Protein AF-A0A1Y1LHV0-F1 (afdb_monomer_lite)

Organism: Photinus pyralis (NCBI:txid7054)

Radius of gyration: 33.37 Å; chains: 1; bounding box: 94×56×87 Å

Structure (mmCIF, N/CA/C/O backbone):
data_AF-A0A1Y1LHV0-F1
#
_entry.id   AF-A0A1Y1LHV0-F1
#
loop_
_atom_site.group_PDB
_atom_site.id
_atom_site.type_symbol
_atom_site.label_atom_id
_atom_site.label_alt_id
_atom_site.label_comp_id
_atom_site.label_asym_id
_atom_site.label_entity_id
_atom_site.label_seq_id
_atom_site.pdbx_PDB_ins_code
_atom_site.Cartn_x
_atom_site.Cartn_y
_atom_site.Cartn_z
_atom_site.occupancy
_atom_site.B_iso_or_equiv
_atom_site.auth_seq_id
_atom_site.auth_comp_id
_atom_site.auth_asym_id
_atom_site.auth_atom_id
_atom_site.pdbx_PDB_model_num
ATOM 1 N N . MET A 1 1 ? 17.673 -13.077 -34.538 1.00 34.03 1 MET A N 1
ATOM 2 C CA . MET A 1 1 ? 16.879 -11.822 -34.494 1.00 34.03 1 MET A CA 1
ATOM 3 C C . MET A 1 1 ? 17.667 -10.657 -33.884 1.00 34.03 1 MET A C 1
ATOM 5 O O . MET A 1 1 ? 17.770 -9.619 -34.527 1.00 34.03 1 MET A O 1
ATOM 9 N N . PHE A 1 2 ? 18.330 -10.862 -32.738 1.00 34.69 2 PHE A N 1
ATOM 10 C CA . PHE A 1 2 ? 19.161 -9.868 -32.029 1.00 34.69 2 PHE A CA 1
ATOM 11 C C . PHE A 1 2 ? 20.230 -9.166 -32.901 1.00 34.69 2 PHE A C 1
ATOM 13 O O . PHE A 1 2 ? 20.321 -7.941 -32.919 1.00 34.69 2 PHE A O 1
ATOM 20 N N . ARG A 1 3 ? 20.969 -9.917 -33.736 1.00 38.44 3 ARG A N 1
ATOM 21 C CA . ARG A 1 3 ? 22.010 -9.366 -34.636 1.00 38.44 3 ARG A CA 1
ATOM 22 C C . ARG A 1 3 ? 21.495 -8.375 -35.690 1.00 38.44 3 ARG A C 1
ATOM 24 O O . ARG A 1 3 ? 22.191 -7.416 -36.005 1.00 38.44 3 ARG A O 1
ATOM 31 N N . LYS A 1 4 ? 20.292 -8.580 -36.246 1.00 37.66 4 LYS A N 1
ATOM 32 C CA . LYS A 1 4 ? 19.708 -7.654 -37.241 1.00 37.66 4 LYS A CA 1
ATOM 33 C C . LYS A 1 4 ? 19.226 -6.356 -36.579 1.00 37.66 4 LYS A C 1
ATOM 35 O O . LYS A 1 4 ? 19.389 -5.294 -37.172 1.00 37.66 4 LYS A O 1
ATOM 40 N N . SER A 1 5 ? 18.726 -6.444 -35.343 1.00 44.50 5 SER A N 1
ATOM 41 C CA . SER A 1 5 ? 18.321 -5.287 -34.530 1.00 44.50 5 SER A CA 1
ATOM 42 C C . SER A 1 5 ? 19.519 -4.391 -34.178 1.00 44.50 5 SER A C 1
ATOM 44 O O . SER A 1 5 ? 19.503 -3.188 -34.434 1.00 44.50 5 SER A O 1
ATOM 46 N N . LEU A 1 6 ? 20.633 -4.998 -33.754 1.00 45.62 6 LEU A N 1
ATOM 47 C CA . LEU A 1 6 ? 21.893 -4.304 -33.452 1.00 45.62 6 LEU A CA 1
ATOM 48 C C . LEU A 1 6 ? 22.488 -3.547 -34.649 1.00 45.62 6 LEU A C 1
ATOM 50 O O . LEU A 1 6 ? 22.965 -2.423 -34.503 1.00 45.62 6 LEU A O 1
ATOM 54 N N . ILE A 1 7 ? 22.422 -4.125 -35.852 1.00 46.03 7 ILE A N 1
ATOM 55 C CA . ILE A 1 7 ? 22.891 -3.471 -37.087 1.00 46.03 7 ILE A CA 1
ATOM 56 C C . ILE A 1 7 ? 21.970 -2.303 -37.481 1.00 46.03 7 ILE A C 1
ATOM 58 O O . ILE A 1 7 ? 22.449 -1.276 -37.971 1.00 46.03 7 ILE A O 1
ATOM 62 N N . GLY A 1 8 ? 20.659 -2.440 -37.251 1.00 48.00 8 GLY A N 1
ATOM 63 C CA . GLY A 1 8 ? 19.684 -1.362 -37.432 1.00 48.00 8 GLY A CA 1
ATOM 64 C C . GLY A 1 8 ? 19.956 -0.186 -36.496 1.00 48.00 8 GLY A C 1
ATOM 65 O O . GLY A 1 8 ? 20.062 0.953 -36.955 1.00 48.00 8 GLY A O 1
ATOM 66 N N . HIS A 1 9 ? 20.187 -0.478 -35.213 1.00 50.56 9 HIS A N 1
ATOM 67 C CA . HIS A 1 9 ? 20.544 0.519 -34.206 1.00 50.56 9 HIS A CA 1
ATOM 68 C C . HIS A 1 9 ? 21.869 1.200 -34.552 1.00 50.56 9 HIS A C 1
ATOM 70 O O . HIS A 1 9 ? 21.941 2.420 -34.517 1.00 50.56 9 HIS A O 1
ATOM 76 N N . TYR A 1 10 ? 22.879 0.454 -35.009 1.00 51.38 10 TYR A N 1
ATOM 77 C CA . TYR A 1 10 ? 24.158 1.021 -35.447 1.00 51.38 10 TYR A CA 1
ATOM 78 C C . TYR A 1 10 ? 24.023 1.992 -36.638 1.00 51.38 10 TYR A C 1
ATOM 80 O O . TYR A 1 10 ? 24.650 3.052 -36.648 1.00 51.38 10 TYR A O 1
ATOM 88 N N . LYS A 1 11 ? 23.191 1.681 -37.643 1.00 50.41 11 LYS A N 1
ATOM 89 C CA . LYS A 1 11 ? 22.954 2.592 -38.783 1.00 50.41 11 LYS A CA 1
ATOM 90 C C . LYS A 1 11 ? 22.214 3.862 -38.366 1.00 50.41 11 LYS A C 1
ATOM 92 O O . LYS A 1 11 ? 22.553 4.945 -38.845 1.00 50.41 11 LYS A O 1
ATOM 97 N N . LEU A 1 12 ? 21.214 3.728 -37.496 1.00 52.28 12 LEU A N 1
ATOM 98 C CA . LEU A 1 12 ? 20.472 4.860 -36.937 1.00 52.28 12 LEU A CA 1
ATOM 99 C C . LEU A 1 12 ? 21.404 5.757 -36.110 1.00 52.28 12 LEU A C 1
ATOM 101 O O . LEU A 1 12 ? 21.408 6.978 -36.245 1.00 52.28 12 LEU A O 1
ATOM 105 N N . TYR A 1 13 ? 22.277 5.109 -35.350 1.00 54.25 13 TYR A N 1
ATOM 106 C CA . TYR A 1 13 ? 23.280 5.713 -34.502 1.00 54.25 13 TYR A CA 1
ATOM 107 C C . TYR A 1 13 ? 24.337 6.508 -35.298 1.00 54.25 13 TYR A C 1
ATOM 109 O O . TYR A 1 13 ? 24.623 7.669 -35.000 1.00 54.25 13 TYR A O 1
ATOM 117 N N . TYR A 1 14 ? 24.842 5.936 -36.396 1.00 51.78 14 TYR A N 1
ATOM 118 C CA . TYR A 1 14 ? 25.762 6.618 -37.312 1.00 51.78 14 TYR A CA 1
ATOM 119 C C . TYR A 1 14 ? 25.117 7.829 -38.009 1.00 51.78 14 TYR A C 1
ATOM 121 O O . TYR A 1 14 ? 25.755 8.870 -38.164 1.00 51.78 14 TYR A O 1
ATOM 129 N N . LYS A 1 15 ? 23.832 7.736 -38.387 1.00 55.09 15 LYS A N 1
ATOM 130 C CA . LYS A 1 15 ? 23.081 8.879 -38.938 1.00 55.09 15 LYS A CA 1
ATOM 131 C C . LYS A 1 15 ? 22.926 10.010 -37.920 1.00 55.09 15 LYS A C 1
ATOM 133 O O . LYS A 1 15 ? 23.080 11.173 -38.289 1.00 55.09 15 LYS A O 1
ATOM 138 N N . HIS A 1 16 ? 22.663 9.676 -36.656 1.00 55.81 16 HIS A N 1
ATOM 139 C CA . HIS A 1 16 ? 22.543 10.662 -35.583 1.00 55.81 16 HIS A CA 1
ATOM 140 C C . HIS A 1 16 ? 23.865 11.410 -35.356 1.00 55.81 16 HIS A C 1
ATOM 142 O O . HIS A 1 16 ? 23.885 12.638 -35.296 1.00 55.81 16 HIS A O 1
ATOM 148 N N . LEU A 1 17 ? 24.986 10.685 -35.361 1.00 53.06 17 LEU A N 1
ATOM 149 C CA . LEU A 1 17 ? 26.325 11.275 -35.303 1.00 53.06 17 LEU A CA 1
ATOM 150 C C . LEU A 1 17 ? 26.631 12.206 -36.475 1.00 53.06 17 LEU A C 1
ATOM 152 O O . LEU A 1 17 ? 27.180 13.287 -36.274 1.00 53.06 17 LEU A O 1
ATOM 156 N N . GLN A 1 18 ? 26.267 11.808 -37.694 1.00 51.78 18 GLN A N 1
ATOM 157 C CA . GLN A 1 18 ? 26.487 12.637 -38.877 1.00 51.78 18 GLN A CA 1
ATOM 158 C C . GLN A 1 18 ? 25.635 13.918 -38.832 1.00 51.78 18 GLN A C 1
ATOM 160 O O . GLN A 1 18 ? 26.109 14.988 -39.206 1.00 51.78 18 GLN A O 1
ATOM 165 N N . SER A 1 19 ? 24.404 13.823 -38.317 1.00 55.12 19 SER A N 1
ATOM 166 C CA . SER A 1 19 ? 23.523 14.973 -38.078 1.00 55.12 19 SER A CA 1
ATOM 167 C C . SER A 1 19 ? 24.101 15.926 -37.028 1.00 55.12 19 SER A C 1
ATOM 169 O O . SER A 1 19 ? 24.138 17.133 -37.256 1.00 55.12 19 SER A O 1
ATOM 171 N N . LEU A 1 20 ? 24.607 15.402 -35.907 1.00 52.66 20 LEU A N 1
ATOM 172 C CA . LEU A 1 20 ? 25.256 16.202 -34.862 1.00 52.66 20 LEU A CA 1
ATOM 173 C C . LEU A 1 20 ? 26.519 16.896 -35.383 1.00 52.66 20 LEU A C 1
ATOM 175 O O . LEU A 1 20 ? 26.682 18.094 -35.175 1.00 52.66 20 LEU A O 1
ATOM 179 N N . LYS A 1 21 ? 27.363 16.183 -36.140 1.00 51.50 21 LYS A N 1
ATOM 180 C CA . LYS A 1 21 ? 28.531 16.770 -36.814 1.00 51.50 21 LYS A CA 1
ATOM 181 C C . LYS A 1 21 ? 28.126 17.948 -37.704 1.00 51.50 21 LYS A C 1
ATOM 183 O O . LYS A 1 21 ? 28.752 18.999 -37.636 1.00 51.50 21 LYS A O 1
ATOM 188 N N . ASN A 1 22 ? 27.086 17.782 -38.520 1.00 52.81 22 ASN A N 1
ATOM 189 C CA . ASN A 1 22 ? 26.629 18.828 -39.434 1.00 52.81 22 ASN A CA 1
ATOM 190 C C . ASN A 1 22 ? 26.052 20.042 -38.689 1.00 52.81 22 ASN A C 1
ATOM 192 O O . ASN A 1 22 ? 26.286 21.168 -39.115 1.00 52.81 22 ASN A O 1
ATOM 196 N N . ARG A 1 23 ? 25.362 19.831 -37.559 1.00 52.03 23 ARG A N 1
ATOM 197 C CA . ARG A 1 23 ? 24.857 20.920 -36.703 1.00 52.03 23 ARG A CA 1
ATOM 198 C C . ARG A 1 23 ? 25.989 21.704 -36.045 1.00 52.03 23 ARG A C 1
ATOM 200 O O . ARG A 1 23 ? 25.991 22.921 -36.124 1.00 52.03 23 ARG A O 1
ATOM 207 N N . VAL A 1 24 ? 26.997 21.023 -35.497 1.00 50.00 24 VAL A N 1
ATOM 208 C CA . VAL A 1 24 ? 28.151 21.694 -34.871 1.00 50.00 24 VAL A CA 1
ATOM 209 C C . VAL A 1 24 ? 29.022 22.428 -35.901 1.00 50.00 24 VAL A C 1
ATOM 211 O O . VAL A 1 24 ? 29.601 23.466 -35.604 1.00 50.00 24 VAL A O 1
ATOM 214 N N . VAL A 1 25 ? 29.108 21.924 -37.137 1.00 49.09 25 VAL A N 1
ATOM 215 C CA . VAL A 1 25 ? 29.789 22.636 -38.234 1.00 49.09 25 VAL A CA 1
ATOM 216 C C . VAL A 1 25 ? 29.009 23.881 -38.673 1.00 49.09 25 VAL A C 1
ATOM 218 O O . VAL A 1 25 ? 29.641 24.871 -39.030 1.00 49.09 25 VAL A O 1
ATOM 221 N N . ALA A 1 26 ? 27.674 23.852 -38.624 1.00 51.22 26 ALA A N 1
ATOM 222 C CA . ALA A 1 26 ? 26.821 24.993 -38.960 1.00 51.22 26 ALA A CA 1
ATOM 223 C C . ALA A 1 26 ? 26.815 26.091 -37.878 1.00 51.22 26 ALA A C 1
ATOM 225 O O . ALA A 1 26 ? 26.666 27.262 -38.210 1.00 51.22 26 ALA A O 1
ATOM 226 N N . ASP A 1 27 ? 27.028 25.729 -36.609 1.00 48.56 27 ASP A N 1
ATOM 227 C CA . ASP A 1 27 ? 26.956 26.642 -35.454 1.00 48.56 27 ASP A CA 1
ATOM 228 C C . ASP A 1 27 ? 28.275 27.383 -35.153 1.00 48.56 27 ASP A C 1
ATOM 230 O O . ASP A 1 27 ? 28.405 28.112 -34.174 1.00 48.56 27 ASP A O 1
ATOM 234 N N . ARG A 1 28 ? 29.282 27.234 -36.024 1.00 47.50 28 ARG A N 1
ATOM 235 C CA . ARG A 1 28 ? 30.632 27.801 -35.854 1.00 47.50 28 ARG A CA 1
ATOM 236 C C . ARG A 1 28 ? 30.686 29.345 -35.910 1.00 47.50 28 ARG A C 1
ATOM 238 O O . ARG A 1 28 ? 31.767 29.906 -35.770 1.00 47.50 28 ARG A O 1
ATOM 245 N N . ASN A 1 29 ? 29.545 30.010 -36.107 1.00 43.75 29 ASN A N 1
ATOM 246 C CA . ASN A 1 29 ? 29.415 31.466 -36.227 1.00 43.75 29 ASN A CA 1
ATOM 247 C C . ASN A 1 29 ? 28.672 32.129 -35.047 1.00 43.75 29 ASN A C 1
ATOM 249 O O . ASN A 1 29 ? 28.486 33.343 -35.071 1.00 43.75 29 ASN A O 1
ATOM 253 N N . ALA A 1 30 ? 28.227 31.375 -34.033 1.00 44.28 30 ALA A N 1
ATOM 254 C CA . ALA A 1 30 ? 27.476 31.923 -32.901 1.00 44.28 30 ALA A CA 1
ATOM 255 C C . ALA A 1 30 ? 28.362 32.055 -31.646 1.00 44.28 30 ALA A C 1
ATOM 257 O O . ALA A 1 30 ? 28.508 31.129 -30.846 1.00 44.28 30 ALA A O 1
ATOM 258 N N . GLU A 1 31 ? 28.951 33.236 -31.451 1.00 44.22 31 GLU A N 1
ATOM 259 C CA . GLU A 1 31 ? 29.642 33.628 -30.215 1.00 44.22 31 GLU A CA 1
ATOM 260 C C . GLU A 1 31 ? 28.648 33.872 -29.061 1.00 44.22 31 GLU A C 1
ATOM 262 O O . GLU A 1 31 ? 28.490 35.001 -28.626 1.00 44.22 31 GLU A O 1
ATOM 267 N N . PHE A 1 32 ? 27.939 32.850 -28.567 1.00 41.22 32 PHE A N 1
ATOM 268 C CA . PHE A 1 32 ? 27.422 32.792 -27.183 1.00 41.22 32 PHE A CA 1
ATOM 269 C C . PHE A 1 32 ? 26.677 31.463 -26.954 1.00 41.22 32 PHE A C 1
ATOM 271 O O . PHE A 1 32 ? 25.607 31.245 -27.513 1.00 41.22 32 PHE A O 1
ATOM 278 N N . GLY A 1 33 ? 27.215 30.567 -26.113 1.00 46.22 33 GLY A N 1
ATOM 279 C CA . GLY A 1 33 ? 26.550 29.298 -25.739 1.00 46.22 33 GLY A CA 1
ATOM 280 C C . GLY A 1 33 ? 27.406 28.025 -25.823 1.00 46.22 33 GLY A C 1
ATOM 281 O O . GLY A 1 33 ? 26.905 26.921 -25.609 1.00 46.22 33 GLY A O 1
ATOM 282 N N . HIS A 1 34 ? 28.702 28.163 -26.103 1.00 47.97 34 HIS A N 1
ATOM 283 C CA . HIS A 1 34 ? 29.580 27.064 -26.511 1.00 47.97 34 HIS A CA 1
ATOM 284 C C . HIS A 1 34 ? 29.787 25.943 -25.464 1.00 47.97 34 HIS A C 1
ATOM 286 O O . HIS A 1 34 ? 30.004 24.796 -25.844 1.00 47.97 34 HIS A O 1
ATOM 292 N N . THR A 1 35 ? 29.715 26.217 -24.157 1.00 46.03 35 THR A N 1
ATOM 293 C CA . THR A 1 35 ? 30.096 25.249 -23.104 1.00 46.03 35 THR A CA 1
ATOM 294 C C . THR A 1 35 ? 29.024 24.199 -22.805 1.00 46.03 35 THR A C 1
ATOM 296 O O . THR A 1 35 ? 29.325 23.008 -22.795 1.00 46.03 35 THR A O 1
ATOM 299 N N . LYS A 1 36 ? 27.755 24.600 -22.652 1.00 46.56 36 LYS A N 1
ATOM 300 C CA . LYS A 1 36 ? 26.662 23.676 -22.292 1.00 46.56 36 LYS A CA 1
ATOM 301 C C . LYS A 1 36 ? 26.362 22.657 -23.400 1.00 46.56 36 LYS A C 1
ATOM 303 O O . LYS A 1 36 ? 26.149 21.481 -23.121 1.00 46.56 36 LYS A O 1
ATOM 308 N N . TYR A 1 37 ? 26.405 23.100 -24.659 1.00 45.22 37 TYR A N 1
ATOM 309 C CA . TYR A 1 37 ? 26.148 22.240 -25.818 1.00 45.22 37 TYR A CA 1
ATOM 310 C C . TYR A 1 37 ? 27.302 21.262 -26.073 1.00 45.22 37 TYR A C 1
ATOM 312 O O . TYR A 1 37 ? 27.070 20.106 -26.422 1.00 45.22 37 TYR A O 1
ATOM 320 N N . LEU A 1 38 ? 28.549 21.698 -25.850 1.00 48.78 38 LEU A N 1
ATOM 321 C CA . LEU A 1 38 ? 29.724 20.827 -25.914 1.00 48.78 38 LEU A CA 1
ATOM 322 C C . LEU A 1 38 ? 29.687 19.746 -24.832 1.00 48.78 38 LEU A C 1
ATOM 324 O O . LEU A 1 38 ? 30.047 18.609 -25.124 1.00 48.78 38 LEU A O 1
ATOM 328 N N . ASP A 1 39 ? 29.242 20.063 -23.617 1.00 50.53 39 ASP A N 1
ATOM 329 C CA . ASP A 1 39 ? 29.184 19.084 -22.528 1.00 50.53 39 ASP A CA 1
ATOM 330 C C . ASP A 1 39 ? 28.061 18.054 -22.721 1.00 50.53 39 ASP A C 1
ATOM 332 O O . ASP A 1 39 ? 28.296 16.862 -22.518 1.00 50.53 39 ASP A O 1
ATOM 336 N N . GLU A 1 40 ? 26.897 18.453 -23.247 1.00 52.44 40 GLU A N 1
ATOM 337 C CA . GLU A 1 40 ? 25.872 17.498 -23.700 1.00 52.44 40 GLU A CA 1
ATOM 338 C C . GLU A 1 40 ? 26.389 16.601 -24.836 1.00 52.44 40 GLU A C 1
ATOM 340 O O . GLU A 1 40 ? 26.181 15.383 -24.816 1.00 52.44 40 GLU A O 1
ATOM 345 N N . LEU A 1 41 ? 27.129 17.166 -25.799 1.00 52.59 41 LEU A N 1
ATOM 346 C CA . LEU A 1 41 ? 27.726 16.397 -26.895 1.00 52.59 41 LEU A CA 1
ATOM 347 C C . LEU A 1 41 ? 28.775 15.397 -26.395 1.00 52.59 41 LEU A C 1
ATOM 349 O O . LEU A 1 41 ? 28.838 14.273 -26.895 1.00 52.59 41 LEU A O 1
ATOM 353 N N . LYS A 1 42 ? 29.587 15.786 -25.404 1.00 52.88 42 LYS A N 1
ATOM 354 C CA . LYS A 1 42 ? 30.565 14.907 -24.745 1.00 52.88 42 LYS A CA 1
ATOM 355 C C . LYS A 1 42 ? 29.876 13.772 -24.000 1.00 52.88 42 LYS A C 1
ATOM 357 O O . LYS A 1 42 ? 30.322 12.628 -24.104 1.00 52.88 42 LYS A O 1
ATOM 362 N N . LEU A 1 43 ? 28.787 14.065 -23.289 1.00 56.56 43 LEU A N 1
ATOM 363 C CA . LEU A 1 43 ? 28.026 13.071 -22.534 1.00 56.56 43 LEU A CA 1
ATOM 364 C C . LEU A 1 43 ? 27.396 12.038 -23.476 1.00 56.56 43 LEU A C 1
ATOM 366 O O . LEU A 1 43 ? 27.509 10.828 -23.260 1.00 56.56 43 LEU A O 1
ATOM 370 N N . GLN A 1 44 ? 26.827 12.516 -24.588 1.00 56.50 44 GLN A N 1
ATOM 371 C CA . GLN A 1 44 ? 26.314 11.660 -25.650 1.00 56.50 44 GLN A CA 1
ATOM 372 C C . GLN A 1 44 ? 27.447 10.825 -26.263 1.00 56.50 44 GLN A C 1
ATOM 374 O O . GLN A 1 44 ? 27.374 9.598 -26.234 1.00 56.50 44 GLN A O 1
ATOM 379 N N . ALA A 1 45 ? 28.535 11.443 -26.735 1.00 53.94 45 ALA A N 1
ATOM 380 C CA . ALA A 1 45 ? 29.674 10.738 -27.334 1.00 53.94 45 ALA A CA 1
ATOM 381 C C . ALA A 1 45 ? 30.287 9.671 -26.402 1.00 53.94 45 ALA A C 1
ATOM 383 O O . ALA A 1 45 ? 30.679 8.599 -26.866 1.00 53.94 45 ALA A O 1
ATOM 384 N N . THR A 1 46 ? 30.307 9.920 -25.092 1.00 54.94 46 THR A N 1
ATOM 385 C CA . THR A 1 46 ? 30.792 8.968 -24.080 1.00 54.94 46 THR A CA 1
ATOM 386 C C . THR A 1 46 ? 29.831 7.790 -23.903 1.00 54.94 46 THR A C 1
ATOM 388 O O . THR A 1 46 ? 30.250 6.635 -24.006 1.00 54.94 46 THR A O 1
ATOM 391 N N . SER A 1 47 ? 28.528 8.059 -23.745 1.00 58.56 47 SER A N 1
ATOM 392 C CA . SER A 1 47 ? 27.475 7.025 -23.683 1.00 58.56 47 SER A CA 1
ATOM 393 C C . SER A 1 47 ? 27.539 6.074 -24.884 1.00 58.56 47 SER A C 1
ATOM 395 O O . SER A 1 47 ? 27.389 4.855 -24.789 1.00 58.56 47 SER A O 1
ATOM 397 N N . ILE A 1 48 ? 27.849 6.645 -26.035 1.00 58.38 48 ILE A N 1
ATOM 398 C CA . ILE A 1 48 ? 27.944 5.978 -27.323 1.00 58.38 48 ILE A CA 1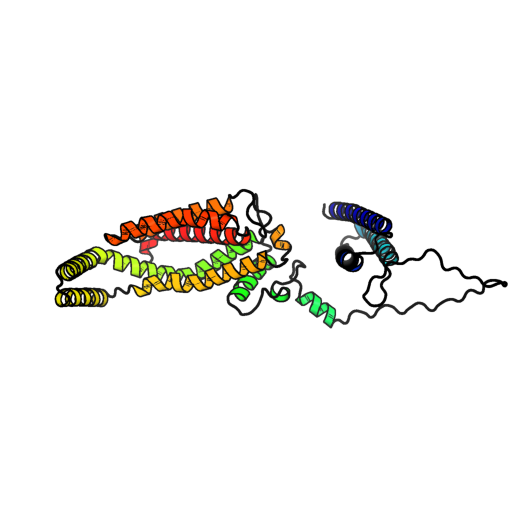
ATOM 399 C C . ILE A 1 48 ? 29.131 5.021 -27.380 1.00 58.38 48 ILE A C 1
ATOM 401 O O . ILE A 1 48 ? 28.994 3.879 -27.830 1.00 58.38 48 ILE A O 1
ATOM 405 N N . VAL A 1 49 ? 30.305 5.491 -26.954 1.00 57.09 49 VAL A N 1
ATOM 406 C CA . VAL A 1 49 ? 31.528 4.684 -26.941 1.00 57.09 49 VAL A CA 1
ATOM 407 C C . VAL A 1 49 ? 31.357 3.525 -25.965 1.00 57.09 49 VAL A C 1
ATOM 409 O O . VAL A 1 49 ? 31.740 2.400 -26.291 1.00 57.09 49 VAL A O 1
ATOM 412 N N . ASN A 1 50 ? 30.690 3.767 -24.835 1.00 57.38 50 ASN A N 1
ATOM 413 C CA . ASN A 1 50 ? 30.358 2.736 -23.858 1.00 57.38 50 ASN A CA 1
ATOM 414 C C . ASN A 1 50 ? 29.415 1.679 -24.448 1.00 57.38 50 ASN A C 1
ATOM 416 O O . ASN A 1 50 ? 29.711 0.487 -24.373 1.00 57.38 50 ASN A O 1
ATOM 420 N N . ARG A 1 51 ? 28.355 2.084 -25.159 1.00 57.38 51 ARG A N 1
ATOM 421 C CA . ARG A 1 51 ? 27.461 1.145 -25.866 1.00 57.38 51 ARG A CA 1
ATOM 422 C C . ARG A 1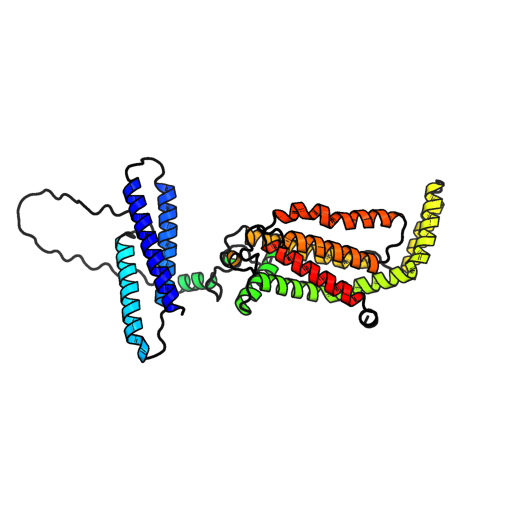 51 ? 28.199 0.335 -26.937 1.00 57.38 51 ARG A C 1
ATOM 424 O O . ARG A 1 51 ? 27.988 -0.869 -27.050 1.00 57.38 51 ARG A O 1
ATOM 431 N N . LEU A 1 52 ? 29.106 0.955 -27.693 1.00 57.75 52 LEU A N 1
ATOM 432 C CA . LEU A 1 52 ? 29.960 0.256 -28.663 1.00 57.75 52 LEU A CA 1
ATOM 433 C C . LEU A 1 52 ? 30.886 -0.770 -27.994 1.00 57.75 52 LEU A C 1
ATOM 435 O O . LEU A 1 52 ? 31.081 -1.851 -28.548 1.00 57.75 52 LEU A O 1
ATOM 439 N N . ASN A 1 53 ? 31.426 -0.466 -26.811 1.00 60.22 53 ASN A N 1
ATOM 440 C CA . ASN A 1 53 ? 32.246 -1.405 -26.042 1.00 60.22 53 ASN A CA 1
ATOM 441 C C . ASN A 1 53 ? 31.436 -2.623 -25.596 1.00 60.22 53 ASN A C 1
ATOM 443 O O . ASN A 1 53 ? 31.892 -3.746 -25.797 1.00 60.22 53 ASN A O 1
ATOM 447 N N . VAL A 1 54 ? 30.218 -2.409 -25.093 1.00 58.78 54 VAL A N 1
ATOM 448 C CA . VAL A 1 54 ? 29.300 -3.490 -24.700 1.00 58.78 54 VAL A CA 1
ATOM 449 C C . VAL A 1 54 ? 28.940 -4.371 -25.899 1.00 58.78 54 VAL A C 1
ATOM 451 O O . VAL A 1 54 ? 28.955 -5.595 -25.797 1.00 58.78 54 VAL A O 1
ATOM 454 N N . VAL A 1 55 ? 28.690 -3.784 -27.074 1.00 57.16 55 VAL A N 1
ATOM 455 C CA . VAL A 1 55 ? 28.389 -4.547 -28.302 1.00 57.16 55 VAL A CA 1
ATOM 456 C C . VAL A 1 55 ? 29.591 -5.360 -28.792 1.00 57.16 55 VAL A C 1
ATOM 458 O O . VAL A 1 55 ? 29.430 -6.496 -29.230 1.00 57.16 55 VAL A O 1
ATOM 461 N N . ILE A 1 56 ? 30.803 -4.804 -28.715 1.00 59.22 56 ILE A N 1
ATOM 462 C CA . ILE A 1 56 ? 32.028 -5.528 -29.089 1.00 59.22 56 ILE A CA 1
ATOM 463 C C . ILE A 1 56 ? 32.313 -6.661 -28.091 1.00 59.22 56 ILE A C 1
ATOM 465 O O . ILE A 1 56 ? 32.741 -7.733 -28.514 1.00 59.22 56 ILE A O 1
ATOM 469 N N . ALA A 1 57 ? 32.057 -6.443 -26.797 1.00 58.94 57 ALA A N 1
ATOM 470 C CA . ALA A 1 57 ? 32.262 -7.431 -25.738 1.00 58.94 57 ALA A CA 1
ATOM 471 C C . ALA A 1 57 ? 31.219 -8.564 -25.760 1.00 58.94 57 ALA A C 1
ATOM 473 O O . ALA A 1 57 ? 31.563 -9.713 -25.514 1.00 58.94 57 ALA A O 1
ATOM 474 N N . SER A 1 58 ? 29.964 -8.259 -26.104 1.00 55.06 58 SER A N 1
ATOM 475 C CA . SER A 1 58 ? 28.861 -9.234 -26.165 1.00 55.06 58 SER A CA 1
ATOM 476 C C . SER A 1 58 ? 28.824 -10.067 -27.450 1.00 55.06 58 SER A C 1
ATOM 478 O O . SER A 1 58 ? 28.113 -11.066 -27.515 1.00 55.06 58 SER A O 1
ATOM 480 N N . ASN A 1 59 ? 29.594 -9.706 -28.482 1.00 58.75 59 ASN A N 1
ATOM 481 C CA . ASN A 1 59 ? 29.688 -10.485 -29.719 1.00 58.75 59 ASN A CA 1
ATOM 482 C C . ASN A 1 59 ? 30.731 -11.615 -29.592 1.00 58.75 59 ASN A C 1
ATOM 484 O O . ASN A 1 59 ? 31.699 -11.672 -30.361 1.00 58.75 59 ASN A O 1
ATOM 488 N N . THR A 1 60 ? 30.535 -12.493 -28.602 1.00 57.34 60 THR A N 1
ATOM 489 C CA . THR A 1 60 ? 31.282 -13.745 -28.422 1.00 57.34 60 THR A CA 1
ATOM 490 C C . THR A 1 60 ? 30.627 -14.856 -29.242 1.00 57.34 60 THR A C 1
ATOM 492 O O . THR A 1 60 ? 29.406 -14.981 -29.314 1.00 57.34 60 THR A O 1
ATOM 495 N N . CYS A 1 61 ? 31.446 -15.633 -29.948 1.00 55.41 61 CYS A N 1
ATOM 496 C CA . CYS A 1 61 ? 30.981 -16.599 -30.938 1.00 55.41 61 CYS A CA 1
ATOM 497 C C . CYS A 1 61 ? 31.318 -18.015 -30.477 1.00 55.41 61 CYS A C 1
ATOM 499 O O . CYS A 1 61 ? 32.486 -18.351 -30.324 1.00 55.41 61 CYS A O 1
ATOM 501 N N . THR A 1 62 ? 30.279 -18.812 -30.223 1.00 52.69 62 THR A N 1
ATOM 502 C CA . THR A 1 62 ? 30.357 -20.143 -29.601 1.00 52.69 62 THR A CA 1
ATOM 503 C C . THR A 1 62 ? 30.366 -21.299 -30.608 1.00 52.69 62 THR A C 1
ATOM 505 O O . THR A 1 62 ? 30.631 -22.428 -30.209 1.00 52.69 62 THR A O 1
ATOM 508 N N . SER A 1 63 ? 30.125 -21.047 -31.905 1.00 47.84 63 SER A N 1
ATOM 509 C CA . SER A 1 63 ? 30.116 -22.080 -32.956 1.00 47.84 63 SER A CA 1
ATOM 510 C C . SER A 1 63 ? 31.229 -21.878 -34.014 1.00 47.84 63 SER A C 1
ATOM 512 O O . SER A 1 63 ? 31.440 -20.747 -34.472 1.00 47.84 63 SER A O 1
ATOM 514 N N . PRO A 1 64 ? 31.928 -22.948 -34.462 1.00 52.56 64 PRO A N 1
ATOM 515 C CA . PRO A 1 64 ? 33.013 -22.852 -35.453 1.00 52.56 64 PRO A CA 1
ATOM 516 C C . PRO A 1 64 ? 32.563 -22.335 -36.830 1.00 52.56 64 PRO A C 1
ATOM 518 O O . PRO A 1 64 ? 33.317 -21.650 -37.520 1.00 52.56 64 PRO A O 1
ATOM 521 N N . SER A 1 65 ? 31.315 -22.606 -37.227 1.00 48.50 65 SER A N 1
ATOM 522 C CA . SER A 1 65 ? 30.745 -22.195 -38.520 1.00 48.50 65 SER A CA 1
ATOM 523 C C . SER A 1 65 ? 30.419 -20.698 -38.615 1.00 48.50 65 SER A C 1
ATOM 525 O O . SER A 1 65 ? 30.258 -20.172 -39.715 1.00 48.50 65 SER A O 1
ATOM 527 N N . GLU A 1 66 ? 30.330 -19.980 -37.489 1.00 52.78 66 GLU A N 1
ATOM 528 C CA . GLU A 1 66 ? 29.977 -18.549 -37.451 1.00 52.78 66 GLU A CA 1
ATOM 529 C C . GLU A 1 66 ? 31.168 -17.623 -37.151 1.00 52.78 66 GLU A C 1
ATOM 531 O O . GLU A 1 66 ? 31.064 -16.393 -37.255 1.00 52.78 66 GLU A O 1
ATOM 536 N N . GLN A 1 67 ? 32.320 -18.202 -36.813 1.00 54.81 67 GLN A N 1
ATOM 537 C CA . GLN A 1 67 ? 33.483 -17.488 -36.293 1.00 54.81 67 GLN A CA 1
ATOM 538 C C . GLN A 1 67 ? 34.090 -16.522 -37.326 1.00 54.81 67 GLN A C 1
ATOM 540 O O . GLN A 1 67 ? 34.471 -15.399 -36.992 1.00 54.81 67 GLN A O 1
ATOM 545 N N . GLN A 1 68 ? 34.085 -16.892 -38.610 1.00 50.72 68 GLN A N 1
ATOM 546 C CA . GLN A 1 68 ? 34.634 -16.062 -39.689 1.00 50.72 68 GLN A CA 1
ATOM 547 C C . GLN A 1 68 ? 33.781 -14.807 -39.974 1.00 50.72 68 GLN A C 1
ATOM 549 O O . GLN A 1 68 ? 34.321 -13.716 -40.179 1.00 50.72 68 GLN A O 1
ATOM 554 N N . SER A 1 69 ? 32.449 -14.928 -39.923 1.00 53.03 69 SER A N 1
ATOM 555 C CA . SER A 1 69 ? 31.511 -13.802 -40.099 1.00 53.03 69 SER A CA 1
ATOM 556 C C . SER A 1 69 ? 31.547 -12.846 -38.898 1.00 53.03 69 SER A C 1
ATOM 558 O O . SER A 1 69 ? 31.627 -11.623 -39.052 1.00 53.03 69 SER A O 1
ATOM 560 N N . CYS A 1 70 ? 31.604 -13.419 -37.696 1.00 54.91 70 CYS A N 1
ATOM 561 C CA . CYS A 1 70 ? 31.729 -12.715 -36.425 1.00 54.91 70 CYS A CA 1
ATOM 562 C C . CYS A 1 70 ? 33.035 -11.910 -36.314 1.00 54.91 70 CYS A C 1
ATOM 564 O O . CYS A 1 70 ? 33.014 -10.722 -35.985 1.00 54.91 70 CYS A O 1
ATOM 566 N N . ASN A 1 71 ? 34.168 -12.507 -36.700 1.00 57.19 71 ASN A N 1
ATOM 567 C CA . ASN A 1 71 ? 35.467 -11.832 -36.725 1.00 57.19 71 ASN A CA 1
ATOM 568 C C . ASN A 1 71 ? 35.493 -10.665 -37.719 1.00 57.19 71 ASN A C 1
ATOM 570 O O . ASN A 1 71 ? 36.024 -9.593 -37.412 1.00 57.19 71 ASN A O 1
ATOM 574 N N . LYS A 1 72 ? 34.864 -10.830 -38.891 1.00 56.44 72 LYS A N 1
ATOM 575 C CA . LYS A 1 72 ? 34.719 -9.749 -39.873 1.00 56.44 72 LYS A CA 1
ATOM 576 C C . LYS A 1 72 ? 33.887 -8.594 -39.299 1.00 56.44 72 LYS A C 1
ATOM 578 O O . LYS A 1 72 ? 34.299 -7.442 -39.416 1.00 56.44 72 LYS A O 1
ATOM 583 N N . GLN A 1 73 ? 32.779 -8.879 -38.614 1.00 56.34 73 GLN A N 1
ATOM 584 C CA . GLN A 1 73 ? 31.934 -7.864 -37.966 1.00 56.34 73 GLN A CA 1
ATOM 585 C C . GLN A 1 73 ? 32.635 -7.138 -36.809 1.00 56.34 73 GLN A C 1
ATOM 587 O O . GLN A 1 73 ? 32.616 -5.907 -36.765 1.00 56.34 73 GLN A O 1
ATOM 592 N N . ASN A 1 74 ? 33.327 -7.866 -35.929 1.00 58.34 74 ASN A N 1
ATOM 593 C CA . ASN A 1 74 ? 34.113 -7.271 -34.845 1.00 58.34 74 ASN A CA 1
ATOM 594 C C . ASN A 1 74 ? 35.237 -6.374 -35.386 1.00 58.34 74 ASN A C 1
ATOM 596 O O . ASN A 1 74 ? 35.498 -5.308 -34.827 1.00 58.34 74 ASN A O 1
ATOM 600 N N . LYS A 1 75 ? 35.844 -6.733 -36.526 1.00 61.31 75 LYS A N 1
ATOM 601 C CA . LYS A 1 75 ? 36.814 -5.880 -37.228 1.00 61.31 75 LYS A CA 1
ATOM 602 C C . LYS A 1 75 ? 36.184 -4.572 -37.728 1.00 61.31 75 LYS A C 1
ATOM 604 O O . LYS A 1 75 ? 36.773 -3.512 -37.524 1.00 61.31 75 LYS A O 1
ATOM 609 N N . TYR A 1 76 ? 34.984 -4.609 -38.318 1.00 54.78 76 TYR A N 1
ATOM 610 C CA . TYR A 1 76 ? 34.266 -3.397 -38.752 1.00 54.78 76 TYR A CA 1
ATOM 611 C C . TYR A 1 76 ? 33.856 -2.489 -37.582 1.00 54.78 76 TYR A C 1
ATOM 613 O O . TYR A 1 76 ? 33.995 -1.266 -37.682 1.00 54.78 76 TYR A O 1
ATOM 621 N N . LEU A 1 77 ? 33.391 -3.064 -36.469 1.00 57.06 77 LEU A N 1
ATOM 622 C CA . LEU A 1 77 ? 33.012 -2.314 -35.266 1.00 57.06 77 LEU A CA 1
ATOM 623 C C . LEU A 1 77 ? 34.227 -1.636 -34.621 1.00 57.06 77 LEU A C 1
ATOM 625 O O . LEU A 1 77 ? 34.180 -0.438 -34.334 1.00 57.06 77 LEU A O 1
ATOM 629 N N . LYS A 1 78 ? 35.351 -2.356 -34.494 1.00 61.88 78 LYS A N 1
ATOM 630 C CA . LYS A 1 78 ? 36.625 -1.798 -34.006 1.00 61.88 78 LYS A CA 1
ATOM 631 C C . LYS A 1 78 ? 37.151 -0.678 -34.915 1.00 61.88 78 LYS A C 1
ATOM 633 O O . LYS A 1 78 ? 37.564 0.368 -34.416 1.00 61.88 78 LYS A O 1
ATOM 638 N N . LEU A 1 79 ? 37.072 -0.843 -36.240 1.00 57.16 79 LEU A N 1
ATOM 639 C CA . LEU A 1 79 ? 37.487 0.186 -37.203 1.00 57.16 79 LEU A CA 1
ATOM 640 C C . LEU A 1 79 ? 36.593 1.436 -37.137 1.00 57.16 79 LEU A C 1
ATOM 642 O O . LEU A 1 79 ? 37.083 2.560 -37.226 1.00 57.16 79 LEU A O 1
ATOM 646 N N . SER A 1 80 ? 35.287 1.248 -36.947 1.00 57.31 80 SER A N 1
ATOM 647 C CA . SER A 1 80 ? 34.324 2.347 -36.813 1.00 57.31 80 SER A CA 1
ATOM 648 C C . SER A 1 80 ? 34.520 3.123 -35.515 1.00 57.31 80 SER A C 1
ATOM 650 O O . SER A 1 80 ? 34.527 4.351 -35.546 1.00 57.31 80 SER A O 1
ATOM 652 N N . LYS A 1 81 ? 34.766 2.420 -34.400 1.00 58.09 81 LYS A N 1
ATOM 653 C CA . LYS A 1 81 ? 35.155 3.025 -33.118 1.00 58.09 81 LYS A CA 1
ATOM 654 C C . LYS A 1 81 ? 36.444 3.841 -33.266 1.00 58.09 81 LYS A C 1
ATOM 656 O O . LYS A 1 81 ? 36.490 4.981 -32.825 1.00 58.09 81 LYS A O 1
ATOM 661 N N . SER A 1 82 ? 37.458 3.298 -33.945 1.00 57.38 82 SER A N 1
ATOM 662 C CA . SER A 1 82 ? 38.718 4.010 -34.206 1.00 57.38 82 SER A CA 1
ATOM 663 C C . SER A 1 82 ? 38.515 5.272 -35.053 1.00 57.38 82 SER A C 1
ATOM 665 O O . SER A 1 82 ? 39.038 6.326 -34.706 1.00 57.38 82 SER A O 1
ATOM 667 N N . LYS A 1 83 ? 37.715 5.212 -36.128 1.00 55.44 83 LYS A N 1
ATOM 668 C CA . LYS A 1 83 ? 37.383 6.400 -36.936 1.00 55.44 83 LYS A CA 1
ATOM 669 C C . LYS A 1 83 ? 36.598 7.446 -36.140 1.00 55.44 83 LYS A C 1
ATOM 671 O O . LYS A 1 83 ? 36.862 8.631 -36.298 1.00 55.44 83 LYS A O 1
ATOM 676 N N . PHE A 1 84 ? 35.674 7.014 -35.282 1.00 56.31 84 PHE A N 1
ATOM 677 C CA . PHE A 1 84 ? 34.903 7.903 -34.415 1.00 56.31 84 PHE A CA 1
ATOM 678 C C . PHE A 1 84 ? 35.796 8.628 -33.399 1.00 56.31 84 PHE A C 1
ATOM 680 O O . PHE A 1 84 ? 35.755 9.851 -33.320 1.00 56.31 84 PHE A O 1
ATOM 687 N N . LEU A 1 85 ? 36.672 7.892 -32.709 1.00 53.66 85 LEU A N 1
ATOM 688 C CA . LEU A 1 85 ? 37.655 8.460 -31.780 1.00 53.66 85 LEU A CA 1
ATOM 689 C C . LEU A 1 85 ? 38.681 9.358 -32.492 1.00 53.66 85 LEU A C 1
ATOM 691 O O . LEU A 1 85 ? 39.145 10.329 -31.918 1.00 53.66 85 LEU A O 1
ATOM 695 N N . LYS A 1 86 ? 38.998 9.115 -33.770 1.00 52.56 86 LYS A N 1
ATOM 696 C CA . LYS A 1 86 ? 39.829 10.043 -34.562 1.00 52.56 86 LYS A CA 1
ATOM 697 C C . LYS A 1 86 ? 39.129 11.369 -34.877 1.00 52.56 86 LYS A C 1
ATOM 699 O O . LYS A 1 86 ? 39.804 12.382 -35.007 1.00 52.56 86 LYS A O 1
ATOM 704 N N . CYS A 1 87 ? 37.800 11.386 -35.000 1.00 45.62 87 CYS A N 1
ATOM 705 C CA . CYS A 1 87 ? 37.033 12.631 -35.136 1.00 45.62 87 CYS A CA 1
ATOM 706 C C . CYS A 1 87 ? 36.908 13.404 -33.813 1.00 45.62 87 CYS A C 1
ATOM 708 O O . CYS A 1 87 ? 36.542 14.575 -33.830 1.00 45.62 87 CYS A O 1
ATOM 710 N N . PHE A 1 88 ? 37.215 12.757 -32.691 1.00 48.44 88 PHE A N 1
ATOM 711 C CA . PHE A 1 88 ? 37.059 13.276 -31.345 1.00 48.44 88 PHE A CA 1
ATOM 712 C C . PHE A 1 88 ? 38.353 13.009 -30.556 1.00 48.44 88 PHE A C 1
ATOM 714 O O . PHE A 1 88 ? 38.461 12.020 -29.838 1.00 48.44 88 PHE A O 1
ATOM 721 N N . SER A 1 89 ? 39.364 13.865 -30.737 1.00 42.69 89 SER A N 1
ATOM 722 C CA . SER A 1 89 ? 40.685 13.679 -30.122 1.00 42.69 89 SER A CA 1
ATOM 723 C C . SER A 1 89 ? 40.580 13.678 -28.592 1.00 42.69 89 SER A C 1
ATOM 725 O O . SER A 1 89 ? 40.179 14.676 -27.992 1.00 42.69 89 SER A O 1
ATOM 727 N N . GLN A 1 90 ? 40.925 12.551 -27.964 1.00 38.03 90 GLN A N 1
ATOM 728 C CA . GLN A 1 90 ? 41.005 12.408 -26.513 1.00 38.03 90 GLN A CA 1
ATOM 729 C C . GLN A 1 90 ? 42.449 12.685 -26.077 1.00 38.03 90 GLN A C 1
ATOM 731 O O . GLN A 1 90 ? 43.330 11.847 -26.261 1.00 38.03 90 GLN A O 1
ATOM 736 N N . LYS A 1 91 ? 42.691 13.856 -25.482 1.00 36.31 91 LYS A N 1
ATOM 737 C CA . LYS A 1 91 ? 43.884 14.123 -24.664 1.00 36.31 91 LYS A CA 1
ATOM 738 C C . LYS A 1 91 ? 43.407 14.552 -23.275 1.00 36.31 91 LYS A C 1
ATOM 740 O O . LYS A 1 91 ? 42.567 15.436 -23.171 1.00 36.31 91 LYS A O 1
ATOM 745 N N . ASN A 1 92 ? 43.922 13.900 -22.231 1.00 31.89 92 ASN A N 1
ATOM 746 C CA . ASN A 1 92 ? 43.669 14.203 -20.813 1.00 31.89 92 ASN A CA 1
ATOM 747 C C . ASN A 1 92 ? 42.184 14.376 -20.439 1.00 31.89 92 ASN A C 1
ATOM 749 O O . ASN A 1 92 ? 41.780 15.438 -19.980 1.00 31.89 92 ASN A O 1
ATOM 753 N N . ASN A 1 93 ? 41.367 13.333 -20.643 1.00 38.09 93 ASN A N 1
ATOM 754 C CA . ASN A 1 93 ? 39.962 13.257 -20.198 1.00 38.09 93 ASN A CA 1
ATOM 755 C C . ASN A 1 93 ? 39.048 14.446 -20.575 1.00 38.09 93 ASN A C 1
ATOM 757 O O . ASN A 1 93 ? 37.966 14.599 -20.013 1.00 38.09 93 ASN A O 1
ATOM 761 N N . ALA A 1 94 ? 39.415 15.223 -21.598 1.00 32.84 94 ALA A N 1
ATOM 762 C CA . ALA A 1 94 ? 38.575 16.241 -22.213 1.00 32.84 94 ALA A CA 1
ATOM 763 C C . ALA A 1 94 ? 38.557 16.061 -23.740 1.00 32.84 94 ALA A C 1
ATOM 765 O O . ALA A 1 94 ? 39.594 15.885 -24.378 1.00 32.84 94 ALA A O 1
ATOM 766 N N . PHE A 1 95 ? 37.366 16.111 -24.344 1.00 37.84 95 PHE A N 1
ATOM 767 C CA . PHE A 1 95 ? 37.219 16.174 -25.799 1.00 37.84 95 PHE A CA 1
ATOM 768 C C . PHE A 1 95 ? 37.448 17.609 -26.275 1.00 37.84 95 PHE A C 1
ATOM 770 O O . PHE A 1 95 ? 36.682 18.504 -25.908 1.00 37.84 95 PHE A O 1
ATOM 777 N N . ILE A 1 96 ? 38.453 17.814 -27.128 1.00 37.25 96 ILE A N 1
ATOM 778 C CA . ILE A 1 96 ? 38.625 19.062 -27.881 1.00 37.25 96 ILE A CA 1
ATOM 779 C C . ILE A 1 96 ? 38.247 18.815 -29.342 1.00 37.25 96 ILE A C 1
ATOM 781 O O . ILE A 1 96 ? 38.665 17.835 -29.962 1.00 37.25 96 ILE A O 1
ATOM 785 N N . PHE A 1 97 ? 37.423 19.714 -29.883 1.00 34.00 97 PHE A N 1
ATOM 786 C CA . PHE A 1 97 ? 37.030 19.728 -31.287 1.00 34.00 97 PHE A CA 1
ATOM 787 C C . PHE A 1 97 ? 38.282 19.956 -32.145 1.00 34.00 97 PHE A C 1
ATOM 789 O O . PHE A 1 97 ? 38.893 21.019 -32.094 1.00 34.00 97 PHE A O 1
ATOM 796 N N . GLY A 1 98 ? 38.700 18.947 -32.907 1.00 32.88 98 GLY A N 1
ATOM 797 C CA . GLY A 1 98 ? 39.871 19.059 -33.768 1.00 32.88 98 GLY A CA 1
ATOM 798 C C . GLY A 1 98 ? 39.586 19.951 -34.973 1.00 32.88 98 GLY A C 1
ATOM 799 O O . GLY A 1 98 ? 39.044 19.491 -35.977 1.00 32.88 98 GLY A O 1
ATOM 800 N N . THR A 1 99 ? 40.000 21.214 -34.910 1.00 35.06 99 THR A N 1
ATOM 801 C CA . THR A 1 99 ? 40.379 21.971 -36.105 1.00 35.06 99 THR A CA 1
ATOM 802 C C . THR A 1 99 ? 41.704 21.407 -36.611 1.00 35.06 99 THR A C 1
ATOM 804 O O . THR A 1 99 ? 42.774 21.831 -36.192 1.00 35.06 99 THR A O 1
ATOM 807 N N . ALA A 1 100 ? 41.637 20.412 -37.490 1.00 34.28 100 ALA A N 1
ATOM 808 C CA . ALA A 1 100 ? 42.789 19.957 -38.261 1.00 34.28 100 ALA A CA 1
ATOM 809 C C . ALA A 1 100 ? 42.413 19.896 -39.744 1.00 34.28 100 ALA A C 1
ATOM 811 O O . ALA A 1 100 ? 42.212 18.839 -40.337 1.00 34.28 100 ALA A O 1
ATOM 812 N N . GLY A 1 101 ? 42.287 21.091 -40.311 1.00 30.64 101 GLY A N 1
ATOM 813 C CA . GLY A 1 101 ? 42.720 21.414 -41.660 1.00 30.64 101 GLY A CA 1
ATOM 814 C C . GLY A 1 101 ? 43.398 22.779 -41.556 1.00 30.64 101 GLY A C 1
ATOM 815 O O . GLY A 1 101 ? 42.743 23.705 -41.090 1.00 30.64 101 GLY A O 1
ATOM 816 N N . LEU A 1 102 ? 44.671 22.860 -41.966 1.00 24.02 102 LEU A N 1
ATOM 817 C CA . LEU A 1 102 ? 45.599 24.009 -41.943 1.00 24.02 102 LEU A CA 1
ATOM 818 C C . LEU A 1 102 ? 46.484 24.143 -40.690 1.00 24.02 102 LEU A C 1
ATOM 820 O O . LEU A 1 102 ? 46.131 24.798 -39.716 1.00 24.02 102 LEU A O 1
ATOM 824 N N . THR A 1 103 ? 47.708 23.626 -40.791 1.00 24.67 103 THR A N 1
ATOM 825 C CA . THR A 1 103 ? 48.892 24.340 -40.298 1.00 24.67 103 THR A CA 1
ATOM 826 C C . THR A 1 103 ? 49.643 24.864 -41.518 1.00 24.67 103 THR A C 1
ATOM 828 O O . THR A 1 103 ? 50.072 24.089 -42.372 1.00 24.67 103 THR A O 1
ATOM 831 N N . LEU A 1 104 ? 49.745 26.190 -41.625 1.00 25.00 104 LEU A N 1
ATOM 832 C CA . LEU A 1 104 ? 50.711 26.839 -42.502 1.00 25.00 104 LEU A CA 1
ATOM 833 C C . LEU A 1 104 ? 52.090 26.632 -41.877 1.00 25.00 104 LEU A C 1
ATOM 835 O O . LEU A 1 104 ? 52.326 27.061 -40.750 1.00 25.00 104 LEU A O 1
ATOM 839 N N . VAL A 1 105 ? 52.977 25.966 -42.608 1.00 24.67 105 VAL A N 1
ATOM 840 C CA . VAL A 1 105 ? 54.418 26.075 -42.395 1.00 24.67 105 VAL A CA 1
ATOM 841 C C . VAL A 1 105 ? 54.930 26.863 -43.588 1.00 24.67 105 VAL A C 1
ATOM 843 O O . VAL A 1 105 ? 54.998 26.335 -44.696 1.00 24.67 105 VAL A O 1
ATOM 846 N N . SER A 1 106 ? 55.213 28.141 -43.366 1.00 35.00 106 SER A N 1
ATOM 847 C CA . SER A 1 106 ? 56.179 28.854 -44.190 1.00 35.00 106 SER A CA 1
ATOM 848 C C . SER A 1 106 ? 57.522 28.672 -43.501 1.00 35.00 106 SER A C 1
ATOM 850 O O . SER A 1 106 ? 57.666 29.109 -42.366 1.00 35.00 106 SER A O 1
ATOM 852 N N . ASP A 1 107 ? 58.444 27.968 -44.148 1.00 28.72 107 ASP A N 1
ATOM 853 C CA . ASP A 1 107 ? 59.820 28.441 -44.277 1.00 28.72 107 ASP A CA 1
ATOM 854 C C . ASP A 1 107 ? 60.563 27.635 -45.348 1.00 28.72 107 ASP A C 1
ATOM 856 O O . ASP A 1 107 ? 60.315 26.449 -45.585 1.00 28.72 107 ASP A O 1
ATOM 860 N N . ASP A 1 108 ? 61.415 28.364 -46.054 1.00 36.47 108 ASP A N 1
ATOM 861 C CA . ASP A 1 108 ? 62.009 28.036 -47.336 1.00 36.47 108 ASP A CA 1
ATOM 862 C C . ASP A 1 108 ? 62.996 26.846 -47.324 1.00 36.47 108 ASP A C 1
ATOM 864 O O . ASP A 1 108 ? 63.830 26.680 -46.439 1.00 36.47 108 ASP A O 1
ATOM 868 N N . ALA A 1 109 ? 62.946 26.079 -48.421 1.00 42.25 109 ALA A N 1
ATOM 869 C CA . ALA A 1 109 ? 64.049 25.342 -49.056 1.00 42.25 109 ALA A CA 1
ATOM 870 C C . ALA A 1 109 ? 64.847 24.261 -48.267 1.00 42.25 109 ALA A C 1
ATOM 872 O O . ALA A 1 109 ? 65.914 24.556 -47.734 1.00 42.25 109 ALA A O 1
ATOM 873 N N . LYS A 1 110 ? 64.453 22.968 -48.386 1.00 28.95 110 LYS A N 1
ATOM 874 C CA . LYS A 1 110 ? 65.282 21.753 -48.717 1.00 28.95 110 LYS A CA 1
ATOM 875 C C . LYS A 1 110 ? 64.542 20.420 -48.419 1.00 28.95 110 LYS A C 1
ATOM 877 O O . LYS A 1 110 ? 63.539 20.447 -47.715 1.00 28.95 110 LYS A O 1
ATOM 882 N N . PRO A 1 111 ? 64.948 19.262 -49.003 1.00 28.91 111 PRO A N 1
ATOM 883 C CA . PRO A 1 111 ? 64.063 18.104 -49.163 1.00 28.91 111 PRO A CA 1
ATOM 884 C C . PRO A 1 111 ? 63.877 17.284 -47.879 1.00 28.91 111 PRO A C 1
ATOM 886 O O . PRO A 1 111 ? 64.771 17.177 -47.044 1.00 28.91 111 PRO A O 1
ATOM 889 N N . ALA A 1 112 ? 62.690 16.686 -47.771 1.00 27.77 112 ALA A N 1
ATOM 890 C CA . ALA A 1 112 ? 62.157 15.997 -46.602 1.00 27.77 112 ALA A CA 1
ATOM 891 C C . ALA A 1 112 ? 63.042 14.850 -46.070 1.00 27.77 112 ALA A C 1
ATOM 893 O O . ALA A 1 112 ? 63.300 13.869 -46.770 1.00 27.77 112 ALA A O 1
ATOM 894 N N . GLN A 1 113 ? 63.414 14.934 -44.789 1.00 28.33 113 GLN A N 1
ATOM 895 C CA . GLN A 1 113 ? 63.835 13.795 -43.970 1.00 28.33 113 GLN A CA 1
ATOM 896 C C . GLN A 1 113 ? 62.635 13.274 -43.170 1.00 28.33 113 GLN A C 1
ATOM 898 O O . GLN A 1 113 ? 61.952 14.033 -42.485 1.00 28.33 113 GLN A O 1
ATOM 903 N N . TYR A 1 114 ? 62.387 11.967 -43.246 1.00 28.45 114 TYR A N 1
ATOM 904 C CA . TYR A 1 114 ? 61.367 11.292 -42.447 1.00 28.45 114 TYR A CA 1
ATOM 905 C C . TYR A 1 114 ? 61.899 11.045 -41.031 1.00 28.45 114 TYR A C 1
ATOM 907 O O . TYR A 1 114 ? 62.778 10.207 -40.838 1.00 28.45 114 TYR A O 1
ATOM 915 N N . VAL A 1 115 ? 61.348 11.749 -40.041 1.00 32.34 115 VAL A N 1
ATOM 916 C CA . VAL A 1 115 ? 61.523 11.422 -38.619 1.00 32.34 115 VAL A CA 1
ATOM 917 C C . VAL A 1 115 ? 60.387 10.482 -38.219 1.00 32.34 115 VAL A C 1
ATOM 919 O O . VAL A 1 115 ? 59.216 10.844 -38.304 1.00 32.34 115 VAL A O 1
ATOM 922 N N . ILE A 1 116 ? 60.722 9.253 -37.826 1.00 33.91 116 ILE A N 1
ATOM 923 C CA . ILE A 1 116 ? 59.759 8.312 -37.243 1.00 33.91 116 ILE A CA 1
ATOM 924 C C . ILE A 1 116 ? 59.575 8.719 -35.778 1.00 33.91 116 ILE A C 1
ATOM 926 O O . ILE A 1 116 ? 60.479 8.518 -34.969 1.00 33.91 116 ILE A O 1
ATOM 930 N N . GLU A 1 117 ? 58.429 9.309 -35.436 1.00 34.19 117 GLU A N 1
ATOM 931 C CA . GLU A 1 117 ? 58.066 9.544 -34.034 1.00 34.19 117 GLU A CA 1
ATOM 932 C C . GLU A 1 117 ? 57.870 8.198 -33.304 1.00 34.19 117 GLU A C 1
ATOM 934 O O . GLU A 1 117 ? 57.221 7.296 -33.852 1.00 34.19 117 GLU A O 1
ATOM 939 N N . PRO A 1 118 ? 58.406 8.031 -32.079 1.00 42.88 118 PRO A N 1
ATOM 940 C CA . PRO A 1 118 ? 58.196 6.829 -31.281 1.00 42.88 118 PRO A CA 1
ATOM 941 C C . PRO A 1 118 ? 56.706 6.598 -31.013 1.00 42.88 118 PRO A C 1
ATOM 943 O O . PRO A 1 118 ? 55.974 7.514 -30.639 1.00 42.88 118 PRO A O 1
ATOM 946 N N . ILE A 1 119 ? 56.262 5.354 -31.198 1.00 35.06 119 ILE A N 1
ATOM 947 C CA . ILE A 1 119 ? 54.883 4.930 -30.940 1.00 35.06 119 ILE A CA 1
ATOM 948 C C . ILE A 1 119 ? 54.563 5.212 -29.460 1.00 35.06 119 ILE A C 1
ATOM 950 O O . ILE A 1 119 ? 55.294 4.716 -28.601 1.00 35.06 119 ILE A O 1
ATOM 954 N N . PRO A 1 120 ? 53.499 5.973 -29.136 1.00 45.41 120 PRO A N 1
ATOM 955 C CA . PRO A 1 120 ? 53.116 6.206 -27.749 1.00 45.41 120 PRO A CA 1
ATOM 956 C C . PRO A 1 120 ? 52.741 4.882 -27.079 1.00 45.41 120 PRO A C 1
ATOM 958 O O . PRO A 1 120 ? 52.027 4.061 -27.664 1.00 45.41 120 PRO A O 1
ATOM 961 N N . GLU A 1 121 ? 53.244 4.683 -25.862 1.00 41.44 121 GLU A N 1
ATOM 962 C CA . GLU A 1 121 ? 53.010 3.474 -25.075 1.00 41.44 121 GLU A CA 1
ATOM 963 C C . GLU A 1 121 ? 51.505 3.214 -24.881 1.00 41.44 121 GLU A C 1
ATOM 965 O O . GLU A 1 121 ? 50.709 4.159 -24.790 1.00 41.44 121 GLU A O 1
ATOM 970 N N . PRO A 1 122 ? 51.083 1.933 -24.867 1.00 39.38 122 PRO A N 1
ATOM 971 C CA . PRO A 1 122 ? 49.683 1.579 -24.699 1.00 39.38 122 PRO A CA 1
ATOM 972 C C . PRO A 1 122 ? 49.135 2.169 -23.390 1.00 39.38 122 PRO A C 1
ATOM 974 O O . PRO A 1 122 ? 49.851 2.190 -22.388 1.00 39.38 122 PRO A O 1
ATOM 977 N N . PRO A 1 123 ? 47.873 2.644 -23.379 1.00 47.09 123 PRO A N 1
ATOM 978 C CA . PRO A 1 123 ? 47.272 3.194 -22.174 1.00 47.09 123 PRO A CA 1
ATOM 979 C C . PRO A 1 123 ? 47.346 2.164 -21.036 1.00 47.09 123 PRO A C 1
ATOM 981 O O . PRO A 1 123 ? 47.188 0.967 -21.313 1.00 47.09 123 PRO A O 1
ATOM 984 N N . PRO A 1 124 ? 47.563 2.610 -19.784 1.00 45.91 124 PRO A N 1
ATOM 985 C CA . PRO A 1 124 ? 47.658 1.717 -18.640 1.00 45.91 124 PRO A CA 1
ATOM 986 C C . PRO A 1 124 ? 46.440 0.799 -18.604 1.00 45.91 124 PRO A C 1
ATOM 988 O O . PRO A 1 124 ? 45.304 1.243 -18.800 1.00 45.91 124 PRO A O 1
ATOM 991 N N . VAL A 1 125 ? 46.680 -0.492 -18.391 1.00 45.97 125 VAL A N 1
ATOM 992 C CA . VAL A 1 125 ? 45.611 -1.445 -18.101 1.00 45.97 125 VAL A CA 1
ATOM 993 C C . VAL A 1 125 ? 44.882 -0.902 -16.873 1.00 45.97 125 VAL A C 1
ATOM 995 O O . VAL A 1 125 ? 45.528 -0.658 -15.859 1.00 45.97 125 VAL A O 1
ATOM 998 N N . LEU A 1 126 ? 43.573 -0.648 -16.987 1.00 46.75 126 LEU A N 1
ATOM 999 C CA . LEU A 1 126 ? 42.727 -0.298 -15.843 1.00 46.75 126 LEU A CA 1
ATOM 1000 C C . LEU A 1 126 ? 43.010 -1.317 -14.738 1.00 46.75 126 LEU A C 1
ATOM 1002 O O . LEU A 1 126 ? 42.801 -2.513 -14.948 1.00 46.75 126 LEU A O 1
ATOM 1006 N N . GLU A 1 127 ? 43.551 -0.843 -13.618 1.00 49.47 127 GLU A N 1
ATOM 1007 C CA . GLU A 1 127 ? 43.863 -1.669 -12.457 1.00 49.47 127 GLU A CA 1
ATOM 1008 C C . GLU A 1 127 ? 42.611 -2.468 -12.065 1.00 49.47 127 GLU A C 1
ATOM 1010 O O . GLU A 1 127 ? 41.485 -1.966 -12.160 1.00 49.47 127 GLU A O 1
ATOM 1015 N N . SER A 1 128 ? 42.799 -3.735 -11.678 1.00 55.19 128 SER A N 1
ATOM 1016 C CA . SER A 1 128 ? 41.728 -4.693 -11.351 1.00 55.19 128 SER A CA 1
ATOM 1017 C C . SER A 1 128 ? 40.669 -4.121 -10.414 1.00 55.19 128 SER A C 1
ATOM 1019 O O . SER A 1 128 ? 39.500 -4.498 -10.493 1.00 55.19 128 SER A O 1
ATOM 1021 N N . ASP A 1 129 ? 41.082 -3.187 -9.569 1.00 52.84 129 ASP A N 1
ATOM 1022 C CA . ASP A 1 129 ? 40.290 -2.626 -8.489 1.00 52.84 129 ASP A CA 1
ATOM 1023 C C . ASP A 1 129 ? 39.263 -1.617 -9.019 1.00 52.84 129 ASP A C 1
ATOM 1025 O O . ASP A 1 129 ? 38.105 -1.655 -8.611 1.00 52.84 129 ASP A O 1
ATOM 1029 N N . ALA A 1 130 ? 39.616 -0.815 -10.032 1.00 50.72 130 ALA A N 1
AT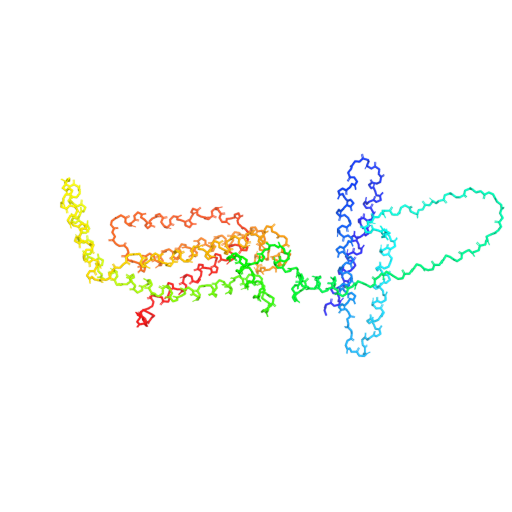OM 1030 C CA . ALA A 1 130 ? 38.681 0.106 -10.685 1.00 50.72 130 ALA A CA 1
ATOM 1031 C C . ALA A 1 130 ? 37.617 -0.638 -11.514 1.00 50.72 130 ALA A C 1
ATOM 1033 O O . ALA A 1 130 ? 36.473 -0.194 -11.629 1.00 50.72 130 ALA A O 1
ATOM 1034 N N . LEU A 1 131 ? 37.974 -1.793 -12.089 1.00 52.41 131 LEU A N 1
ATOM 1035 C CA . LEU A 1 131 ? 37.014 -2.661 -12.776 1.00 52.41 131 LEU A CA 1
ATOM 1036 C C . LEU A 1 131 ? 36.096 -3.382 -11.779 1.00 52.41 131 LEU A C 1
ATOM 1038 O O . LEU A 1 131 ? 34.906 -3.524 -12.054 1.00 52.41 131 LEU A O 1
ATOM 1042 N N . ALA A 1 132 ? 36.630 -3.814 -10.634 1.00 57.53 132 ALA A N 1
ATOM 1043 C CA . ALA A 1 132 ? 35.847 -4.419 -9.560 1.00 57.53 132 ALA A CA 1
ATOM 1044 C C . ALA A 1 132 ? 34.859 -3.417 -8.939 1.00 57.53 132 ALA A C 1
ATOM 1046 O O . ALA A 1 132 ? 33.707 -3.770 -8.691 1.00 57.53 132 ALA A O 1
ATOM 1047 N N . GLU A 1 133 ? 35.273 -2.161 -8.761 1.00 58.19 133 GLU A N 1
ATOM 1048 C CA . GLU A 1 133 ? 34.416 -1.076 -8.274 1.00 58.19 133 GLU A CA 1
ATOM 1049 C C . GLU A 1 133 ? 33.330 -0.695 -9.292 1.00 58.19 133 GLU A C 1
ATOM 1051 O O . GLU A 1 133 ? 32.167 -0.522 -8.937 1.00 58.19 133 GLU A O 1
ATOM 1056 N N . ALA A 1 134 ? 33.661 -0.650 -10.585 1.00 58.50 134 ALA A N 1
ATOM 1057 C CA . ALA A 1 134 ? 32.653 -0.452 -11.626 1.00 58.50 134 ALA A CA 1
ATOM 1058 C C . ALA A 1 134 ? 31.672 -1.639 -11.725 1.00 58.50 134 ALA A C 1
ATOM 1060 O O . ALA A 1 134 ? 30.496 -1.445 -12.033 1.00 58.50 134 ALA A O 1
ATOM 1061 N N . ALA A 1 135 ? 32.134 -2.867 -11.463 1.00 59.62 135 ALA A N 1
ATOM 1062 C CA . ALA A 1 135 ? 31.294 -4.063 -11.471 1.00 59.62 135 ALA A CA 1
ATOM 1063 C C . ALA A 1 135 ? 30.356 -4.140 -10.255 1.00 59.62 135 ALA A C 1
ATOM 1065 O O . ALA A 1 135 ? 29.234 -4.614 -10.403 1.00 59.62 135 ALA A O 1
ATOM 1066 N N . SER A 1 136 ? 30.769 -3.655 -9.078 1.00 62.06 136 SER A N 1
ATOM 1067 C CA . SER A 1 136 ? 29.915 -3.633 -7.879 1.00 62.06 136 SER A CA 1
ATOM 1068 C C . SER A 1 136 ? 28.794 -2.589 -7.955 1.00 62.06 136 SER A C 1
ATOM 1070 O O . SER A 1 136 ? 27.770 -2.728 -7.288 1.00 62.06 136 SER A O 1
ATOM 1072 N N . GLN A 1 137 ? 28.952 -1.571 -8.805 1.00 69.25 137 GLN A N 1
ATOM 1073 C CA . GLN A 1 137 ? 27.932 -0.554 -9.076 1.00 69.25 137 GLN A CA 1
ATOM 1074 C C . GLN A 1 137 ? 26.877 -1.004 -10.093 1.00 69.25 137 GLN A C 1
ATOM 1076 O O . GLN A 1 137 ? 25.908 -0.281 -10.312 1.00 69.25 137 GLN A O 1
ATOM 1081 N N . LEU A 1 138 ? 27.035 -2.176 -10.713 1.00 74.69 138 LEU A N 1
ATOM 1082 C CA . LEU A 1 138 ? 26.118 -2.702 -11.720 1.00 74.69 138 LEU A CA 1
ATOM 1083 C C . LEU A 1 138 ? 25.398 -3.953 -11.207 1.00 74.69 138 LEU A C 1
ATOM 1085 O O . LEU A 1 138 ? 25.987 -4.859 -10.625 1.00 74.69 138 LEU A O 1
ATOM 1089 N N . THR A 1 139 ? 24.100 -4.026 -11.472 1.00 78.06 139 THR A N 1
ATOM 1090 C CA . THR A 1 139 ? 23.289 -5.229 -11.284 1.00 78.06 139 THR A CA 1
ATOM 1091 C C . THR A 1 139 ? 23.661 -6.302 -12.310 1.00 78.06 139 THR A C 1
ATOM 1093 O O . THR A 1 139 ? 24.282 -6.027 -13.340 1.00 78.06 139 THR A O 1
ATOM 1096 N N . ALA A 1 140 ? 23.199 -7.539 -12.094 1.00 72.56 140 ALA A N 1
ATOM 1097 C CA . ALA A 1 140 ? 23.374 -8.630 -13.059 1.00 72.56 140 ALA A CA 1
ATOM 1098 C C . ALA A 1 140 ? 22.731 -8.347 -14.436 1.00 72.56 140 ALA A C 1
ATOM 1100 O O . ALA A 1 140 ? 23.088 -8.988 -15.424 1.00 72.56 140 ALA A O 1
ATOM 1101 N N . LEU A 1 141 ? 21.812 -7.376 -14.512 1.00 73.00 141 LEU A N 1
ATOM 1102 C CA . LEU A 1 141 ? 21.185 -6.909 -15.752 1.00 73.00 141 LEU A CA 1
ATOM 1103 C C . LEU A 1 141 ? 22.008 -5.819 -16.470 1.00 73.00 141 LEU A C 1
ATOM 1105 O O . LEU A 1 141 ? 21.652 -5.408 -17.573 1.00 73.00 141 LEU A O 1
ATOM 1109 N N . GLY A 1 142 ? 23.132 -5.382 -15.891 1.00 67.75 142 GLY A N 1
ATOM 1110 C CA . GLY A 1 142 ? 23.999 -4.340 -16.447 1.00 67.75 142 GLY A CA 1
ATOM 1111 C C . GLY A 1 142 ? 23.492 -2.915 -16.208 1.00 67.75 142 GLY A C 1
ATOM 1112 O O . GLY A 1 142 ? 23.944 -1.988 -16.878 1.00 67.75 142 GLY A O 1
ATOM 1113 N N . GLU A 1 143 ? 22.559 -2.743 -15.272 1.00 76.44 143 GLU A N 1
ATOM 1114 C CA . GLU A 1 143 ? 22.000 -1.452 -14.858 1.00 76.44 143 GLU A CA 1
ATOM 1115 C C . GLU A 1 143 ? 22.635 -0.984 -13.547 1.00 76.44 143 GLU A C 1
ATOM 1117 O O . GLU A 1 143 ? 22.999 -1.842 -12.741 1.00 76.44 143 GLU A O 1
ATOM 1122 N N . PRO A 1 144 ? 22.767 0.332 -13.298 1.00 79.94 144 PRO A N 1
ATOM 1123 C CA . PRO A 1 144 ? 23.296 0.825 -12.031 1.00 79.94 144 PRO A CA 1
ATOM 1124 C C . PRO A 1 144 ? 22.452 0.316 -10.861 1.00 79.94 144 PRO A C 1
ATOM 1126 O O . PRO A 1 144 ? 21.221 0.346 -10.925 1.00 79.94 144 PRO A O 1
ATOM 1129 N N . THR A 1 145 ? 23.106 -0.141 -9.794 1.00 83.25 145 THR A N 1
ATOM 1130 C CA . THR A 1 145 ? 22.400 -0.601 -8.596 1.00 83.25 145 THR A CA 1
ATOM 1131 C C . THR A 1 145 ? 21.657 0.558 -7.943 1.00 83.25 145 THR A C 1
ATOM 1133 O O . THR A 1 145 ? 22.124 1.704 -7.976 1.00 83.25 145 THR A O 1
ATOM 1136 N N . LEU A 1 146 ? 20.523 0.292 -7.292 1.00 85.19 146 LEU A N 1
ATOM 1137 C CA . LEU A 1 146 ? 19.802 1.337 -6.558 1.00 85.19 146 LEU A CA 1
ATOM 1138 C C . LEU A 1 146 ? 20.677 1.942 -5.451 1.00 85.19 146 LEU A C 1
ATOM 1140 O O . LEU A 1 146 ? 20.578 3.133 -5.154 1.00 85.19 146 LEU A O 1
ATOM 1144 N N . GLU A 1 147 ? 21.582 1.159 -4.870 1.00 82.88 147 GLU A N 1
ATOM 1145 C CA . GLU A 1 147 ? 22.576 1.659 -3.922 1.00 82.88 147 GLU A CA 1
ATOM 1146 C C . GLU A 1 147 ? 23.535 2.678 -4.557 1.00 82.88 147 GLU A C 1
ATOM 1148 O O . GLU A 1 147 ? 23.728 3.753 -3.987 1.00 82.88 147 GLU A O 1
ATOM 1153 N N . SER A 1 148 ? 24.044 2.417 -5.769 1.00 80.69 148 SER A N 1
ATOM 1154 C CA . SER A 1 148 ? 24.906 3.367 -6.494 1.00 80.69 148 SER A CA 1
ATOM 1155 C C . SER A 1 148 ? 24.199 4.691 -6.825 1.00 80.69 148 SER A C 1
ATOM 1157 O O . SER A 1 148 ? 24.832 5.743 -6.889 1.00 80.69 148 SER A O 1
ATOM 1159 N N . LEU A 1 149 ? 22.869 4.660 -6.968 1.00 81.88 149 LEU A N 1
ATOM 1160 C CA . LEU A 1 149 ? 22.023 5.837 -7.190 1.00 81.88 149 LEU A CA 1
ATOM 1161 C C . LEU A 1 149 ? 21.632 6.562 -5.887 1.00 81.88 149 LEU A C 1
ATOM 1163 O O . LEU A 1 149 ? 20.856 7.519 -5.925 1.00 81.88 149 LEU A O 1
ATOM 1167 N N . GLY A 1 150 ? 22.123 6.109 -4.728 1.00 83.19 150 GLY A N 1
ATOM 1168 C CA . GLY A 1 150 ? 21.761 6.659 -3.417 1.00 83.19 150 GLY A CA 1
ATOM 1169 C C . GLY A 1 150 ? 20.321 6.348 -2.987 1.00 83.19 150 GLY A C 1
ATOM 1170 O O . GLY A 1 150 ? 19.777 7.004 -2.096 1.00 83.19 150 GLY A O 1
ATOM 1171 N N . LEU A 1 151 ? 19.682 5.372 -3.638 1.00 83.62 151 LEU A N 1
ATOM 1172 C CA . LEU A 1 151 ? 18.329 4.900 -3.339 1.00 83.62 151 LEU A CA 1
ATOM 1173 C C . LEU A 1 151 ? 18.331 3.732 -2.339 1.00 83.62 151 LEU A C 1
ATOM 1175 O O . LEU A 1 151 ? 17.364 3.573 -1.594 1.00 83.62 151 LEU A O 1
ATOM 1179 N N . GLY A 1 152 ? 19.407 2.945 -2.302 1.00 79.50 152 GLY A N 1
ATOM 1180 C CA . GLY A 1 152 ? 19.570 1.816 -1.384 1.00 79.50 152 GLY A CA 1
ATOM 1181 C C . GLY A 1 152 ? 19.963 2.201 0.050 1.00 79.50 152 GLY A C 1
ATOM 1182 O O . GLY A 1 152 ? 20.131 3.372 0.398 1.00 79.50 152 GLY A O 1
ATOM 1183 N N . GLY A 1 153 ? 20.095 1.188 0.912 1.00 85.06 153 GLY A N 1
ATOM 1184 C CA . GLY A 1 153 ? 20.683 1.310 2.253 1.00 85.06 153 GLY A CA 1
ATOM 1185 C C . GLY A 1 153 ? 19.829 0.723 3.382 1.00 85.06 153 GLY A C 1
ATOM 1186 O O . GLY A 1 153 ? 18.7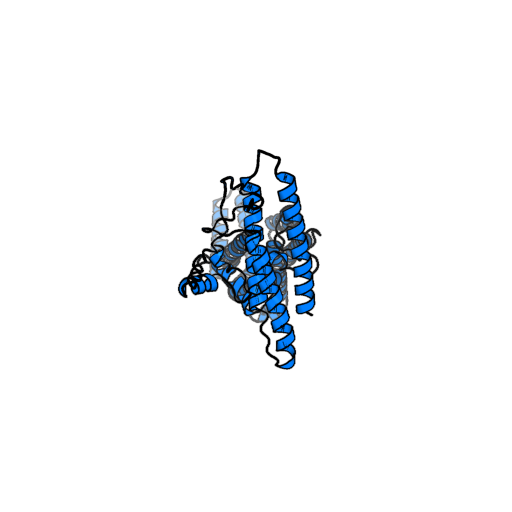66 0.154 3.160 1.00 85.06 153 GLY A O 1
ATOM 1187 N N . TRP A 1 154 ? 20.278 0.902 4.627 1.00 88.44 154 TRP A N 1
ATOM 1188 C CA . TRP A 1 154 ? 19.673 0.300 5.832 1.00 88.44 154 TRP A CA 1
ATOM 1189 C C . TRP A 1 154 ? 18.446 1.041 6.384 1.00 88.44 154 TRP A C 1
ATOM 1191 O O . TRP A 1 154 ? 17.875 0.646 7.400 1.00 88.44 154 TRP A O 1
ATOM 1201 N N . SER A 1 155 ? 18.031 2.133 5.739 1.00 92.69 155 SER A N 1
ATOM 1202 C CA . SER A 1 155 ? 16.785 2.815 6.103 1.00 92.69 155 SER A CA 1
ATOM 1203 C C . SER A 1 155 ? 15.568 1.961 5.715 1.00 92.69 155 SER A C 1
ATOM 1205 O O . SER A 1 155 ? 15.663 1.192 4.761 1.00 92.69 155 SER A O 1
ATOM 1207 N N . PRO A 1 156 ? 14.395 2.118 6.357 1.00 90.56 156 PRO A N 1
ATOM 1208 C CA . PRO A 1 156 ? 13.184 1.391 5.958 1.00 90.56 156 PRO A CA 1
ATOM 1209 C C . PRO A 1 156 ? 12.836 1.547 4.469 1.00 90.56 156 PRO A C 1
ATOM 1211 O O . PRO A 1 156 ? 12.393 0.599 3.828 1.00 90.56 156 PRO A O 1
ATOM 1214 N N . VAL A 1 157 ? 13.097 2.731 3.904 1.00 93.50 157 VAL A N 1
ATOM 1215 C CA . VAL A 1 157 ? 12.955 3.006 2.467 1.00 93.50 157 VAL A CA 1
ATOM 1216 C C . VAL A 1 157 ? 13.967 2.193 1.658 1.00 93.50 157 VAL A C 1
ATOM 1218 O O . VAL A 1 157 ? 13.577 1.494 0.728 1.00 93.50 157 VAL A O 1
ATOM 1221 N N . GLY A 1 158 ? 15.249 2.263 2.028 1.00 92.06 158 GLY A N 1
ATOM 1222 C CA . GLY A 1 158 ? 16.334 1.568 1.333 1.00 92.06 158 GLY A CA 1
ATOM 1223 C C . GLY A 1 158 ? 16.179 0.049 1.365 1.00 92.06 158 GLY A C 1
ATOM 1224 O O . GLY A 1 158 ? 16.352 -0.594 0.339 1.00 92.06 158 GLY A O 1
ATOM 1225 N N . ILE A 1 159 ? 15.739 -0.520 2.492 1.00 92.94 159 ILE A N 1
ATOM 1226 C CA . ILE A 1 159 ? 15.473 -1.959 2.624 1.00 92.94 159 ILE A CA 1
ATOM 1227 C C . ILE A 1 159 ? 14.398 -2.395 1.625 1.00 92.94 159 ILE A C 1
ATOM 1229 O O . ILE A 1 159 ? 14.585 -3.383 0.920 1.00 92.94 159 ILE A O 1
ATOM 1233 N N . ILE A 1 160 ? 13.290 -1.652 1.522 1.00 93.88 160 ILE A N 1
ATOM 1234 C CA . ILE A 1 160 ? 12.227 -1.974 0.561 1.00 93.88 160 ILE A CA 1
ATOM 1235 C C . ILE A 1 160 ? 12.741 -1.872 -0.873 1.00 93.88 160 ILE A C 1
ATOM 1237 O O . ILE A 1 160 ? 12.462 -2.761 -1.673 1.00 93.88 160 ILE A O 1
ATOM 1241 N N . LEU A 1 161 ? 13.503 -0.826 -1.201 1.00 94.06 161 LEU A N 1
ATOM 1242 C CA . LEU A 1 161 ? 14.055 -0.654 -2.543 1.00 94.06 161 LEU A CA 1
ATOM 1243 C C . LEU A 1 161 ? 15.051 -1.761 -2.905 1.00 94.06 161 LEU A C 1
ATOM 1245 O O . LEU A 1 161 ? 14.931 -2.336 -3.982 1.00 94.06 161 LEU A O 1
ATOM 1249 N N . ASN A 1 162 ? 15.931 -2.144 -1.982 1.00 92.94 162 ASN A N 1
ATOM 1250 C CA . ASN A 1 162 ? 16.846 -3.271 -2.152 1.00 92.94 162 ASN A CA 1
ATOM 1251 C C . ASN A 1 162 ? 16.080 -4.592 -2.341 1.00 92.94 162 ASN A C 1
ATOM 1253 O O . ASN A 1 162 ? 16.449 -5.409 -3.179 1.00 92.94 162 ASN A O 1
ATOM 1257 N N . CYS A 1 163 ? 14.979 -4.807 -1.609 1.00 93.25 163 CYS A N 1
ATOM 1258 C CA . CYS A 1 163 ? 14.113 -5.967 -1.830 1.00 93.25 163 CYS A CA 1
ATOM 1259 C C . CYS A 1 163 ? 13.449 -5.941 -3.216 1.00 93.25 163 CYS A C 1
ATOM 1261 O O . CYS A 1 163 ? 13.364 -6.981 -3.864 1.00 93.25 163 CYS A O 1
ATOM 1263 N N . LEU A 1 164 ? 12.978 -4.781 -3.684 1.00 95.12 164 LEU A N 1
ATOM 1264 C CA . LEU A 1 164 ? 12.378 -4.646 -5.016 1.00 95.12 164 LEU A CA 1
ATOM 1265 C C . LEU A 1 164 ? 13.403 -4.864 -6.132 1.00 95.12 164 LEU A C 1
ATOM 1267 O O . LEU A 1 164 ? 13.101 -5.564 -7.094 1.00 95.12 164 LEU A O 1
ATOM 1271 N N . GLU A 1 165 ? 14.612 -4.326 -5.985 1.00 92.69 165 GLU A N 1
ATOM 1272 C CA . GLU A 1 165 ? 15.734 -4.579 -6.892 1.00 92.69 165 GLU A CA 1
ATOM 1273 C C . GLU A 1 165 ? 16.115 -6.061 -6.899 1.00 92.69 165 GLU A C 1
ATOM 1275 O O . GLU A 1 165 ? 16.260 -6.654 -7.965 1.00 92.69 165 GLU A O 1
ATOM 1280 N N . PHE A 1 166 ? 16.182 -6.700 -5.728 1.00 92.06 166 PHE A N 1
ATOM 1281 C CA . PHE A 1 166 ? 16.430 -8.135 -5.630 1.00 92.06 166 PHE A CA 1
ATOM 1282 C C . PHE A 1 166 ? 15.370 -8.952 -6.383 1.00 92.06 166 PHE A C 1
ATOM 1284 O O . PHE A 1 166 ? 15.725 -9.888 -7.100 1.00 92.06 166 PHE A O 1
ATOM 1291 N N . LEU A 1 167 ? 14.085 -8.593 -6.263 1.00 93.38 167 LEU A N 1
ATOM 1292 C CA . LEU A 1 167 ? 12.997 -9.229 -7.015 1.00 93.38 167 LEU A CA 1
ATOM 1293 C C . LEU A 1 167 ? 13.122 -8.970 -8.524 1.00 93.38 167 LEU A C 1
ATOM 1295 O O . LEU A 1 167 ? 12.960 -9.899 -9.313 1.00 93.38 167 LEU A O 1
ATOM 1299 N N . HIS A 1 168 ? 13.434 -7.737 -8.927 1.00 92.81 168 HIS A N 1
ATOM 1300 C CA . HIS A 1 168 ? 13.615 -7.347 -10.326 1.00 92.81 168 HIS A CA 1
ATOM 1301 C C . HIS A 1 168 ? 14.764 -8.128 -10.984 1.00 92.81 168 HIS A C 1
ATOM 1303 O O . HIS A 1 168 ? 14.567 -8.770 -12.014 1.00 92.81 168 HIS A O 1
ATOM 1309 N N . VAL A 1 169 ? 15.934 -8.149 -10.342 1.00 90.25 169 VAL A N 1
ATOM 1310 C CA . VAL A 1 169 ? 17.166 -8.747 -10.872 1.00 90.25 169 VAL A CA 1
ATOM 1311 C C . VAL A 1 169 ? 17.151 -10.273 -10.770 1.00 90.25 169 VAL A C 1
ATOM 1313 O O . VAL A 1 169 ? 17.427 -10.954 -11.755 1.00 90.25 169 VAL A O 1
ATOM 1316 N N . SER A 1 170 ? 16.810 -10.835 -9.605 1.00 88.38 170 SER A N 1
ATOM 1317 C CA . SER A 1 170 ? 16.927 -12.286 -9.371 1.00 88.38 170 SER A CA 1
ATOM 1318 C C . SER A 1 170 ? 15.821 -13.081 -10.057 1.00 88.38 170 SER A C 1
ATOM 1320 O O . SER A 1 170 ? 16.062 -14.187 -10.534 1.00 88.38 170 SER A O 1
ATOM 1322 N N . MET A 1 171 ? 14.602 -12.532 -10.103 1.00 87.19 171 MET A N 1
ATOM 1323 C CA . MET A 1 171 ? 13.456 -13.192 -10.739 1.00 87.19 171 MET A CA 1
ATOM 1324 C C . MET A 1 171 ? 13.228 -12.722 -12.180 1.00 87.19 171 MET A C 1
ATOM 1326 O O . MET A 1 171 ? 12.306 -13.214 -12.828 1.00 87.19 171 MET A O 1
ATOM 1330 N N . ASN A 1 172 ? 14.051 -11.789 -12.681 1.00 88.69 172 ASN A N 1
ATOM 1331 C CA . ASN A 1 172 ? 13.914 -11.171 -14.003 1.00 88.69 172 ASN A CA 1
ATOM 1332 C C . ASN A 1 172 ? 12.488 -10.637 -14.252 1.00 88.69 172 ASN A C 1
ATOM 1334 O O . ASN A 1 172 ? 11.895 -10.828 -15.317 1.00 88.69 172 ASN A O 1
ATOM 1338 N N . LEU A 1 173 ? 11.897 -10.038 -13.213 1.00 90.56 173 LEU A N 1
ATOM 1339 C CA . LEU A 1 173 ? 10.544 -9.491 -13.259 1.00 90.56 173 LEU A CA 1
ATOM 1340 C C . LEU A 1 173 ? 10.587 -8.060 -13.783 1.00 90.56 173 LEU A C 1
ATOM 1342 O O . LEU A 1 173 ? 11.418 -7.296 -13.312 1.00 90.56 173 LEU A O 1
ATOM 1346 N N . PRO A 1 174 ? 9.659 -7.620 -14.644 1.00 94.19 174 PRO A N 1
ATOM 1347 C CA . PRO A 1 174 ? 9.500 -6.193 -14.922 1.00 94.19 174 PRO A CA 1
ATOM 1348 C C . PRO A 1 174 ? 9.147 -5.425 -13.636 1.00 94.19 174 PRO A C 1
ATOM 1350 O O . PRO A 1 174 ? 8.579 -5.998 -12.701 1.00 94.19 174 PRO A O 1
ATOM 1353 N N . TRP A 1 175 ? 9.447 -4.125 -13.581 1.00 94.94 175 TRP A N 1
ATOM 1354 C CA . TRP A 1 175 ? 9.264 -3.315 -12.368 1.00 94.94 175 TRP A CA 1
ATOM 1355 C C . TRP A 1 175 ? 7.838 -3.342 -11.814 1.00 94.94 175 TRP A C 1
ATOM 1357 O O . TRP A 1 175 ? 7.670 -3.471 -10.601 1.00 94.94 175 TRP A O 1
ATOM 1367 N N . TRP A 1 176 ? 6.806 -3.311 -12.666 1.00 95.81 176 TRP A N 1
ATOM 1368 C CA . TRP A 1 176 ? 5.417 -3.461 -12.209 1.00 95.81 176 TRP A CA 1
ATOM 1369 C C . TRP A 1 176 ? 5.207 -4.781 -11.444 1.00 95.81 176 TRP A C 1
ATOM 1371 O O . TRP A 1 176 ? 4.547 -4.807 -10.405 1.00 95.81 176 TRP A O 1
ATOM 1381 N N . GLY A 1 177 ? 5.819 -5.870 -11.919 1.00 96.06 177 GLY A N 1
ATOM 1382 C CA . GLY A 1 177 ? 5.744 -7.194 -11.309 1.00 96.06 177 GLY A CA 1
ATOM 1383 C C . GLY A 1 177 ? 6.522 -7.262 -9.999 1.00 96.06 177 GLY A C 1
ATOM 1384 O O . GLY A 1 177 ? 5.996 -7.760 -9.004 1.00 96.06 177 GLY A O 1
ATOM 1385 N N . ALA A 1 178 ? 7.733 -6.697 -9.962 1.00 96.50 178 ALA A N 1
ATOM 1386 C CA . ALA A 1 178 ? 8.530 -6.600 -8.740 1.00 96.50 178 ALA A CA 1
ATOM 1387 C C . ALA A 1 178 ? 7.783 -5.824 -7.639 1.00 96.50 178 ALA A C 1
ATOM 1389 O O . ALA A 1 178 ? 7.743 -6.269 -6.492 1.00 96.50 178 ALA A O 1
ATOM 1390 N N . ILE A 1 179 ? 7.110 -4.721 -7.992 1.00 96.75 179 ILE A N 1
ATOM 1391 C CA . ILE A 1 179 ? 6.287 -3.927 -7.066 1.00 96.75 179 ILE A CA 1
ATOM 1392 C C . ILE A 1 179 ? 5.101 -4.740 -6.543 1.00 96.75 179 ILE A C 1
ATOM 1394 O O . ILE A 1 179 ? 4.862 -4.759 -5.333 1.00 96.75 179 ILE A O 1
ATOM 1398 N N . VAL A 1 180 ? 4.368 -5.435 -7.422 1.00 96.75 180 VAL A N 1
ATOM 1399 C CA . VAL A 1 180 ? 3.234 -6.285 -7.019 1.00 96.75 180 VAL A CA 1
ATOM 1400 C C . VAL A 1 180 ? 3.701 -7.381 -6.060 1.00 96.75 180 VAL A C 1
ATOM 1402 O O . VAL A 1 180 ? 3.148 -7.510 -4.967 1.00 96.75 180 VAL A O 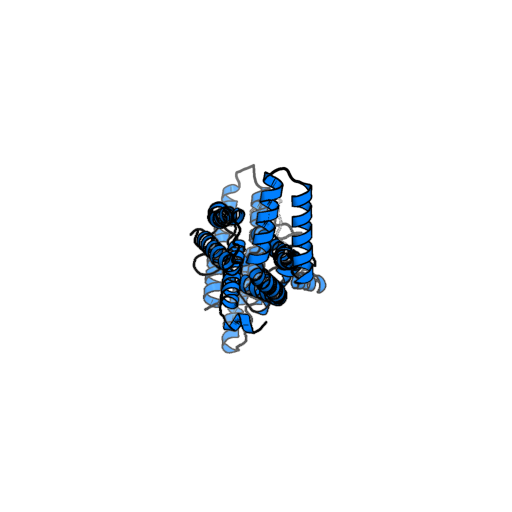1
ATOM 1405 N N . VAL A 1 181 ? 4.747 -8.127 -6.421 1.00 96.75 181 VAL A N 1
ATOM 1406 C CA . VAL A 1 181 ? 5.284 -9.224 -5.599 1.00 96.75 181 VAL A CA 1
ATOM 1407 C C . VAL A 1 181 ? 5.824 -8.702 -4.268 1.00 96.75 181 VAL A C 1
ATOM 1409 O O . VAL A 1 181 ? 5.488 -9.249 -3.218 1.00 96.75 181 VAL A O 1
ATOM 1412 N N . GLY A 1 182 ? 6.584 -7.605 -4.279 1.00 96.38 182 GLY A N 1
ATOM 1413 C CA . GLY A 1 182 ? 7.082 -6.969 -3.059 1.00 96.38 182 GLY A CA 1
ATOM 1414 C C . GLY A 1 182 ? 5.950 -6.520 -2.132 1.00 96.38 182 GLY A C 1
ATOM 1415 O O . GLY A 1 182 ? 6.017 -6.722 -0.919 1.00 96.38 182 GLY A O 1
ATOM 1416 N N . THR A 1 183 ? 4.860 -5.995 -2.700 1.00 96.19 183 THR A N 1
ATOM 1417 C CA . THR A 1 183 ? 3.660 -5.623 -1.936 1.00 96.19 183 THR A CA 1
ATOM 1418 C C . THR A 1 183 ? 2.983 -6.851 -1.327 1.00 96.19 183 THR A C 1
ATOM 1420 O O . THR A 1 183 ? 2.608 -6.818 -0.154 1.00 96.19 183 THR A O 1
ATOM 1423 N N . VAL A 1 184 ? 2.853 -7.948 -2.082 1.00 95.75 184 VAL A N 1
ATOM 1424 C CA . VAL A 1 184 ? 2.304 -9.217 -1.575 1.00 95.75 184 VAL A CA 1
ATOM 1425 C C . VAL A 1 184 ? 3.138 -9.732 -0.405 1.00 95.75 184 VAL A C 1
ATOM 1427 O O . VAL A 1 184 ? 2.574 -10.026 0.645 1.00 95.75 184 VAL A O 1
ATOM 1430 N N . ILE A 1 185 ? 4.466 -9.770 -0.535 1.00 95.50 185 ILE A N 1
ATOM 1431 C CA . ILE A 1 185 ? 5.368 -10.215 0.538 1.00 95.50 185 ILE A CA 1
ATOM 1432 C C . ILE A 1 185 ? 5.177 -9.353 1.791 1.00 95.50 185 ILE A C 1
ATOM 1434 O O . ILE A 1 185 ? 4.940 -9.889 2.874 1.00 95.50 185 ILE A O 1
ATOM 1438 N N . ALA A 1 186 ? 5.188 -8.024 1.651 1.00 93.94 186 ALA A N 1
ATOM 1439 C CA . ALA A 1 186 ? 4.968 -7.117 2.776 1.00 93.94 186 ALA A CA 1
ATOM 1440 C C . ALA A 1 186 ? 3.605 -7.351 3.456 1.00 93.94 186 ALA A C 1
ATOM 1442 O O . ALA A 1 186 ? 3.500 -7.342 4.684 1.00 93.94 186 ALA A O 1
ATOM 1443 N N . ARG A 1 187 ? 2.551 -7.613 2.674 1.00 92.38 187 ARG A N 1
ATOM 1444 C CA . ARG A 1 187 ? 1.210 -7.909 3.198 1.00 92.38 187 ARG A CA 1
ATOM 1445 C C . ARG A 1 187 ? 1.122 -9.274 3.877 1.00 92.38 187 ARG A C 1
ATOM 1447 O O . ARG A 1 187 ? 0.409 -9.381 4.873 1.00 92.38 187 ARG A O 1
ATOM 1454 N N . LEU A 1 188 ? 1.845 -10.280 3.389 1.00 92.62 188 LEU A N 1
ATOM 1455 C CA . LEU A 1 188 ? 1.923 -11.604 4.010 1.00 92.62 188 LEU A CA 1
ATOM 1456 C C . LEU A 1 188 ? 2.667 -11.559 5.348 1.00 92.62 188 LEU A C 1
ATOM 1458 O O . LEU A 1 188 ? 2.198 -12.148 6.317 1.00 92.62 188 LEU A O 1
ATOM 1462 N N . LEU A 1 189 ? 3.756 -10.789 5.443 1.00 93.06 189 LEU A N 1
ATOM 1463 C CA . LEU A 1 189 ? 4.463 -10.566 6.712 1.00 93.06 189 LEU A CA 1
ATOM 1464 C C . LEU A 1 189 ? 3.563 -9.904 7.767 1.00 93.06 189 LEU A C 1
ATOM 1466 O O . LEU A 1 189 ? 3.632 -10.227 8.950 1.00 93.06 189 LEU A O 1
ATOM 1470 N N . MET A 1 190 ? 2.673 -9.012 7.329 1.00 91.44 190 MET A N 1
ATOM 1471 C CA . MET A 1 190 ? 1.701 -8.331 8.188 1.00 91.44 190 MET A CA 1
ATOM 1472 C C . MET A 1 190 ? 0.447 -9.162 8.489 1.00 91.44 190 MET A C 1
ATOM 1474 O O . MET A 1 190 ? -0.308 -8.830 9.404 1.00 91.44 190 MET A O 1
ATOM 1478 N N . PHE A 1 191 ? 0.200 -10.238 7.743 1.00 90.75 191 PHE A N 1
ATOM 1479 C CA . PHE A 1 191 ? -1.007 -11.052 7.856 1.00 90.75 191 PHE A CA 1
ATOM 1480 C C . PHE A 1 191 ? -1.288 -11.612 9.265 1.00 90.75 191 PHE A C 1
ATOM 1482 O O . PHE A 1 191 ? -2.424 -11.454 9.720 1.00 90.75 191 PHE A O 1
ATOM 1489 N N . PRO A 1 192 ? -0.323 -12.185 10.019 1.00 90.62 192 PRO A N 1
ATOM 1490 C CA . PRO A 1 192 ? -0.598 -12.671 11.376 1.00 90.62 192 PRO A CA 1
ATOM 1491 C C . PRO A 1 192 ? -1.081 -11.560 12.316 1.00 90.62 192 PRO A C 1
ATOM 1493 O O . PRO A 1 192 ? -1.969 -11.783 13.142 1.00 90.62 192 PRO A O 1
ATOM 1496 N N . LEU A 1 193 ? -0.557 -10.342 12.155 1.00 91.44 193 LEU A N 1
ATOM 1497 C CA . LEU A 1 193 ? -1.015 -9.190 12.923 1.00 91.44 193 LEU A CA 1
ATOM 1498 C C . LEU A 1 193 ? -2.471 -8.844 12.584 1.00 91.44 193 LEU A C 1
ATOM 1500 O O . LEU A 1 193 ? -3.272 -8.604 13.489 1.00 91.44 193 LEU A O 1
ATOM 1504 N N . VAL A 1 194 ? -2.831 -8.876 11.295 1.00 89.19 194 VAL A N 1
ATOM 1505 C CA . VAL A 1 194 ? -4.212 -8.653 10.843 1.00 89.19 194 VAL A CA 1
ATOM 1506 C C . VAL A 1 194 ? -5.166 -9.649 11.503 1.00 89.19 194 VAL A C 1
ATOM 1508 O O . VAL A 1 194 ? -6.173 -9.220 12.063 1.00 89.19 194 VAL A O 1
ATOM 1511 N N . ILE A 1 195 ? -4.823 -10.941 11.551 1.00 87.81 195 ILE A N 1
ATOM 1512 C CA . ILE A 1 195 ? -5.658 -11.975 12.191 1.00 87.81 195 ILE A CA 1
ATOM 1513 C C . ILE A 1 195 ? -5.936 -11.642 13.665 1.00 87.81 195 ILE A C 1
ATOM 1515 O O . ILE A 1 195 ? -7.086 -11.686 14.106 1.00 87.81 195 ILE A O 1
ATOM 1519 N N . ILE A 1 196 ? -4.907 -11.258 14.431 1.00 87.56 196 ILE A N 1
ATOM 1520 C CA . ILE A 1 196 ? -5.055 -10.918 15.858 1.00 87.56 196 ILE A CA 1
ATOM 1521 C C . ILE A 1 196 ? -6.043 -9.760 16.043 1.00 87.56 196 ILE A C 1
ATOM 1523 O O . ILE A 1 196 ? -6.892 -9.797 16.940 1.00 87.56 196 ILE A O 1
ATOM 1527 N N . THR A 1 197 ? -5.953 -8.737 15.191 1.00 86.38 197 THR A N 1
ATOM 1528 C CA . THR A 1 197 ? -6.855 -7.579 15.265 1.00 86.38 197 THR A CA 1
ATOM 1529 C C . THR A 1 197 ? -8.276 -7.911 14.835 1.00 86.38 197 THR A C 1
ATOM 1531 O O . THR A 1 197 ? -9.212 -7.502 15.517 1.00 86.38 197 THR A O 1
ATOM 1534 N N . GLN A 1 198 ? -8.452 -8.728 13.794 1.00 84.75 198 GLN A N 1
ATOM 1535 C CA . GLN A 1 198 ? -9.774 -9.166 13.350 1.00 84.75 198 GLN A CA 1
ATOM 1536 C C . GLN A 1 198 ? -10.476 -10.005 14.420 1.00 84.75 198 GLN A C 1
ATOM 1538 O O . GLN A 1 198 ? -11.656 -9.798 14.698 1.00 84.75 198 GLN A O 1
ATOM 1543 N N . ARG A 1 199 ? -9.741 -10.874 15.123 1.00 84.94 199 ARG A N 1
ATOM 1544 C CA . ARG A 1 199 ? -10.281 -11.646 16.251 1.00 84.94 199 ARG A CA 1
ATOM 1545 C C . ARG A 1 199 ? -10.758 -10.748 17.395 1.00 84.94 199 ARG A C 1
ATOM 1547 O O . ARG A 1 199 ? -11.807 -10.997 17.988 1.00 84.94 199 ARG A O 1
ATOM 1554 N N . ASN A 1 200 ? -10.000 -9.698 17.716 1.00 85.69 200 ASN A N 1
ATOM 1555 C CA . ASN A 1 200 ? -10.397 -8.720 18.730 1.00 85.69 200 ASN A CA 1
ATOM 1556 C C . ASN A 1 200 ? -11.612 -7.890 18.278 1.00 85.69 200 ASN A C 1
ATOM 1558 O O . ASN A 1 200 ? -12.523 -7.667 19.074 1.00 85.69 200 ASN A O 1
ATOM 1562 N N . ALA A 1 201 ? -11.661 -7.492 17.005 1.00 84.12 201 ALA A N 1
ATOM 1563 C CA . ALA A 1 201 ? -12.801 -6.796 16.417 1.00 84.12 201 ALA A CA 1
ATOM 156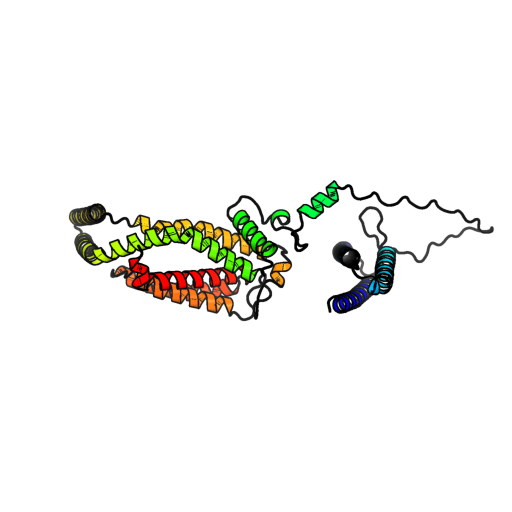4 C C . ALA A 1 201 ? -14.076 -7.657 16.438 1.00 84.12 201 ALA A C 1
ATOM 1566 O O . ALA A 1 201 ? -15.123 -7.173 16.859 1.00 84.12 201 ALA A O 1
ATOM 1567 N N . ALA A 1 202 ? -13.985 -8.946 16.100 1.00 84.38 202 ALA A N 1
ATOM 1568 C CA . ALA A 1 202 ? -15.111 -9.877 16.171 1.00 84.38 202 ALA A CA 1
ATOM 1569 C C . ALA A 1 202 ? -15.660 -10.020 17.603 1.00 84.38 202 ALA A C 1
ATOM 1571 O O . ALA A 1 202 ? -16.870 -9.940 17.817 1.00 84.38 202 ALA A O 1
ATOM 1572 N N . ARG A 1 203 ? -14.780 -10.150 18.610 1.00 85.06 203 ARG A N 1
ATOM 1573 C CA . ARG A 1 203 ? -15.192 -10.170 20.028 1.00 85.06 203 ARG A CA 1
ATOM 1574 C C . ARG A 1 203 ? -15.882 -8.872 20.442 1.00 85.06 203 ARG A C 1
ATOM 1576 O O . ARG A 1 203 ? -16.912 -8.924 21.105 1.00 85.06 203 ARG A O 1
ATOM 1583 N N . MET A 1 204 ? -15.347 -7.725 20.029 1.00 85.31 204 MET A N 1
ATOM 1584 C CA . MET A 1 204 ? -15.957 -6.420 20.294 1.00 85.31 204 MET A CA 1
ATOM 1585 C C . MET A 1 204 ? -17.352 -6.318 19.666 1.00 85.31 204 MET A C 1
ATOM 1587 O O . MET A 1 204 ? -18.291 -5.891 20.331 1.00 85.31 204 MET A O 1
ATOM 1591 N N . ASN A 1 205 ? -17.505 -6.773 18.420 1.00 83.75 205 ASN A N 1
ATOM 1592 C CA . ASN A 1 205 ? -18.777 -6.750 17.699 1.00 83.75 205 ASN A CA 1
ATOM 1593 C C . ASN A 1 205 ? -19.865 -7.575 18.400 1.00 83.75 205 ASN A C 1
ATOM 1595 O O . ASN A 1 205 ? -21.014 -7.141 18.450 1.00 83.75 205 ASN A O 1
ATOM 1599 N N . ASN A 1 206 ? -19.509 -8.705 19.019 1.00 86.88 206 ASN A N 1
ATOM 1600 C CA . ASN A 1 206 ? -20.456 -9.514 19.797 1.00 86.88 206 ASN A CA 1
ATOM 1601 C C . ASN A 1 206 ? -20.984 -8.790 21.051 1.00 86.88 206 ASN A C 1
ATOM 1603 O O . ASN A 1 206 ? -22.110 -9.038 21.476 1.00 86.88 206 ASN A O 1
ATOM 1607 N N . HIS A 1 207 ? -20.194 -7.882 21.632 1.00 89.12 207 HIS A N 1
ATOM 1608 C CA . HIS A 1 207 ? -20.567 -7.093 22.815 1.00 89.12 207 HIS A CA 1
ATOM 1609 C C . HIS A 1 207 ? -21.045 -5.674 22.485 1.00 89.12 207 HIS A C 1
ATOM 1611 O O . HIS A 1 207 ? -21.451 -4.928 23.380 1.00 89.12 207 HIS A O 1
ATOM 1617 N N . LEU A 1 208 ? -21.043 -5.305 21.204 1.00 87.25 208 LEU A N 1
ATOM 1618 C CA . LEU A 1 208 ? -21.388 -3.970 20.736 1.00 87.25 208 LEU A CA 1
ATOM 1619 C C . LEU A 1 208 ? -22.771 -3.486 21.223 1.00 87.25 208 LEU A C 1
ATOM 1621 O O . LEU A 1 208 ? -22.841 -2.344 21.676 1.00 87.25 208 LEU A O 1
ATOM 1625 N N . PRO A 1 209 ? -23.845 -4.308 21.242 1.00 88.56 209 PRO A N 1
ATOM 1626 C CA . PRO A 1 209 ? -25.154 -3.857 21.729 1.00 88.56 209 PRO A CA 1
ATOM 1627 C C . PRO A 1 209 ? -25.143 -3.458 23.213 1.00 88.56 209 PRO A C 1
ATOM 1629 O O . PRO A 1 209 ? -25.769 -2.476 23.608 1.00 88.56 209 PRO A O 1
ATOM 1632 N N . GLN A 1 210 ? -24.392 -4.193 24.039 1.00 91.31 210 GLN A N 1
ATOM 1633 C CA . GLN A 1 210 ? -24.267 -3.939 25.480 1.00 91.31 210 GLN A CA 1
ATOM 1634 C C . GLN A 1 210 ? -23.465 -2.656 25.729 1.00 91.31 210 GLN A C 1
ATOM 1636 O O . GLN A 1 210 ? -23.870 -1.810 26.526 1.00 91.31 210 GLN A O 1
ATOM 1641 N N . MET A 1 211 ? -22.373 -2.467 24.981 1.00 89.38 211 MET A N 1
ATOM 1642 C CA . MET A 1 211 ? -21.584 -1.235 25.026 1.00 89.38 211 MET A CA 1
ATOM 1643 C C . MET A 1 211 ? -22.399 -0.015 24.587 1.00 89.38 211 MET A C 1
ATOM 1645 O O . MET A 1 211 ? -22.311 1.038 25.215 1.00 89.38 211 MET A O 1
ATOM 1649 N N . GLN A 1 212 ? -23.223 -0.158 23.545 1.00 89.50 212 GLN A N 1
ATOM 1650 C CA . GLN A 1 212 ? -24.092 0.913 23.056 1.00 89.50 212 GLN A CA 1
ATOM 1651 C C . GLN A 1 212 ? -25.146 1.313 24.084 1.00 89.50 212 GLN A C 1
ATOM 1653 O O . GLN A 1 212 ? -25.367 2.505 24.276 1.00 89.50 212 GLN A O 1
ATOM 1658 N N . ALA A 1 213 ? -25.739 0.353 24.797 1.00 91.81 213 ALA A N 1
ATOM 1659 C CA . ALA A 1 213 ? -26.696 0.653 25.858 1.00 91.81 213 ALA A CA 1
ATOM 1660 C C . ALA A 1 213 ? -26.073 1.507 26.981 1.00 91.81 213 ALA A C 1
ATOM 1662 O O . ALA A 1 213 ? -26.684 2.479 27.426 1.00 91.81 213 ALA A O 1
ATOM 1663 N N . ILE A 1 214 ? -24.842 1.195 27.409 1.00 92.06 214 ILE A N 1
ATOM 1664 C CA . ILE A 1 214 ? -24.113 2.002 28.405 1.00 92.06 214 ILE A CA 1
ATOM 1665 C C . ILE A 1 214 ? -23.760 3.381 27.823 1.00 92.06 214 ILE A C 1
ATOM 1667 O O . ILE A 1 214 ? -23.891 4.401 28.500 1.00 92.06 214 ILE A O 1
ATOM 1671 N N . GLN A 1 215 ? -23.357 3.432 26.551 1.00 90.25 215 GLN A N 1
ATOM 1672 C CA . GLN A 1 215 ? -22.982 4.675 25.880 1.00 90.25 215 GLN A CA 1
ATOM 1673 C C . GLN A 1 215 ? -24.167 5.640 25.715 1.00 90.25 215 GLN A C 1
ATOM 1675 O O . GLN A 1 215 ? -23.984 6.841 25.897 1.00 90.25 215 GLN A O 1
ATOM 1680 N N . VAL A 1 216 ? -25.375 5.132 25.443 1.00 91.94 216 VAL A N 1
ATOM 1681 C CA . VAL A 1 216 ? -26.607 5.940 25.398 1.00 91.94 216 VAL A CA 1
ATOM 1682 C C . VAL A 1 216 ? -26.894 6.559 26.768 1.00 91.94 216 VAL A C 1
ATOM 1684 O O . VAL A 1 216 ? -27.024 7.779 26.853 1.00 91.94 216 VAL A O 1
ATOM 1687 N N . LYS A 1 217 ? -26.863 5.766 27.850 1.00 92.88 217 LYS A N 1
ATOM 1688 C CA . LYS A 1 217 ? -27.047 6.274 29.226 1.00 92.88 217 LYS A CA 1
ATOM 1689 C C . LYS A 1 217 ? -26.011 7.339 29.601 1.00 92.88 217 LYS A C 1
ATOM 1691 O O . LYS A 1 217 ? -26.345 8.357 30.204 1.00 92.88 217 LYS A O 1
ATOM 1696 N N . MET A 1 218 ? -24.752 7.133 29.206 1.00 91.50 218 MET A N 1
ATOM 1697 C CA . MET A 1 218 ? -23.678 8.113 29.392 1.00 91.50 218 MET A CA 1
ATOM 1698 C C . MET A 1 218 ? -23.980 9.428 28.657 1.00 91.50 218 MET A C 1
ATOM 1700 O O . MET A 1 218 ? -23.786 10.509 29.215 1.00 91.50 218 MET A O 1
ATOM 1704 N N . THR A 1 219 ? -24.451 9.355 27.409 1.00 90.38 219 THR A N 1
ATOM 1705 C CA . THR A 1 219 ? -24.809 10.537 26.616 1.00 90.38 219 THR A CA 1
ATOM 1706 C C . THR A 1 219 ? -26.017 11.274 27.197 1.00 90.38 219 THR A C 1
ATOM 1708 O O . THR A 1 219 ? -25.963 12.497 27.300 1.00 90.38 219 THR A O 1
ATOM 1711 N N . GLU A 1 220 ? -27.055 10.565 27.640 1.00 93.12 220 GLU A N 1
ATOM 1712 C CA . GLU A 1 220 ? -28.229 11.154 28.303 1.00 93.12 220 GLU A CA 1
ATOM 1713 C C . GLU A 1 220 ? -27.853 11.870 29.612 1.00 93.12 220 GLU A C 1
ATOM 1715 O O . GLU A 1 220 ? -28.271 13.006 29.848 1.00 93.12 220 GLU A O 1
ATOM 1720 N N . ALA A 1 221 ? -26.994 11.261 30.438 1.00 92.69 221 ALA A N 1
ATOM 1721 C CA . ALA A 1 221 ? -26.478 11.888 31.658 1.00 92.69 221 ALA A CA 1
ATOM 1722 C C . ALA A 1 221 ? -25.661 13.159 31.363 1.00 92.69 221 ALA A C 1
ATOM 1724 O O . ALA A 1 221 ? -25.755 14.157 32.078 1.00 92.69 221 ALA A O 1
ATOM 1725 N N . ARG A 1 222 ? -24.887 13.156 30.271 1.00 91.25 222 ARG A N 1
ATOM 1726 C CA . ARG A 1 222 ? -24.123 14.331 29.835 1.00 91.25 222 ARG A CA 1
ATOM 1727 C C . ARG A 1 222 ? -25.030 15.452 29.323 1.00 91.25 222 ARG A C 1
ATOM 1729 O O . ARG A 1 222 ? -24.761 16.615 29.607 1.00 91.25 222 ARG A O 1
ATOM 1736 N N . GLN A 1 223 ? -26.089 15.112 28.588 1.00 93.00 223 GLN A N 1
ATOM 1737 C CA . GLN A 1 223 ? -27.067 16.079 28.075 1.00 93.00 223 GLN A CA 1
ATOM 1738 C C . GLN A 1 223 ? -27.921 16.693 29.189 1.00 93.00 223 GLN A C 1
ATOM 1740 O O . GLN A 1 223 ? -28.250 17.872 29.116 1.00 93.00 223 GLN A O 1
ATOM 1745 N N . SER A 1 224 ? -28.219 15.935 30.247 1.00 93.25 224 SER A N 1
ATOM 1746 C CA . SER A 1 224 ? -28.929 16.441 31.430 1.00 93.25 224 SER A CA 1
ATOM 1747 C C . SER A 1 224 ? -28.051 17.268 32.383 1.00 93.25 224 SER A C 1
ATOM 1749 O O . SER A 1 224 ? -28.525 17.718 33.422 1.00 93.25 224 SER A O 1
ATOM 1751 N N . GLY A 1 225 ? -26.772 17.485 32.051 1.00 93.19 225 GLY A N 1
ATOM 1752 C CA . GLY A 1 225 ? -25.826 18.244 32.877 1.00 93.19 225 GLY A CA 1
ATOM 1753 C C . GLY A 1 225 ? -25.278 17.472 34.082 1.00 93.19 225 GLY A C 1
ATOM 1754 O O . GLY A 1 225 ? -24.477 18.014 34.846 1.00 93.19 225 GLY A O 1
ATOM 1755 N N . ASN A 1 226 ? -25.645 16.199 34.248 1.00 93.06 226 ASN A N 1
ATOM 1756 C CA . ASN A 1 226 ? -25.189 15.369 35.355 1.00 93.06 226 ASN A CA 1
ATOM 1757 C C . ASN A 1 226 ? -23.827 14.727 35.043 1.00 93.06 226 ASN A C 1
ATOM 1759 O O . ASN A 1 226 ? -23.714 13.574 34.618 1.00 93.06 226 ASN A O 1
ATOM 1763 N N . GLN A 1 227 ? -22.761 15.499 35.266 1.00 92.56 227 GLN A N 1
ATOM 1764 C CA . GLN A 1 227 ? -21.391 15.050 35.003 1.00 92.56 227 GLN A CA 1
ATOM 1765 C C . GLN A 1 227 ? -20.970 13.856 35.872 1.00 92.56 227 GLN A C 1
ATOM 1767 O O . GLN A 1 227 ? -20.194 13.021 35.410 1.00 92.56 227 GLN A O 1
ATOM 1772 N N . ILE A 1 228 ? -21.498 13.744 37.097 1.00 94.88 228 ILE A N 1
ATOM 1773 C CA . ILE A 1 228 ? -21.178 12.643 38.018 1.00 94.88 228 ILE A CA 1
ATOM 1774 C C . ILE A 1 228 ? -21.727 11.324 37.470 1.00 94.88 228 ILE A C 1
ATOM 1776 O O . ILE A 1 228 ? -20.986 10.349 37.351 1.00 94.88 228 ILE A O 1
ATOM 1780 N N . GLU A 1 229 ? -22.995 11.303 37.053 1.00 94.56 229 GLU A N 1
ATOM 1781 C CA . GLU A 1 229 ? -23.595 10.115 36.434 1.00 94.56 229 GLU A CA 1
ATOM 1782 C C . GLU A 1 229 ? -22.924 9.780 35.097 1.00 94.56 229 GLU A C 1
ATOM 1784 O O . GLU A 1 229 ? -22.641 8.613 34.823 1.00 94.56 229 GLU A O 1
ATOM 1789 N N . SER A 1 230 ? -22.580 10.788 34.286 1.00 94.12 230 SER A N 1
ATOM 1790 C CA . SER A 1 230 ? -21.817 10.563 33.052 1.00 94.12 230 SER A CA 1
ATOM 1791 C C . SER A 1 230 ? -20.453 9.920 33.330 1.00 94.12 230 SER A C 1
ATOM 1793 O O . SER A 1 230 ? -20.042 9.035 32.578 1.00 94.12 230 SER A O 1
ATOM 1795 N N . ALA A 1 231 ? -19.747 10.341 34.382 1.00 94.94 231 ALA A N 1
ATOM 1796 C CA . ALA A 1 231 ? -18.475 9.743 34.779 1.00 94.94 231 ALA A CA 1
ATOM 1797 C C . ALA A 1 231 ? -18.662 8.306 35.293 1.00 94.94 231 ALA A C 1
ATOM 1799 O O . ALA A 1 231 ? -17.874 7.424 34.944 1.00 94.94 231 ALA A O 1
ATOM 1800 N N . ARG A 1 232 ? -19.744 8.042 36.041 1.00 96.56 232 ARG A N 1
ATOM 1801 C CA . ARG A 1 232 ? -20.101 6.693 36.504 1.00 96.56 232 ARG A CA 1
ATOM 1802 C C . ARG A 1 232 ? -20.332 5.740 35.332 1.00 96.56 232 ARG A C 1
ATOM 1804 O O . ARG A 1 232 ? -19.743 4.662 35.310 1.00 96.56 232 ARG A O 1
ATOM 1811 N N . TYR A 1 233 ? -21.116 6.145 34.331 1.00 96.25 233 TYR A N 1
ATOM 1812 C CA . TYR A 1 233 ? -21.345 5.328 33.133 1.00 96.25 233 TYR A CA 1
ATOM 1813 C C . TYR A 1 233 ? -20.073 5.135 32.294 1.00 96.25 233 TYR A C 1
ATOM 1815 O O . TYR A 1 233 ? -19.871 4.063 31.724 1.00 96.25 233 TYR A O 1
ATOM 1823 N N . ALA A 1 234 ? -19.174 6.125 32.243 1.00 93.75 234 ALA A N 1
ATOM 1824 C CA . ALA A 1 234 ? -17.875 5.963 31.588 1.00 93.75 234 ALA A CA 1
ATOM 1825 C C . ALA A 1 234 ? -16.994 4.917 32.302 1.00 93.75 234 ALA A C 1
ATOM 1827 O O . ALA A 1 234 ? -16.355 4.088 31.647 1.00 93.75 234 ALA A O 1
ATOM 1828 N N . GLN A 1 235 ? -16.992 4.915 33.639 1.00 96.00 235 GLN A N 1
ATOM 1829 C CA . GLN A 1 235 ? -16.297 3.903 34.436 1.00 96.00 235 GLN A CA 1
ATOM 1830 C C . GLN A 1 235 ? -16.932 2.516 34.269 1.00 96.00 235 GLN A C 1
ATOM 1832 O O . GLN A 1 235 ? -16.204 1.536 34.110 1.00 96.00 235 GLN A O 1
ATOM 1837 N N . GLU A 1 236 ? -18.264 2.428 34.253 1.00 95.81 236 GLU A N 1
ATOM 1838 C CA . GLU A 1 236 ? -19.005 1.187 33.991 1.00 95.81 236 GLU A CA 1
ATOM 1839 C C . GLU A 1 236 ? -18.638 0.603 32.621 1.00 95.81 236 GLU A C 1
ATOM 1841 O O . GLU A 1 236 ? -18.305 -0.577 32.526 1.00 95.81 236 GLU A O 1
ATOM 1846 N N . LEU A 1 237 ? -18.582 1.437 31.574 1.00 94.00 237 LEU A N 1
ATOM 1847 C CA . LEU A 1 237 ? -18.153 1.018 30.239 1.00 94.00 237 LEU A CA 1
ATOM 1848 C C . LEU A 1 237 ? -16.710 0.488 30.241 1.00 94.00 237 LEU A C 1
ATOM 1850 O O . LEU A 1 237 ? -16.422 -0.535 29.617 1.00 94.00 237 LEU A O 1
ATOM 1854 N N . MET A 1 238 ? -15.794 1.157 30.948 1.00 93.62 238 MET A N 1
ATOM 1855 C CA . MET A 1 238 ? -14.403 0.712 31.067 1.00 93.62 238 MET A CA 1
ATOM 1856 C C . MET A 1 238 ? -14.287 -0.626 31.811 1.00 93.62 238 MET A C 1
ATOM 1858 O O . MET A 1 238 ? -13.546 -1.509 31.372 1.00 93.62 238 MET A O 1
ATOM 1862 N N . LEU A 1 239 ? -15.015 -0.788 32.918 1.00 95.12 239 LEU A N 1
ATOM 1863 C CA . LEU A 1 239 ? -15.051 -2.033 33.688 1.00 95.12 239 LEU A CA 1
ATOM 1864 C C . LEU A 1 239 ? -15.645 -3.172 32.863 1.00 95.12 239 LEU A C 1
ATOM 1866 O O . LEU A 1 239 ? -15.054 -4.248 32.821 1.00 95.12 239 LEU A O 1
ATOM 1870 N N . PHE A 1 240 ? -16.731 -2.910 32.137 1.00 94.69 240 PHE A N 1
ATOM 1871 C CA . PHE A 1 240 ? -17.343 -3.861 31.216 1.00 94.69 240 PHE A CA 1
ATOM 1872 C C . PHE A 1 240 ? -16.349 -4.324 30.139 1.00 94.69 240 PHE A C 1
ATOM 1874 O O . PHE A 1 240 ? -16.163 -5.526 29.936 1.00 94.69 240 PHE A O 1
ATOM 1881 N N . MET A 1 241 ? -15.642 -3.388 29.488 1.00 91.56 241 MET A N 1
ATOM 1882 C CA . MET A 1 241 ? -14.605 -3.730 28.506 1.00 91.56 241 MET A CA 1
ATOM 1883 C C . MET A 1 241 ? -13.475 -4.556 29.135 1.00 91.56 241 MET A C 1
ATOM 1885 O O . MET A 1 241 ? -13.025 -5.531 28.534 1.00 91.56 241 MET A O 1
ATOM 1889 N N . LYS A 1 242 ? -13.039 -4.214 30.354 1.00 92.50 242 LYS A N 1
ATOM 1890 C CA . LYS A 1 242 ? -11.991 -4.950 31.076 1.00 92.50 242 LYS A CA 1
ATOM 1891 C C . LYS A 1 242 ? -12.436 -6.369 31.442 1.00 92.50 242 LYS A C 1
ATOM 1893 O O . LYS A 1 242 ? -11.682 -7.309 31.210 1.00 92.50 242 LYS A O 1
ATOM 1898 N N . GLU A 1 243 ? -13.652 -6.533 31.957 1.00 93.75 243 GLU A N 1
ATOM 1899 C CA . GLU A 1 243 ? -14.227 -7.832 32.329 1.00 93.75 243 GLU A CA 1
ATOM 1900 C C . GLU A 1 243 ? -14.362 -8.751 31.108 1.00 93.75 243 GLU A C 1
ATOM 1902 O O . GLU A 1 243 ? -13.977 -9.921 31.147 1.00 93.75 243 GLU A O 1
ATOM 1907 N N . LYS A 1 244 ? -14.832 -8.206 29.979 1.00 91.00 244 LYS A N 1
ATOM 1908 C CA . LYS A 1 244 ? -14.952 -8.944 28.712 1.00 91.00 244 LYS A CA 1
ATOM 1909 C C . LYS A 1 244 ? -13.641 -9.020 27.917 1.00 91.00 244 LYS A C 1
ATOM 1911 O O . LYS A 1 244 ? -13.632 -9.548 26.807 1.00 91.00 244 LYS A O 1
ATOM 1916 N N . ASN A 1 245 ? -12.521 -8.555 28.483 1.00 88.88 245 ASN A N 1
ATOM 1917 C CA . ASN A 1 245 ? -11.190 -8.556 27.860 1.00 88.88 245 ASN A CA 1
ATOM 1918 C C . ASN A 1 245 ? -11.154 -7.886 26.468 1.00 88.88 245 ASN A C 1
ATOM 1920 O O . ASN A 1 245 ? -10.418 -8.302 25.567 1.00 88.88 245 ASN A O 1
ATOM 1924 N N . LEU A 1 246 ? -11.951 -6.834 26.299 1.00 88.12 246 LEU A N 1
ATOM 1925 C CA . LEU A 1 246 ? -12.077 -6.047 25.080 1.00 88.12 246 LEU A CA 1
ATOM 1926 C C . LEU A 1 246 ? -11.071 -4.896 25.114 1.00 88.12 246 LEU A C 1
ATOM 1928 O O . LEU A 1 246 ? -11.136 -4.030 25.984 1.00 88.12 246 LEU A O 1
ATOM 1932 N N . ASN A 1 247 ? -10.134 -4.868 24.163 1.00 85.94 247 ASN A N 1
ATOM 1933 C CA . ASN A 1 247 ? -9.141 -3.798 24.082 1.00 85.94 247 ASN A CA 1
ATOM 1934 C C . ASN A 1 247 ? -9.267 -3.044 22.745 1.00 85.94 247 ASN A C 1
ATOM 1936 O O . ASN A 1 247 ? -8.907 -3.607 21.708 1.00 85.94 247 ASN A O 1
ATOM 1940 N N . PRO A 1 248 ? -9.725 -1.778 22.735 1.00 81.25 248 PRO A N 1
ATOM 1941 C CA . PRO A 1 248 ? -9.840 -0.997 21.504 1.00 81.25 248 PRO A CA 1
ATOM 1942 C C . PRO A 1 248 ? -8.477 -0.694 20.861 1.00 81.25 248 PRO A C 1
ATOM 1944 O O . PRO A 1 248 ? -8.382 -0.640 19.636 1.00 81.25 248 PRO A O 1
ATOM 1947 N N . LEU A 1 249 ? -7.401 -0.582 21.652 1.00 86.62 249 LEU A N 1
ATOM 1948 C CA . LEU A 1 249 ? -6.053 -0.306 21.141 1.00 86.62 249 LEU A CA 1
ATOM 1949 C C . LEU A 1 249 ? -5.502 -1.457 20.302 1.00 86.62 249 LEU A C 1
ATOM 1951 O O . LEU A 1 249 ? -4.750 -1.212 19.364 1.00 86.62 249 LEU A O 1
ATOM 1955 N N . LYS A 1 250 ? -5.916 -2.704 20.576 1.00 84.12 250 LYS A N 1
ATOM 1956 C CA . LYS A 1 250 ? -5.507 -3.853 19.755 1.00 84.12 250 LYS A CA 1
ATOM 1957 C C . LYS A 1 250 ? -5.919 -3.678 18.294 1.00 84.12 250 LYS A C 1
ATOM 1959 O O . LYS A 1 250 ? -5.158 -4.059 17.416 1.00 84.12 250 LYS A O 1
ATOM 1964 N N . ASN A 1 251 ? -7.056 -3.036 18.026 1.00 82.62 251 ASN A N 1
ATOM 1965 C CA . ASN A 1 251 ? -7.516 -2.787 16.658 1.00 82.62 251 ASN A CA 1
ATOM 1966 C C . ASN A 1 251 ? -6.681 -1.717 15.934 1.00 82.62 251 ASN A C 1
ATOM 1968 O O . ASN A 1 251 ? -6.669 -1.686 14.708 1.00 82.62 251 ASN A O 1
ATOM 1972 N N . MET A 1 252 ? -5.960 -0.863 16.668 1.00 86.00 252 MET A N 1
ATOM 1973 C CA . MET A 1 252 ? -5.111 0.186 16.091 1.00 86.00 252 MET A CA 1
ATOM 1974 C C . MET A 1 252 ? -3.700 -0.304 15.738 1.00 86.00 252 MET A C 1
ATOM 1976 O O . MET A 1 252 ? -2.965 0.402 15.055 1.00 86.00 252 MET A O 1
ATOM 1980 N N . ILE A 1 253 ? -3.313 -1.521 16.140 1.00 89.56 253 ILE A N 1
ATOM 1981 C CA . ILE A 1 253 ? -1.945 -2.016 15.921 1.00 89.56 253 ILE A CA 1
ATOM 1982 C C . ILE A 1 253 ? -1.654 -2.217 14.425 1.00 89.56 253 ILE A C 1
ATOM 1984 O O . ILE A 1 253 ? -0.570 -1.872 13.962 1.00 89.56 253 ILE A O 1
ATOM 1988 N N . VAL A 1 254 ? -2.621 -2.718 13.646 1.00 89.19 254 VAL A N 1
ATOM 1989 C CA . VAL A 1 254 ? -2.452 -2.903 12.192 1.00 89.19 254 VAL A CA 1
ATOM 1990 C C . VAL A 1 254 ? -2.199 -1.587 11.461 1.00 89.19 254 VAL A C 1
ATOM 1992 O O . VAL A 1 254 ? -1.161 -1.504 10.807 1.00 89.19 254 VAL A O 1
ATOM 1995 N N . PRO A 1 255 ? -3.061 -0.553 11.552 1.00 87.81 255 PRO A N 1
ATOM 1996 C CA . PRO A 1 255 ? -2.806 0.700 10.845 1.00 87.81 255 PRO A CA 1
ATOM 1997 C C . PRO A 1 255 ? -1.505 1.371 11.308 1.00 87.81 255 PRO A C 1
ATOM 1999 O O . PRO A 1 255 ? -0.772 1.907 10.477 1.00 87.81 255 PRO A O 1
ATOM 2002 N N . MET A 1 256 ? -1.156 1.271 12.597 1.00 90.19 256 MET A N 1
ATOM 2003 C CA . MET A 1 256 ? 0.115 1.791 13.115 1.00 90.19 256 MET A CA 1
ATOM 2004 C C . MET A 1 256 ? 1.334 1.092 12.510 1.00 90.19 256 MET A C 1
ATOM 2006 O O . MET A 1 256 ? 2.309 1.756 12.179 1.00 90.19 256 MET A O 1
ATOM 2010 N N . ALA A 1 257 ? 1.289 -0.228 12.340 1.00 91.25 257 ALA A N 1
ATOM 2011 C CA . ALA A 1 257 ? 2.386 -0.980 11.740 1.00 91.25 257 ALA A CA 1
ATOM 2012 C C . ALA A 1 257 ? 2.399 -0.889 10.199 1.00 91.25 257 ALA A C 1
ATOM 2014 O O . ALA A 1 257 ? 3.459 -0.959 9.580 1.00 91.25 257 ALA A O 1
ATOM 2015 N N . GLN A 1 258 ? 1.243 -0.673 9.564 1.00 91.00 258 GLN A N 1
ATOM 2016 C CA . GLN A 1 258 ? 1.143 -0.441 8.121 1.00 91.00 258 GLN A CA 1
ATOM 2017 C C . GLN A 1 258 ? 1.671 0.935 7.706 1.00 91.00 258 GLN A C 1
ATOM 2019 O O . GLN A 1 258 ? 2.248 1.047 6.625 1.00 91.00 258 GLN A O 1
ATOM 2024 N N . MET A 1 259 ? 1.499 1.973 8.533 1.00 92.50 259 MET A N 1
ATOM 2025 C CA . MET A 1 259 ? 1.891 3.342 8.182 1.00 92.50 259 MET A CA 1
ATOM 2026 C C . MET A 1 259 ? 3.390 3.465 7.825 1.00 92.50 259 MET A C 1
ATOM 2028 O O . MET A 1 259 ? 3.676 3.988 6.747 1.00 92.50 259 MET A O 1
ATOM 2032 N N . PRO A 1 260 ? 4.358 2.946 8.611 1.00 92.56 260 PRO A N 1
ATOM 2033 C CA . PRO A 1 260 ? 5.775 2.973 8.243 1.00 92.56 260 PRO A CA 1
ATOM 2034 C C . PRO A 1 260 ? 6.086 2.235 6.940 1.00 92.56 260 PRO A C 1
ATOM 2036 O O . PRO A 1 260 ? 6.874 2.726 6.132 1.00 92.56 260 PRO A O 1
ATOM 2039 N N . ILE A 1 261 ? 5.450 1.082 6.708 1.00 93.62 261 ILE A N 1
ATOM 2040 C CA . ILE A 1 261 ? 5.631 0.294 5.480 1.00 93.62 261 ILE A CA 1
ATOM 2041 C C . ILE A 1 261 ? 5.114 1.092 4.281 1.00 93.62 261 ILE A C 1
ATOM 2043 O O . ILE A 1 261 ? 5.823 1.260 3.292 1.00 93.62 261 ILE A O 1
ATOM 2047 N N . PHE A 1 262 ? 3.908 1.651 4.396 1.00 94.00 262 PHE A N 1
ATOM 2048 C CA . PHE A 1 262 ? 3.305 2.482 3.361 1.00 94.00 262 PHE A CA 1
ATOM 2049 C C . PHE A 1 262 ? 4.163 3.704 3.031 1.00 94.00 262 PHE A C 1
ATOM 2051 O O . PHE A 1 262 ? 4.419 3.964 1.857 1.00 94.00 262 PHE A O 1
ATOM 2058 N N . VAL A 1 263 ? 4.628 4.434 4.050 1.00 94.88 263 VAL A N 1
ATOM 2059 C CA . VAL A 1 263 ? 5.504 5.600 3.870 1.00 94.88 263 VAL A CA 1
ATOM 2060 C C . VAL A 1 263 ? 6.804 5.186 3.188 1.00 94.88 263 VAL A C 1
ATOM 2062 O O . VAL A 1 263 ? 7.276 5.894 2.303 1.00 94.88 263 VAL A O 1
ATOM 2065 N N . SER A 1 264 ? 7.352 4.025 3.545 1.00 95.38 264 SER A N 1
ATOM 2066 C CA . SER A 1 264 ? 8.600 3.525 2.971 1.00 95.38 264 SER A CA 1
ATOM 2067 C C . SER A 1 264 ? 8.455 3.179 1.485 1.00 95.38 264 SER A C 1
ATOM 2069 O O . SER A 1 264 ? 9.259 3.649 0.680 1.00 95.38 264 SER A O 1
ATOM 2071 N N . PHE A 1 265 ? 7.387 2.468 1.099 1.00 95.75 265 PHE A N 1
ATOM 2072 C CA . PHE A 1 265 ? 7.042 2.245 -0.312 1.00 95.75 265 PHE A CA 1
ATOM 2073 C C . PHE A 1 265 ? 6.799 3.567 -1.046 1.00 95.75 265 PHE A C 1
ATOM 2075 O O . PHE A 1 265 ? 7.368 3.797 -2.108 1.00 95.75 265 PHE A O 1
ATOM 2082 N N . PHE A 1 266 ? 5.988 4.462 -0.480 1.00 95.06 266 PHE A N 1
ATOM 2083 C CA . PHE A 1 266 ? 5.635 5.725 -1.124 1.00 95.06 266 PHE A CA 1
ATOM 2084 C C . PHE A 1 266 ? 6.865 6.602 -1.387 1.00 95.06 266 PHE A C 1
ATOM 2086 O O . PHE A 1 266 ? 7.072 7.060 -2.509 1.00 95.06 266 PHE A O 1
ATOM 2093 N N . VAL A 1 267 ? 7.698 6.824 -0.365 1.00 94.94 267 VAL A N 1
ATOM 2094 C CA . VAL A 1 267 ? 8.918 7.632 -0.488 1.00 94.94 267 VAL A CA 1
ATOM 2095 C C . VAL A 1 267 ? 9.918 6.952 -1.416 1.00 94.94 267 VAL A C 1
ATOM 2097 O O . VAL A 1 267 ? 10.499 7.632 -2.258 1.00 94.94 267 VAL A O 1
ATOM 2100 N N . GLY A 1 268 ? 10.095 5.634 -1.306 1.00 94.81 268 GLY A N 1
ATOM 2101 C CA . GLY A 1 268 ? 11.018 4.879 -2.151 1.00 94.81 268 GLY A CA 1
ATOM 2102 C C . GLY A 1 268 ? 10.650 4.958 -3.628 1.00 94.81 268 GLY A C 1
ATOM 2103 O O . GLY A 1 268 ? 11.443 5.436 -4.435 1.00 94.81 268 GLY A O 1
ATOM 2104 N N . LEU A 1 269 ? 9.418 4.583 -3.976 1.00 95.50 269 LEU A N 1
ATOM 2105 C CA . LEU A 1 269 ? 8.940 4.593 -5.361 1.00 95.50 269 LEU A CA 1
ATOM 2106 C C . LEU A 1 269 ? 8.898 6.013 -5.938 1.00 95.50 269 LEU A C 1
ATOM 2108 O O . LEU A 1 269 ? 9.234 6.222 -7.101 1.00 95.50 269 LEU A O 1
ATOM 2112 N N . ARG A 1 270 ? 8.563 7.020 -5.121 1.00 94.25 270 ARG A N 1
ATOM 2113 C CA . ARG A 1 270 ? 8.627 8.422 -5.552 1.00 94.25 270 ARG A CA 1
ATOM 2114 C C . ARG A 1 270 ? 10.058 8.875 -5.837 1.00 94.25 270 ARG A C 1
ATOM 2116 O O . ARG A 1 270 ? 10.276 9.600 -6.803 1.00 94.25 270 ARG A O 1
ATOM 2123 N N . ARG A 1 271 ? 11.033 8.465 -5.020 1.00 93.06 271 ARG A N 1
ATOM 2124 C CA . ARG A 1 271 ? 12.450 8.758 -5.283 1.00 93.06 271 ARG A CA 1
ATOM 2125 C C . ARG A 1 271 ? 12.932 8.058 -6.550 1.00 93.06 271 ARG A C 1
ATOM 2127 O O . ARG A 1 271 ? 13.623 8.696 -7.332 1.00 93.06 271 ARG A O 1
ATOM 2134 N N . MET A 1 272 ? 12.513 6.815 -6.786 1.00 92.25 272 MET A N 1
ATOM 2135 C CA . MET A 1 272 ? 12.814 6.096 -8.028 1.00 92.25 272 MET A CA 1
ATOM 2136 C C . MET A 1 272 ? 12.228 6.776 -9.268 1.00 92.25 272 MET A C 1
ATOM 2138 O O . MET A 1 272 ? 12.888 6.801 -10.293 1.00 92.25 272 MET A O 1
ATOM 2142 N N . ALA A 1 273 ? 11.021 7.343 -9.185 1.00 91.94 273 ALA A N 1
ATOM 2143 C CA . ALA A 1 273 ? 10.440 8.095 -10.300 1.00 91.94 273 ALA A CA 1
ATOM 2144 C C . ALA A 1 273 ? 11.174 9.419 -10.576 1.00 91.94 273 ALA A C 1
ATOM 2146 O O . ALA A 1 273 ? 11.221 9.872 -11.715 1.00 91.94 273 ALA A O 1
ATOM 2147 N N . ASN A 1 274 ? 11.722 10.053 -9.535 1.00 88.19 274 ASN A N 1
ATOM 2148 C CA . ASN A 1 274 ? 12.405 11.344 -9.645 1.00 88.19 274 ASN A CA 1
ATOM 2149 C C . ASN A 1 274 ? 13.887 11.224 -10.038 1.00 88.19 274 ASN A C 1
ATOM 2151 O O . ASN A 1 274 ? 14.458 12.184 -10.554 1.00 88.19 274 ASN A O 1
ATOM 2155 N N . LEU A 1 275 ? 14.525 10.090 -9.745 1.00 83.25 275 LEU A N 1
ATOM 2156 C CA . LEU A 1 275 ? 15.902 9.792 -10.133 1.00 83.25 275 LEU A CA 1
ATOM 2157 C C . LEU A 1 275 ? 15.922 8.990 -11.444 1.00 83.25 275 LEU A C 1
ATOM 2159 O O . LEU A 1 275 ? 14.958 8.291 -11.743 1.00 83.25 275 LEU A O 1
ATOM 2163 N N . PRO A 1 276 ? 16.995 9.081 -12.251 1.00 68.00 276 PRO A N 1
ATOM 2164 C CA . PRO A 1 276 ? 17.068 8.395 -13.537 1.00 68.00 276 PRO A CA 1
ATOM 2165 C C . PRO A 1 276 ? 17.300 6.889 -13.345 1.00 68.00 276 PRO A C 1
ATOM 2167 O O . PRO A 1 276 ? 18.418 6.398 -13.476 1.00 68.00 276 PRO A O 1
ATOM 2170 N N . VAL A 1 277 ? 16.235 6.148 -13.032 1.00 84.81 277 VAL A N 1
ATOM 2171 C CA . VAL A 1 277 ? 16.211 4.687 -13.153 1.00 84.81 277 VAL A CA 1
ATOM 2172 C C . VAL A 1 277 ? 15.652 4.357 -14.533 1.00 84.81 277 VAL A C 1
ATOM 2174 O O . VAL A 1 277 ? 14.439 4.283 -14.726 1.00 84.81 277 VAL A O 1
ATOM 2177 N N . ASP A 1 278 ? 16.536 4.219 -15.523 1.00 84.06 278 ASP A N 1
ATOM 2178 C CA . ASP A 1 278 ? 16.134 4.074 -16.929 1.00 84.06 278 ASP A CA 1
ATOM 2179 C C . ASP A 1 278 ? 15.205 2.872 -17.161 1.00 84.06 278 ASP A C 1
ATOM 2181 O O . ASP A 1 278 ? 14.277 2.961 -17.965 1.00 84.06 278 ASP A O 1
ATOM 2185 N N . SER A 1 279 ? 15.377 1.783 -16.410 1.00 87.31 279 SER A N 1
ATOM 2186 C CA . SER A 1 279 ? 14.536 0.591 -16.536 1.00 87.31 279 SER A CA 1
ATOM 2187 C C . SER A 1 279 ? 13.099 0.764 -16.061 1.00 87.31 279 SER A C 1
ATOM 2189 O O . SER A 1 279 ? 12.240 -0.025 -16.454 1.00 87.31 279 SER A O 1
ATOM 2191 N N . LEU A 1 280 ? 12.776 1.816 -15.299 1.00 90.81 280 LEU A N 1
ATOM 2192 C CA . LEU A 1 280 ? 11.382 2.123 -14.949 1.00 90.81 280 LEU A CA 1
ATOM 2193 C C . LEU A 1 280 ? 10.569 2.608 -16.156 1.00 90.81 280 LEU A C 1
ATOM 2195 O O . LEU A 1 280 ? 9.344 2.463 -16.151 1.00 90.81 280 LEU A O 1
ATOM 2199 N N . ARG A 1 281 ? 11.224 3.163 -17.183 1.00 90.19 281 ARG A N 1
ATOM 2200 C CA . ARG A 1 281 ? 10.555 3.718 -18.374 1.00 90.19 281 ARG A CA 1
ATOM 2201 C C . ARG A 1 281 ? 9.933 2.661 -19.274 1.00 90.19 281 ARG A C 1
ATOM 2203 O O . ARG A 1 281 ? 8.927 2.922 -19.921 1.00 90.19 281 ARG A O 1
ATOM 2210 N N . ASP A 1 282 ? 10.522 1.473 -19.278 1.00 89.44 282 ASP A N 1
ATOM 2211 C CA . ASP A 1 282 ? 10.012 0.301 -19.992 1.00 89.44 282 ASP A CA 1
ATOM 2212 C C . ASP A 1 282 ? 9.550 -0.789 -19.004 1.00 89.44 282 ASP A C 1
ATOM 2214 O O . ASP A 1 282 ? 9.359 -1.950 -19.365 1.00 89.44 282 ASP A O 1
ATOM 2218 N N . GLY A 1 283 ? 9.391 -0.422 -17.727 1.00 89.38 283 GLY A N 1
ATOM 2219 C CA . GLY A 1 283 ? 9.158 -1.342 -16.617 1.00 89.38 283 GLY A CA 1
ATOM 2220 C C . GLY A 1 283 ? 7.690 -1.669 -16.347 1.00 89.38 283 GLY A C 1
ATOM 2221 O O . GLY A 1 283 ? 7.409 -2.456 -15.439 1.00 89.38 283 GLY A O 1
ATOM 2222 N N . GLY A 1 284 ? 6.761 -1.050 -17.076 1.00 92.00 284 GLY A N 1
ATOM 2223 C CA . GLY A 1 284 ? 5.317 -1.222 -16.952 1.00 92.00 284 GLY A CA 1
ATOM 2224 C C . GLY A 1 284 ? 4.712 -2.266 -17.898 1.00 92.00 284 GLY A C 1
ATOM 2225 O O . GLY A 1 284 ? 5.413 -3.105 -18.461 1.00 92.00 284 GLY A O 1
ATOM 2226 N N . ILE A 1 285 ? 3.384 -2.253 -18.051 1.00 93.50 285 ILE A N 1
ATOM 2227 C CA . ILE A 1 285 ? 2.658 -3.210 -18.904 1.00 93.50 285 ILE A CA 1
ATOM 2228 C C . ILE A 1 285 ? 1.426 -2.570 -19.555 1.00 93.50 285 ILE A C 1
ATOM 2230 O O . ILE A 1 285 ? 0.838 -1.630 -19.024 1.00 93.50 285 ILE A O 1
ATOM 2234 N N . TYR A 1 286 ? 1.024 -3.098 -20.714 1.00 91.94 286 TYR A N 1
ATOM 2235 C CA . TYR A 1 286 ? -0.154 -2.679 -21.479 1.00 91.94 286 TYR A CA 1
ATOM 2236 C C . TYR A 1 286 ? -0.183 -1.169 -21.771 1.00 91.94 286 TYR A C 1
ATOM 2238 O O . TYR A 1 286 ? 0.538 -0.716 -22.654 1.00 91.94 286 TYR A O 1
ATOM 2246 N N . TRP A 1 287 ? -1.024 -0.400 -21.072 1.00 92.19 287 TRP A N 1
ATOM 2247 C CA . TRP A 1 287 ? -1.235 1.032 -21.313 1.00 92.19 287 TRP A CA 1
ATOM 2248 C C . TRP A 1 287 ? -0.324 1.943 -20.477 1.00 92.19 287 TRP A C 1
ATOM 2250 O O . TRP A 1 287 ? -0.252 3.135 -20.756 1.00 92.19 287 TRP A O 1
ATOM 2260 N N . PHE A 1 288 ? 0.370 1.402 -19.469 1.00 92.06 288 PHE A N 1
ATOM 2261 C CA . PHE A 1 288 ? 1.221 2.162 -18.547 1.00 92.06 288 PHE A CA 1
ATOM 2262 C C . PHE A 1 288 ? 2.674 1.673 -18.605 1.00 92.06 288 PHE A C 1
ATOM 2264 O O . PHE A 1 288 ? 3.237 1.246 -17.605 1.00 92.06 288 PHE A O 1
ATOM 2271 N N . THR A 1 289 ? 3.289 1.677 -19.790 1.00 92.50 289 THR A N 1
ATOM 2272 C CA . THR A 1 289 ? 4.658 1.159 -19.983 1.00 92.50 289 THR A CA 1
ATOM 2273 C C . THR A 1 289 ? 5.715 1.963 -19.227 1.00 92.50 289 THR A C 1
ATOM 2275 O O . THR A 1 289 ? 6.604 1.367 -18.623 1.00 92.50 289 THR A O 1
ATOM 2278 N N . ASP A 1 290 ? 5.579 3.292 -19.215 1.00 93.19 290 ASP A N 1
ATOM 2279 C CA . ASP A 1 290 ? 6.464 4.194 -18.480 1.00 93.19 290 ASP A CA 1
ATOM 2280 C C . ASP A 1 290 ? 5.909 4.466 -17.080 1.00 93.19 290 ASP A C 1
ATOM 2282 O O . ASP A 1 290 ? 4.891 5.138 -16.908 1.00 93.19 290 ASP A O 1
ATOM 2286 N N . LEU A 1 291 ? 6.590 3.927 -16.066 1.00 93.50 291 LEU A N 1
ATOM 2287 C CA . LEU A 1 291 ? 6.204 4.070 -14.663 1.00 93.50 291 LEU A CA 1
ATOM 2288 C C . LEU A 1 291 ? 6.686 5.393 -14.037 1.00 93.50 291 LEU A C 1
ATOM 2290 O O . LEU A 1 291 ? 6.274 5.723 -12.920 1.00 93.50 291 LEU A O 1
ATOM 2294 N N . THR A 1 292 ? 7.552 6.148 -14.718 1.00 94.06 292 THR A N 1
ATOM 2295 C CA . THR A 1 292 ? 8.129 7.404 -14.200 1.00 94.06 292 THR A CA 1
ATOM 2296 C C . THR A 1 292 ? 7.198 8.600 -14.382 1.00 94.06 292 THR A C 1
ATOM 2298 O O . THR A 1 292 ? 7.256 9.560 -13.611 1.00 94.06 292 THR A O 1
ATOM 2301 N N . VAL A 1 293 ? 6.298 8.528 -15.362 1.00 93.50 293 VAL A N 1
ATOM 2302 C CA . VAL A 1 293 ? 5.351 9.594 -15.706 1.00 93.50 293 VAL A CA 1
ATOM 2303 C C . VAL A 1 293 ? 3.943 9.298 -15.175 1.00 93.50 293 VAL A C 1
ATOM 2305 O O . VAL A 1 293 ? 3.630 8.146 -14.856 1.00 93.50 293 VAL A O 1
ATOM 2308 N N . PRO A 1 294 ? 3.073 10.316 -15.045 1.00 94.25 294 PRO A N 1
ATOM 2309 C CA . PRO A 1 294 ? 1.657 10.090 -14.777 1.00 94.25 294 PRO A CA 1
ATOM 2310 C C . PRO A 1 294 ? 0.976 9.283 -15.890 1.00 94.25 294 PRO A C 1
ATOM 2312 O O . PRO A 1 294 ? 1.351 9.384 -17.059 1.00 94.25 294 PRO A O 1
ATOM 2315 N N . ASP A 1 295 ? -0.049 8.508 -15.530 1.00 94.00 295 ASP A N 1
ATOM 2316 C CA . ASP A 1 295 ? -0.802 7.694 -16.492 1.00 94.00 295 ASP A CA 1
ATOM 2317 C C . ASP A 1 295 ? -1.567 8.574 -17.494 1.00 94.00 295 ASP A C 1
ATOM 2319 O O . ASP A 1 295 ? -2.479 9.315 -17.123 1.00 94.00 295 ASP A O 1
ATOM 2323 N N . GLN A 1 296 ? -1.222 8.447 -18.776 1.00 92.31 296 GLN A N 1
ATOM 2324 C CA . GLN A 1 296 ? -1.808 9.214 -19.879 1.00 92.31 296 GLN A CA 1
ATOM 2325 C C . GLN A 1 296 ? -3.290 8.891 -20.114 1.00 92.31 296 GLN A C 1
ATOM 2327 O O . GLN A 1 296 ? -4.020 9.727 -20.644 1.00 92.31 296 GLN A O 1
ATOM 2332 N N . PHE A 1 297 ? -3.738 7.694 -19.721 1.00 94.06 297 PHE A N 1
ATOM 2333 C CA . PHE A 1 297 ? -5.116 7.237 -19.917 1.00 94.06 297 PHE A CA 1
ATOM 2334 C C . PHE A 1 297 ? -5.995 7.413 -18.674 1.00 94.06 297 PHE A C 1
ATOM 2336 O O . PHE A 1 297 ? -7.179 7.082 -18.715 1.00 94.06 297 PHE A O 1
ATOM 2343 N N . TYR A 1 298 ? -5.428 7.894 -17.561 1.00 94.19 298 TYR A N 1
ATOM 2344 C CA . TYR A 1 298 ? -6.090 8.001 -16.254 1.00 94.19 298 TYR A CA 1
ATOM 2345 C C . TYR A 1 298 ? -6.706 6.690 -15.727 1.00 94.19 298 TYR A C 1
ATOM 2347 O O . TYR A 1 298 ? -7.445 6.701 -14.739 1.00 94.19 298 TYR A O 1
ATOM 2355 N N . ALA A 1 299 ? -6.371 5.545 -16.320 1.00 95.19 299 ALA A N 1
ATOM 2356 C CA . ALA A 1 299 ? -6.915 4.250 -15.946 1.00 95.19 299 ALA A CA 1
ATOM 2357 C C . ALA A 1 299 ? -6.413 3.810 -14.562 1.00 95.19 299 ALA A C 1
ATOM 2359 O O . ALA A 1 299 ? -7.210 3.362 -13.742 1.00 95.19 299 ALA A O 1
ATOM 2360 N N . LEU A 1 300 ? -5.126 3.995 -14.250 1.00 94.19 300 LEU A N 1
ATOM 2361 C CA . LEU A 1 300 ? -4.552 3.687 -12.936 1.00 94.19 300 LEU A CA 1
ATOM 2362 C C . LEU A 1 300 ? -5.171 4.528 -11.798 1.00 94.19 300 LEU A C 1
ATOM 2364 O O . LEU A 1 300 ? -5.574 3.930 -10.793 1.00 94.19 300 LEU A O 1
ATOM 2368 N N . PRO A 1 301 ? -5.314 5.867 -11.917 1.00 94.94 301 PRO A N 1
ATOM 2369 C CA . PRO A 1 301 ? -6.079 6.678 -10.966 1.00 94.94 301 PRO A CA 1
ATOM 2370 C C . PRO A 1 301 ? -7.515 6.181 -10.757 1.00 94.94 301 PRO A C 1
ATOM 2372 O O . PRO A 1 301 ? -7.949 6.013 -9.617 1.00 94.94 301 PRO A O 1
ATOM 2375 N N . ILE A 1 302 ? -8.239 5.882 -11.845 1.00 95.81 302 ILE A N 1
ATOM 2376 C CA . ILE A 1 302 ? -9.628 5.402 -11.780 1.00 95.81 302 ILE A CA 1
ATOM 2377 C C . ILE A 1 302 ? -9.697 4.057 -11.049 1.00 95.81 302 ILE A C 1
ATOM 2379 O O . ILE A 1 302 ? -10.481 3.908 -10.112 1.00 95.81 302 ILE A O 1
ATOM 2383 N N . ILE A 1 303 ? -8.853 3.090 -11.425 1.00 95.50 303 ILE A N 1
ATOM 2384 C CA . ILE A 1 303 ? -8.795 1.770 -10.781 1.00 95.50 303 ILE A CA 1
ATOM 2385 C C . ILE A 1 303 ? -8.448 1.922 -9.299 1.00 95.50 303 ILE A C 1
ATOM 2387 O O . ILE A 1 303 ? -9.066 1.276 -8.453 1.00 95.50 303 ILE A O 1
ATOM 2391 N N . THR A 1 304 ? -7.498 2.793 -8.959 1.00 94.69 304 THR A N 1
ATOM 2392 C CA . THR A 1 304 ? -7.115 3.044 -7.564 1.00 94.69 304 THR A CA 1
ATOM 2393 C C . THR A 1 304 ? -8.290 3.589 -6.756 1.00 94.69 304 THR A C 1
ATOM 2395 O O . THR A 1 304 ? -8.594 3.050 -5.692 1.00 94.69 304 THR A O 1
ATOM 2398 N N . SER A 1 305 ? -8.988 4.611 -7.258 1.00 94.75 305 SER A N 1
ATOM 2399 C CA . SER A 1 305 ? -10.149 5.190 -6.574 1.00 94.75 305 SER A CA 1
ATOM 2400 C C . SER A 1 305 ? -11.310 4.201 -6.453 1.00 94.75 305 SER A C 1
ATOM 2402 O O . SER A 1 305 ? -11.903 4.098 -5.381 1.00 94.75 305 SER A O 1
ATOM 2404 N N . LEU A 1 306 ? -11.610 3.429 -7.503 1.00 95.31 306 LEU A N 1
ATOM 2405 C CA . LEU A 1 306 ? -12.664 2.410 -7.463 1.00 95.31 306 LEU A CA 1
ATOM 2406 C C . LEU A 1 306 ? -12.332 1.293 -6.471 1.00 95.31 306 LEU A C 1
ATOM 2408 O O . LEU A 1 306 ? -13.151 0.962 -5.619 1.00 95.31 306 LEU A O 1
ATOM 2412 N N . THR A 1 307 ? -11.118 0.746 -6.523 1.00 94.56 307 THR A N 1
ATOM 2413 C CA . THR A 1 307 ? -10.697 -0.325 -5.603 1.00 94.56 307 THR A CA 1
ATOM 2414 C C . THR A 1 307 ? -10.624 0.153 -4.153 1.00 94.56 307 THR A C 1
ATOM 2416 O O . THR A 1 307 ? -11.000 -0.594 -3.246 1.00 94.56 307 THR A O 1
ATOM 2419 N N . LEU A 1 308 ? -10.205 1.401 -3.914 1.00 92.19 308 LEU A N 1
ATOM 2420 C CA . LEU A 1 308 ? -10.236 2.013 -2.587 1.00 92.19 308 LEU A CA 1
ATOM 2421 C C . LEU A 1 308 ? -11.674 2.175 -2.087 1.00 92.19 308 LEU A C 1
ATOM 2423 O O . LEU A 1 308 ? -11.957 1.809 -0.948 1.00 92.19 308 LEU A O 1
ATOM 2427 N N . TRP A 1 309 ? -12.586 2.661 -2.936 1.00 92.62 309 TRP A N 1
ATOM 2428 C CA . TRP A 1 309 ? -14.009 2.731 -2.605 1.00 92.62 309 TRP A CA 1
ATOM 2429 C C . TRP A 1 309 ? -14.533 1.357 -2.207 1.00 92.62 309 TRP A C 1
ATOM 2431 O O . TRP A 1 309 ? -15.073 1.207 -1.113 1.00 92.62 309 TRP A O 1
ATOM 2441 N N . THR A 1 310 ? -14.340 0.337 -3.046 1.00 91.81 310 THR A N 1
ATOM 2442 C CA . THR A 1 310 ? -14.807 -1.023 -2.753 1.00 91.81 310 THR A CA 1
ATOM 2443 C C . THR A 1 310 ? -14.205 -1.557 -1.453 1.00 91.81 310 THR A C 1
ATOM 2445 O O . THR A 1 310 ? -14.904 -2.197 -0.674 1.00 91.81 310 THR A O 1
ATOM 2448 N N . THR A 1 311 ? -12.935 -1.252 -1.169 1.00 88.44 311 THR A N 1
ATOM 2449 C CA . THR A 1 311 ? -12.280 -1.651 0.087 1.00 88.44 311 THR A CA 1
ATOM 2450 C C . THR A 1 311 ? -12.952 -1.009 1.297 1.00 88.44 311 THR A C 1
ATOM 2452 O O . THR A 1 311 ? -13.175 -1.681 2.303 1.00 88.44 311 THR A O 1
ATOM 2455 N N . ILE A 1 312 ? -13.296 0.277 1.208 1.00 86.88 312 ILE A N 1
ATOM 2456 C CA . ILE A 1 312 ? -14.000 1.000 2.272 1.00 86.88 312 ILE A CA 1
ATOM 2457 C C . ILE A 1 312 ? -15.412 0.441 2.456 1.00 86.88 312 ILE A C 1
ATOM 2459 O O . ILE A 1 312 ? -15.822 0.203 3.591 1.00 86.88 312 ILE A O 1
ATOM 2463 N N . GLU A 1 313 ? -16.137 0.192 1.367 1.00 85.94 313 GLU A N 1
ATOM 2464 C CA . GLU A 1 313 ? -17.501 -0.340 1.415 1.00 85.94 313 GLU A CA 1
ATOM 2465 C C . GLU A 1 313 ? -17.528 -1.723 2.083 1.00 85.94 313 GLU A C 1
ATOM 2467 O O . GLU A 1 313 ? -18.173 -1.909 3.112 1.00 85.94 313 GLU A O 1
ATOM 2472 N N . LEU A 1 314 ? -16.716 -2.662 1.589 1.00 83.00 314 LEU A N 1
ATOM 2473 C CA . LEU A 1 314 ? -16.652 -4.014 2.150 1.00 83.00 314 LEU A CA 1
ATOM 2474 C C . LEU A 1 314 ? -16.046 -4.035 3.566 1.00 83.00 314 LEU A C 1
ATOM 2476 O O . LEU A 1 314 ? -16.459 -4.827 4.414 1.00 83.00 314 LEU A O 1
ATOM 2480 N N . GLY A 1 315 ? -15.071 -3.165 3.845 1.00 75.31 315 GLY A N 1
ATOM 2481 C CA . GLY A 1 315 ? -14.409 -3.088 5.148 1.00 75.31 315 GLY A CA 1
ATOM 2482 C C . GLY A 1 315 ? -15.285 -2.481 6.247 1.00 75.31 315 GLY A C 1
ATOM 2483 O O . GLY A 1 315 ? -15.253 -2.941 7.390 1.00 75.31 315 GLY A O 1
ATOM 2484 N N . THR A 1 316 ? -16.095 -1.469 5.922 1.00 67.56 316 THR A N 1
ATOM 2485 C CA . THR A 1 316 ? -17.014 -0.848 6.894 1.00 67.56 316 THR A CA 1
ATOM 2486 C C . THR A 1 316 ? -18.200 -1.747 7.240 1.00 67.56 316 THR A C 1
ATOM 2488 O O . THR A 1 316 ? -18.673 -1.706 8.381 1.00 67.56 316 THR A O 1
ATOM 2491 N N . ASP A 1 317 ? -18.625 -2.607 6.314 1.00 59.25 317 ASP A N 1
ATOM 2492 C CA . ASP A 1 317 ? -19.672 -3.599 6.559 1.00 59.25 317 ASP A CA 1
ATOM 2493 C C . ASP A 1 317 ? -19.184 -4.778 7.412 1.00 59.25 317 ASP A C 1
ATOM 2495 O O . ASP A 1 317 ? -19.901 -5.213 8.318 1.00 59.25 317 ASP A O 1
ATOM 2499 N N . ALA A 1 318 ? -17.935 -5.225 7.224 1.00 50.34 318 ALA A N 1
ATOM 2500 C CA . ALA A 1 318 ? -17.300 -6.230 8.084 1.00 50.34 318 ALA A CA 1
ATOM 2501 C C . ALA A 1 318 ? -17.140 -5.749 9.544 1.00 50.34 318 ALA A C 1
ATOM 2503 O O . ALA A 1 318 ? -17.195 -6.543 10.484 1.00 50.34 318 ALA A O 1
ATOM 2504 N N . GLY A 1 319 ? -16.990 -4.436 9.749 1.00 53.31 319 GLY A N 1
ATOM 2505 C CA . GLY A 1 319 ? -16.844 -3.821 11.068 1.00 53.31 319 GLY A CA 1
ATOM 2506 C C . GLY A 1 319 ? -18.147 -3.542 11.825 1.00 53.31 319 GLY A C 1
ATOM 2507 O O . GLY A 1 319 ? -18.043 -3.114 12.970 1.00 53.31 319 GLY A O 1
ATOM 2508 N N . ARG A 1 320 ? -19.337 -3.726 11.212 1.00 52.97 320 ARG A N 1
ATOM 2509 C CA . ARG A 1 320 ? -20.689 -3.416 11.760 1.00 52.97 320 ARG A CA 1
ATOM 2510 C C . ARG A 1 320 ? -20.700 -2.309 12.821 1.00 52.97 320 ARG A C 1
ATOM 2512 O O . ARG A 1 320 ? -21.221 -2.436 13.924 1.00 52.97 320 ARG A O 1
ATOM 2519 N N . LEU A 1 321 ? -20.121 -1.185 12.434 1.00 50.31 321 LEU A N 1
ATOM 2520 C CA . LEU A 1 321 ? -19.989 0.023 13.224 1.00 50.31 321 LEU A CA 1
ATOM 2521 C C . LEU A 1 321 ? -21.371 0.704 13.342 1.00 50.31 321 LEU A C 1
ATOM 2523 O O . LEU A 1 321 ? -21.758 1.469 12.460 1.00 50.31 321 LEU A O 1
ATOM 2527 N N . SER A 1 322 ? -22.146 0.391 14.391 1.00 48.03 322 SER A N 1
ATOM 2528 C CA . SER A 1 322 ? -23.546 0.836 14.555 1.00 48.03 322 SER A CA 1
ATOM 2529 C C . SER A 1 322 ? -23.778 1.864 15.674 1.00 48.03 322 SER A C 1
ATOM 2531 O O . SER A 1 322 ? -24.646 1.670 16.511 1.00 48.03 322 SER A O 1
ATOM 2533 N N . SER A 1 323 ? -23.063 2.990 15.708 1.00 51.25 323 SER A N 1
ATOM 2534 C CA . SER A 1 323 ? -23.476 4.131 16.551 1.00 51.25 323 SER A CA 1
ATOM 2535 C C . SER A 1 323 ? -23.903 5.331 15.699 1.00 51.25 323 SER A C 1
ATOM 2537 O O . SER A 1 323 ? -23.463 5.499 14.564 1.00 51.25 323 SER A O 1
ATOM 2539 N N . GLN A 1 324 ? -24.800 6.168 16.223 1.00 47.50 324 GLN A N 1
ATOM 2540 C CA . GLN A 1 324 ? -25.426 7.288 15.500 1.00 47.50 324 GLN A CA 1
ATOM 2541 C C . GLN A 1 324 ? -24.406 8.323 14.970 1.00 47.50 324 GLN A C 1
ATOM 2543 O O . GLN A 1 324 ? -24.606 8.891 13.902 1.00 47.50 324 GLN A O 1
ATOM 2548 N N . ASN A 1 325 ? -23.254 8.478 15.638 1.00 52.91 325 ASN A N 1
ATOM 2549 C CA . ASN A 1 325 ? -22.127 9.318 15.191 1.00 52.91 325 ASN A CA 1
ATOM 2550 C C . ASN A 1 325 ? -21.290 8.698 14.051 1.00 52.91 325 ASN A C 1
ATOM 2552 O O . ASN A 1 325 ? -20.436 9.358 13.463 1.00 52.91 325 ASN A O 1
ATOM 2556 N N . LEU A 1 326 ? -21.529 7.430 13.719 1.00 60.19 326 LEU A N 1
ATOM 2557 C CA . LEU A 1 326 ? -20.735 6.649 12.771 1.00 60.19 326 LEU A CA 1
ATOM 2558 C C . LEU A 1 326 ? -21.324 6.654 11.355 1.00 60.19 326 LEU A C 1
ATOM 2560 O O . LEU A 1 326 ? -20.592 6.404 10.402 1.00 60.19 326 LEU A O 1
ATOM 2564 N N . GLN A 1 327 ? -22.603 7.013 11.188 1.00 67.94 327 GLN A N 1
ATOM 2565 C CA . GLN A 1 327 ? -23.205 7.218 9.862 1.00 67.94 327 GLN A CA 1
ATOM 2566 C C . GLN A 1 327 ? -22.551 8.396 9.130 1.00 67.94 327 GLN A C 1
ATOM 2568 O O . GLN A 1 327 ? -22.170 8.270 7.969 1.00 67.94 327 GLN A O 1
ATOM 2573 N N . THR A 1 328 ? -22.305 9.505 9.833 1.00 74.06 328 THR A N 1
ATOM 2574 C CA . THR A 1 328 ? -21.525 10.632 9.299 1.00 74.06 328 THR A CA 1
ATOM 2575 C C . THR A 1 328 ? -20.118 10.188 8.900 1.00 74.06 328 THR A C 1
ATOM 2577 O O . THR A 1 328 ? -19.640 10.541 7.825 1.00 74.06 328 THR A O 1
ATOM 2580 N N . MET A 1 329 ? -19.477 9.342 9.713 1.00 76.25 329 MET A N 1
ATOM 2581 C CA . MET A 1 329 ? -18.152 8.802 9.400 1.00 76.25 329 MET A CA 1
ATOM 2582 C C . MET A 1 329 ? -18.164 7.920 8.143 1.00 76.25 329 MET A C 1
ATOM 2584 O O . MET A 1 329 ? -17.238 8.009 7.343 1.00 76.25 329 MET A O 1
ATOM 2588 N N . LYS A 1 330 ? -19.223 7.129 7.910 1.00 77.06 330 LYS A N 1
ATOM 2589 C CA . LYS A 1 330 ? -19.386 6.357 6.665 1.00 77.06 330 LYS A CA 1
ATOM 2590 C C . LYS A 1 330 ? -19.452 7.260 5.434 1.00 77.06 330 LYS A C 1
ATOM 2592 O O . LYS A 1 330 ? -18.775 6.974 4.452 1.00 77.06 330 LYS A O 1
ATOM 2597 N N . TYR A 1 331 ? -20.208 8.359 5.484 1.00 83.81 331 TYR A N 1
ATOM 2598 C CA . TYR A 1 331 ? -20.259 9.315 4.371 1.00 83.81 331 TYR A CA 1
ATOM 2599 C C . TYR A 1 331 ? -18.901 9.972 4.109 1.00 83.81 331 TYR A C 1
ATOM 2601 O O . TYR A 1 331 ? -18.483 10.062 2.957 1.00 83.81 331 TYR A O 1
ATOM 2609 N N . VAL A 1 332 ? -18.181 10.359 5.167 1.00 85.62 332 VAL A N 1
ATOM 2610 C CA . VAL A 1 332 ? -16.823 10.915 5.047 1.00 85.62 332 VAL A CA 1
ATOM 2611 C C . VAL A 1 332 ? -15.865 9.897 4.419 1.00 85.62 332 VAL A C 1
ATOM 2613 O O . VAL A 1 332 ? -15.140 10.232 3.484 1.00 85.62 332 VAL A O 1
ATOM 2616 N N . LEU A 1 333 ? -15.893 8.640 4.872 1.00 85.81 333 LEU A N 1
ATOM 2617 C CA . LEU A 1 333 ? -15.053 7.576 4.318 1.00 85.81 333 LEU A CA 1
ATOM 2618 C C . LEU A 1 333 ? -15.406 7.262 2.856 1.00 85.81 333 LEU A C 1
ATOM 2620 O O . LEU A 1 333 ? -14.501 7.056 2.054 1.00 85.81 333 LEU A O 1
ATOM 2624 N N . ARG A 1 334 ? -16.689 7.286 2.474 1.00 86.88 334 ARG A N 1
ATOM 2625 C CA . ARG A 1 334 ? -17.128 7.105 1.076 1.00 86.88 334 ARG A CA 1
ATOM 2626 C C . ARG A 1 334 ? -16.769 8.282 0.168 1.00 86.88 334 ARG A C 1
ATOM 2628 O O . ARG A 1 334 ? -16.587 8.082 -1.027 1.00 86.88 334 ARG A O 1
ATOM 2635 N N . ALA A 1 335 ? -16.644 9.493 0.708 1.00 88.69 335 ALA A N 1
ATOM 2636 C CA . ALA A 1 335 ? -16.184 10.655 -0.052 1.00 88.69 335 ALA A CA 1
ATOM 2637 C C . ALA A 1 335 ? -14.664 10.625 -0.314 1.00 88.69 335 ALA A C 1
ATOM 2639 O O . ALA A 1 335 ? -14.194 11.219 -1.286 1.00 88.69 335 ALA A O 1
ATOM 2640 N N . LEU A 1 336 ? -13.892 9.910 0.513 1.00 90.19 336 LEU A N 1
ATOM 2641 C CA . LEU A 1 336 ? -12.428 9.866 0.443 1.00 90.19 336 LEU A CA 1
ATOM 2642 C C . LEU A 1 336 ? -11.872 9.474 -0.946 1.00 90.19 336 LEU A C 1
ATOM 2644 O O . LEU A 1 336 ? -10.999 10.192 -1.436 1.00 90.19 336 LEU A O 1
ATOM 2648 N N . PRO A 1 337 ? -12.352 8.416 -1.634 1.00 89.62 337 PRO A N 1
ATOM 2649 C CA . PRO A 1 337 ? -11.829 8.030 -2.947 1.00 89.62 337 PRO A CA 1
ATOM 2650 C C . PRO A 1 337 ? -12.111 9.062 -4.046 1.00 89.62 337 PRO A C 1
ATOM 2652 O O . PRO A 1 337 ? -11.332 9.170 -4.994 1.00 89.62 337 PRO A O 1
ATOM 2655 N N . ILE A 1 338 ? -13.199 9.831 -3.906 1.00 92.25 338 ILE A N 1
ATOM 2656 C CA . ILE A 1 338 ? -13.575 10.916 -4.824 1.00 92.25 338 ILE A CA 1
ATOM 2657 C C . ILE A 1 338 ? -12.642 12.113 -4.620 1.00 92.25 338 ILE A C 1
ATOM 2659 O O . ILE A 1 338 ? -12.153 12.689 -5.586 1.00 92.25 338 ILE A O 1
ATOM 2663 N N . ILE A 1 339 ? -12.350 12.454 -3.362 1.00 91.50 339 ILE A N 1
ATOM 2664 C CA . ILE A 1 339 ? -11.450 13.561 -3.006 1.00 91.50 339 ILE A CA 1
ATOM 2665 C C . ILE A 1 339 ? -10.002 13.249 -3.407 1.00 91.50 339 ILE A C 1
ATOM 2667 O O . ILE A 1 339 ? -9.285 14.127 -3.882 1.00 91.50 339 ILE A O 1
ATOM 2671 N N . ILE A 1 340 ? -9.565 11.998 -3.237 1.00 89.00 340 ILE A N 1
ATOM 2672 C CA . ILE A 1 340 ? -8.199 11.564 -3.560 1.00 89.00 340 ILE A CA 1
ATOM 2673 C C . ILE A 1 340 ? -7.973 11.463 -5.077 1.00 89.00 340 ILE A C 1
ATOM 2675 O O . ILE A 1 340 ? -6.861 11.717 -5.537 1.00 89.00 340 ILE A O 1
ATOM 2679 N N . PHE A 1 341 ? -9.005 11.164 -5.870 1.00 93.50 341 PHE A N 1
ATOM 2680 C CA . PHE A 1 341 ? -8.898 11.001 -7.324 1.00 93.50 341 PHE A CA 1
ATOM 2681 C C . PHE A 1 341 ? -8.120 12.125 -8.050 1.00 93.50 341 PHE A C 1
ATOM 2683 O O . PHE A 1 341 ? -7.090 11.811 -8.654 1.00 93.50 341 PHE A O 1
ATOM 2690 N N . PRO A 1 342 ? -8.489 13.424 -7.959 1.00 93.19 342 PRO A N 1
ATOM 2691 C CA . PRO A 1 342 ? -7.765 14.500 -8.650 1.00 93.19 342 PRO A CA 1
ATOM 2692 C C . PRO A 1 342 ? -6.306 14.645 -8.196 1.00 93.19 342 PRO A C 1
ATOM 2694 O O . PRO A 1 342 ? -5.452 15.085 -8.966 1.00 93.19 342 PRO A O 1
ATOM 2697 N N . PHE A 1 343 ? -5.993 14.244 -6.963 1.00 90.50 343 PHE A N 1
ATOM 2698 C CA . PHE A 1 343 ? -4.626 14.238 -6.455 1.00 90.50 343 PHE A CA 1
ATOM 2699 C C . PHE A 1 343 ? -3.795 13.110 -7.085 1.00 90.50 343 PHE A C 1
ATOM 2701 O O . PHE A 1 343 ? -2.647 13.330 -7.471 1.00 90.50 343 PHE A O 1
ATOM 2708 N N . THR A 1 344 ? -4.389 11.925 -7.264 1.00 91.75 344 THR A N 1
ATOM 2709 C CA . THR A 1 344 ? -3.706 10.759 -7.854 1.00 91.75 344 THR A CA 1
ATOM 2710 C C . THR A 1 344 ? -3.391 10.901 -9.340 1.00 91.75 344 THR A C 1
ATOM 2712 O O . THR A 1 344 ? -2.459 10.263 -9.818 1.00 91.75 344 THR A O 1
ATOM 2715 N N . ILE A 1 345 ? -4.109 11.765 -10.065 1.00 94.06 345 ILE A N 1
ATOM 2716 C CA . ILE A 1 345 ? -3.881 12.005 -11.498 1.00 94.06 345 ILE A CA 1
ATOM 2717 C C . ILE A 1 345 ? -2.457 12.505 -11.780 1.00 94.06 345 ILE A C 1
ATOM 2719 O O . ILE A 1 345 ? -1.886 12.184 -12.815 1.00 94.06 345 ILE A O 1
ATOM 2723 N N . ASN A 1 346 ? -1.870 13.270 -10.859 1.00 92.62 346 ASN A N 1
ATOM 2724 C CA . ASN A 1 346 ? -0.541 13.861 -11.039 1.00 92.62 346 ASN A CA 1
ATOM 2725 C C . ASN A 1 346 ? 0.596 12.954 -10.549 1.00 92.62 346 ASN A C 1
ATOM 2727 O O . ASN A 1 346 ? 1.757 13.365 -10.539 1.00 92.62 346 ASN A O 1
ATOM 2731 N N . PHE A 1 347 ? 0.282 11.750 -10.069 1.00 93.50 347 PHE A N 1
ATOM 2732 C CA . PHE A 1 347 ? 1.278 10.859 -9.492 1.00 93.50 347 PHE A CA 1
ATOM 2733 C C . PHE A 1 347 ? 1.915 9.960 -10.553 1.00 93.50 347 PHE A C 1
ATOM 2735 O O . PHE A 1 347 ? 1.205 9.469 -11.431 1.00 93.50 347 PHE A O 1
ATOM 2742 N N . PRO A 1 348 ? 3.234 9.699 -10.455 1.00 94.94 348 PRO A N 1
ATOM 2743 C CA . PRO A 1 348 ? 3.908 8.719 -11.297 1.00 94.94 348 PRO A CA 1
ATOM 2744 C C . PRO A 1 348 ? 3.224 7.348 -11.265 1.00 94.94 348 PRO A C 1
ATOM 2746 O O . PRO A 1 348 ? 2.808 6.879 -10.196 1.00 94.94 348 PRO A O 1
ATOM 2749 N N . GLY A 1 349 ? 3.174 6.676 -12.418 1.00 94.50 349 GLY A N 1
ATOM 2750 C CA . GLY A 1 349 ? 2.569 5.352 -12.573 1.00 94.50 349 GLY A CA 1
ATOM 2751 C C . GLY A 1 349 ? 3.127 4.308 -11.601 1.00 94.50 349 GLY A C 1
ATOM 2752 O O . GLY A 1 349 ? 2.375 3.461 -11.120 1.00 94.50 349 GLY A O 1
ATOM 2753 N N . VAL A 1 350 ? 4.404 4.417 -11.213 1.00 95.56 350 VAL A N 1
ATOM 2754 C CA . VAL A 1 350 ? 5.052 3.533 -10.230 1.00 95.56 350 VAL A CA 1
ATOM 2755 C C . VAL A 1 350 ? 4.337 3.530 -8.870 1.00 95.56 350 VAL A C 1
ATOM 2757 O O . VAL A 1 350 ? 4.164 2.475 -8.256 1.00 95.56 350 VAL A O 1
ATOM 2760 N N . ILE A 1 351 ? 3.858 4.692 -8.410 1.00 95.62 351 ILE A N 1
ATOM 2761 C CA . ILE A 1 351 ? 3.162 4.830 -7.121 1.00 95.62 351 ILE A CA 1
ATOM 2762 C C . ILE A 1 351 ? 1.752 4.249 -7.233 1.00 95.62 351 ILE A C 1
ATOM 2764 O O . ILE A 1 351 ? 1.291 3.542 -6.335 1.00 95.62 351 ILE A O 1
ATOM 2768 N N . LEU A 1 352 ? 1.072 4.520 -8.349 1.00 95.44 352 LEU A N 1
ATOM 2769 C CA . LEU A 1 352 ? -0.277 4.015 -8.586 1.00 95.44 352 LEU A CA 1
ATOM 2770 C C . LEU A 1 352 ? -0.285 2.494 -8.763 1.00 95.44 352 LEU A C 1
ATOM 2772 O O . LEU A 1 352 ? -1.173 1.834 -8.237 1.00 95.44 352 LEU A O 1
ATOM 2776 N N . CYS A 1 353 ? 0.735 1.919 -9.405 1.00 95.31 353 CYS A N 1
ATOM 2777 C CA . CYS A 1 353 ? 0.916 0.470 -9.501 1.00 95.31 353 CYS A CA 1
ATOM 2778 C C . CYS A 1 353 ? 0.958 -0.183 -8.110 1.00 95.31 353 CYS A C 1
ATOM 2780 O O . CYS A 1 353 ? 0.272 -1.178 -7.863 1.00 95.31 353 CYS A O 1
ATOM 2782 N N . TYR A 1 354 ? 1.707 0.412 -7.176 1.00 96.19 354 TYR A N 1
ATOM 2783 C CA . TYR A 1 354 ? 1.731 -0.025 -5.780 1.00 96.19 354 TYR A CA 1
ATOM 2784 C C . TYR A 1 354 ? 0.356 0.095 -5.112 1.00 96.19 354 TYR A C 1
ATOM 2786 O O . TYR A 1 354 ? -0.102 -0.858 -4.482 1.00 96.19 354 TYR A O 1
ATOM 2794 N N . TRP A 1 355 ? -0.334 1.230 -5.254 1.00 95.19 355 TRP A N 1
ATOM 2795 C CA . TRP A 1 355 ? -1.658 1.414 -4.652 1.00 95.19 355 TRP A CA 1
ATOM 2796 C C . TRP A 1 355 ? -2.703 0.444 -5.189 1.00 95.19 355 TRP A C 1
ATOM 2798 O O . TRP A 1 355 ? -3.439 -0.139 -4.395 1.00 95.19 355 TRP A O 1
ATOM 2808 N N . VAL A 1 356 ? -2.730 0.216 -6.502 1.00 95.00 356 VAL A N 1
ATOM 2809 C CA . VAL A 1 356 ? -3.610 -0.774 -7.124 1.00 95.00 356 VAL A CA 1
ATOM 2810 C C . VAL A 1 356 ? -3.337 -2.157 -6.531 1.00 95.00 356 VAL A C 1
ATOM 2812 O O . VAL A 1 356 ? -4.258 -2.780 -6.001 1.00 95.00 356 VAL A O 1
ATOM 2815 N N . ALA A 1 357 ? -2.079 -2.613 -6.526 1.00 95.62 357 ALA A N 1
ATOM 2816 C CA . ALA A 1 357 ? -1.706 -3.906 -5.946 1.00 95.62 357 ALA A CA 1
ATOM 2817 C C . ALA A 1 357 ? -2.125 -4.017 -4.469 1.00 95.62 357 ALA A C 1
ATOM 2819 O O . ALA A 1 357 ? -2.739 -4.997 -4.047 1.00 95.62 357 ALA A O 1
ATOM 2820 N N . SER A 1 358 ? -1.846 -2.972 -3.691 1.00 94.56 358 SER A N 1
ATOM 2821 C CA . SER A 1 358 ? -2.164 -2.870 -2.268 1.00 94.56 358 SER A CA 1
ATOM 2822 C C . SER A 1 358 ? -3.676 -2.950 -2.008 1.00 94.56 358 SER A C 1
ATOM 2824 O O . SER A 1 358 ? -4.106 -3.691 -1.120 1.00 94.56 358 SER A O 1
ATOM 2826 N N . ASN A 1 359 ? -4.497 -2.254 -2.801 1.00 94.31 359 ASN A N 1
ATOM 2827 C CA . ASN A 1 359 ? -5.956 -2.294 -2.686 1.00 94.31 359 ASN A CA 1
ATOM 2828 C C . ASN A 1 359 ? -6.522 -3.662 -3.076 1.00 94.31 359 ASN A C 1
ATOM 2830 O O . ASN A 1 359 ? -7.370 -4.188 -2.361 1.00 94.31 359 ASN A O 1
ATOM 2834 N N . PHE A 1 360 ? -6.029 -4.283 -4.152 1.00 94.69 360 PHE A N 1
ATOM 2835 C CA . PHE A 1 360 ? -6.454 -5.634 -4.531 1.00 94.69 360 PHE A CA 1
ATOM 2836 C C . PHE A 1 360 ? -6.135 -6.666 -3.445 1.00 94.69 360 PHE A C 1
ATOM 2838 O O . PHE A 1 360 ? -6.974 -7.513 -3.142 1.00 94.69 360 PHE A O 1
ATOM 2845 N N . ILE A 1 361 ? -4.971 -6.565 -2.795 1.00 92.75 361 ILE A N 1
ATOM 2846 C CA . ILE A 1 361 ? -4.643 -7.430 -1.656 1.00 92.75 361 ILE A CA 1
ATOM 2847 C C . ILE A 1 361 ? -5.574 -7.144 -0.472 1.00 92.75 361 ILE A C 1
ATOM 2849 O O . ILE A 1 361 ? -6.039 -8.085 0.166 1.00 92.75 361 ILE A O 1
ATOM 2853 N N . SER A 1 362 ? -5.896 -5.876 -0.187 1.00 90.44 362 SER A N 1
ATOM 2854 C CA . SER A 1 362 ? -6.891 -5.533 0.840 1.00 90.44 362 SER A CA 1
ATOM 2855 C C . SER A 1 362 ? -8.260 -6.149 0.535 1.00 90.44 362 SER A C 1
ATOM 2857 O O . SER A 1 362 ? -8.873 -6.724 1.429 1.00 90.44 362 SER A O 1
ATOM 2859 N N . LEU A 1 363 ? -8.725 -6.086 -0.716 1.00 91.12 363 LEU A N 1
ATOM 2860 C CA . LEU A 1 363 ? -9.981 -6.706 -1.143 1.00 91.12 363 LEU A CA 1
ATOM 2861 C C . LEU A 1 363 ? -9.946 -8.227 -0.978 1.00 91.12 363 LEU A C 1
ATOM 2863 O O . LEU A 1 363 ? -10.896 -8.804 -0.453 1.00 91.12 363 LEU A O 1
ATOM 2867 N N . ALA A 1 364 ? -8.839 -8.869 -1.355 1.00 90.62 364 ALA A N 1
ATOM 2868 C CA . ALA A 1 364 ? -8.648 -10.300 -1.147 1.00 90.62 364 ALA A CA 1
ATOM 2869 C C . ALA A 1 364 ? -8.665 -10.666 0.348 1.00 90.62 364 ALA A C 1
ATOM 2871 O O . ALA A 1 364 ? -9.306 -11.641 0.735 1.00 90.62 364 ALA A O 1
ATOM 2872 N N . GLN A 1 365 ? -8.023 -9.859 1.200 1.00 87.50 365 GLN A N 1
ATOM 2873 C CA . GLN A 1 365 ? -8.040 -10.035 2.655 1.00 87.50 365 GLN A CA 1
ATOM 2874 C C . GLN A 1 365 ? -9.458 -9.890 3.222 1.00 87.50 365 GLN A C 1
ATOM 2876 O O . GLN A 1 365 ? -9.892 -10.739 3.997 1.00 87.50 365 GLN A O 1
ATOM 2881 N N . VAL A 1 366 ? -10.201 -8.856 2.820 1.00 84.44 366 VAL A N 1
ATOM 2882 C CA . VAL A 1 366 ? -11.593 -8.660 3.255 1.00 84.44 366 VAL A CA 1
ATOM 2883 C C . VAL A 1 366 ? -12.475 -9.819 2.790 1.00 84.44 366 VAL A C 1
ATOM 2885 O O . VAL A 1 366 ? -13.231 -10.360 3.592 1.00 84.44 366 VAL A O 1
ATOM 2888 N N . GLY A 1 367 ? -12.330 -10.264 1.539 1.00 84.62 367 GLY A N 1
ATOM 2889 C CA . GLY A 1 367 ? -13.042 -11.431 1.016 1.00 84.62 367 GLY A CA 1
ATOM 2890 C C . GLY A 1 367 ? -12.730 -12.719 1.786 1.00 84.62 367 GLY A C 1
ATOM 2891 O O . GLY A 1 367 ? -13.641 -13.487 2.093 1.00 84.62 367 GLY A O 1
ATOM 2892 N N . PHE A 1 368 ? -11.466 -12.929 2.167 1.00 84.31 368 PHE A N 1
ATOM 2893 C CA . PHE A 1 368 ? -11.048 -14.072 2.981 1.00 84.31 368 PHE A CA 1
ATOM 2894 C C . PHE A 1 368 ? -11.728 -14.083 4.359 1.00 84.31 368 PHE A C 1
ATOM 2896 O O . PHE A 1 368 ? -12.234 -15.121 4.782 1.00 84.31 368 PHE A O 1
ATOM 2903 N N . PHE A 1 369 ? -11.796 -12.931 5.036 1.00 79.00 369 PHE A N 1
ATOM 2904 C CA . PHE A 1 369 ? -12.445 -12.819 6.349 1.00 79.00 369 PHE A CA 1
ATOM 2905 C C . PHE A 1 369 ? -13.979 -12.784 6.284 1.00 79.00 369 PHE A C 1
ATOM 2907 O O . PHE A 1 369 ? -14.631 -13.134 7.265 1.00 79.00 369 PHE A O 1
ATOM 2914 N N . ALA A 1 370 ? -14.565 -12.392 5.150 1.00 74.19 370 ALA A N 1
ATOM 2915 C CA . ALA A 1 370 ? -16.014 -12.392 4.954 1.00 74.19 370 ALA A CA 1
ATOM 2916 C C . ALA A 1 370 ? -16.598 -13.807 4.779 1.00 74.19 370 ALA A C 1
ATOM 2918 O O . ALA A 1 370 ? -17.780 -14.020 5.050 1.00 74.19 370 ALA A O 1
ATOM 2919 N N . ASN A 1 371 ? -15.799 -14.782 4.329 1.00 73.88 371 ASN A N 1
ATOM 2920 C CA . ASN A 1 371 ? -16.271 -16.151 4.144 1.00 73.88 371 ASN A CA 1
ATOM 2921 C C . ASN A 1 371 ? -16.405 -16.873 5.505 1.00 73.88 371 ASN A C 1
ATOM 2923 O O . ASN A 1 371 ? -15.414 -16.960 6.240 1.00 73.88 371 ASN A O 1
ATOM 2927 N N . PRO A 1 372 ? -17.576 -17.455 5.843 1.00 61.50 372 PRO A N 1
ATOM 2928 C CA . PRO A 1 372 ? -17.787 -18.141 7.117 1.00 61.50 372 PRO A CA 1
ATOM 2929 C C . PRO A 1 372 ? -16.735 -19.215 7.431 1.00 61.50 372 PRO A C 1
ATOM 2931 O O . PRO A 1 372 ? -16.318 -19.317 8.580 1.00 61.50 372 PRO A O 1
ATOM 2934 N N . HIS A 1 373 ? -16.219 -19.946 6.436 1.00 58.16 373 HIS A N 1
ATOM 2935 C CA . HIS A 1 373 ? -15.158 -20.942 6.659 1.00 58.16 373 HIS A CA 1
ATOM 2936 C C . HIS A 1 373 ? -13.802 -20.322 7.046 1.00 58.16 373 HIS A C 1
ATOM 2938 O O . HIS A 1 373 ? -13.085 -20.887 7.867 1.00 58.16 373 HIS A O 1
ATOM 2944 N N . GLY A 1 374 ? -13.459 -19.147 6.507 1.00 55.91 374 GLY A N 1
ATOM 2945 C CA . GLY A 1 374 ? -12.224 -18.430 6.855 1.00 55.91 374 GLY A CA 1
ATOM 2946 C C . GLY A 1 374 ? -12.253 -17.880 8.283 1.00 55.91 374 GLY A C 1
ATOM 2947 O O . GLY A 1 374 ? -11.236 -17.880 8.973 1.00 55.91 374 GLY A O 1
ATOM 2948 N N . SER A 1 375 ? -13.439 -17.483 8.753 1.00 55.78 375 SER A N 1
ATOM 2949 C CA . SER A 1 375 ? -13.644 -16.991 10.121 1.00 55.78 375 SER A CA 1
ATOM 2950 C C . SER A 1 375 ? -13.578 -18.079 11.202 1.00 55.78 375 SER A C 1
ATOM 2952 O O . SER A 1 375 ? -13.300 -17.757 12.351 1.00 55.78 375 SER A O 1
ATOM 2954 N N . GLN A 1 376 ? -13.797 -19.357 10.857 1.00 51.62 376 GLN A N 1
ATOM 2955 C CA . GLN A 1 376 ? -13.760 -20.471 11.820 1.00 51.62 376 GLN A CA 1
ATOM 2956 C C . GLN A 1 376 ? -12.358 -21.034 12.081 1.00 51.62 376 GLN A C 1
ATOM 2958 O O . GLN A 1 376 ? -12.175 -21.803 13.022 1.00 51.62 376 GLN A O 1
ATOM 2963 N N . LEU A 1 377 ? -11.359 -20.652 11.282 1.00 56.00 377 LEU A N 1
ATOM 2964 C CA . LEU A 1 377 ? -9.980 -21.106 11.461 1.00 56.00 377 LEU A CA 1
ATOM 2965 C C . LEU A 1 377 ? -9.249 -20.403 12.630 1.00 56.00 377 LEU A C 1
ATOM 2967 O O . LEU A 1 377 ? -8.135 -20.821 12.948 1.00 56.00 377 LEU A O 1
ATOM 2971 N N . PHE A 1 378 ? -9.835 -19.374 13.281 1.00 47.53 378 PHE A N 1
ATOM 2972 C CA . PHE A 1 378 ? -9.126 -18.502 14.247 1.00 47.53 378 PHE A CA 1
ATOM 2973 C C . PHE A 1 378 ? -9.941 -17.991 15.456 1.00 47.53 378 PHE A C 1
ATOM 2975 O O . PHE A 1 378 ? -11.012 -17.381 15.266 1.00 47.53 378 PHE A O 1
#

InterPro domains:
  IPR001708 Membrane insertase YidC/ALB3/OXA1/COX18 [PTHR12428] (134-371)
  IPR028055 Membrane insertase YidC/Oxa/ALB, C-terminal [PF02096] (170-369)
  IPR028055 Membrane insertase YidC/Oxa/ALB, C-terminal [TIGR03592] (175-366)

Secondary structure (DSSP, 8-state):
-HHHHHHHHHHHHHHHHHHHHHHHHHTTT--S-HHHHHHHHHHHHHHHHHHHHHHHHH-----TTTHHHHHHHHHHHHHHHHHHHHHSEEETTEEE----S---------PPP---PPPPPPPPP--HHHHHHHHHTB-TTSSBPTTTTT--SSSHHHHHHHHHHHHHHHTT--HHHHHHHHHHHHHHHHHHHHHHHHHHHHHHHHHHHHHHHHHHHHHHHHHTT-HHHHHHHHHHHHHHHHHTT--GGGGGHHHHHHHHHHHHHHHHHHHHHHTT-GGGTT-SBTTB--SSSBPTTSHHHHHHHHHHHHHHHHHHHHTT---HHHHHHHHHHHHHHHHHHHHHTTSBHHHHHHHHHHHHHHHHHHHHHHSHHHHTT-

Foldseek 3Di:
DVVVVVVVVVVVVVVVVVVVVVVVVVCPPDPDDPPVVQVVVVVVLVVVLVVLVVVLVPLDDDDPVCVVVSVVVSVVSVVVSVVSCVCFPDDPNDTDRDPPDDDDDDDDDDDDDDDDDDDDDDDDDDPPVVVVVQVVQAAPVRFGDCVVLVLADDPLLNVLSNQLVCCCRVVVAQSLRSLLVSLVVVVVVCVVLVVQLLVLLVLCVVCVVVLVVLVVQLVVCVVVVNVVSNVVSVVVSVVVCVVSVRDPVSNVVSVVVVVSNLVSQQVSLLVVLVGCPVSQCCRDDDQQRRQSFFRPVLPLLVLLLVLQLVLLVLVCVSSPPDDPVCVVVSVVSNCVSVVCSVVSRGDGNSSSSNSNSNSVVSVVVSVLCPDPVSVVVD

Sequence (378 aa):
MFRKSLIGHYKLYYKHLQSLKNRVVADRNAEFGHTKYLDELKLQATSIVNRLNVVIASNTCTSPSEQQSCNKQNKYLKLSKSKFLKCFSQKNNAFIFGTAGLTLVSDDAKPAQYVIEPIPEPPPVLESDALAEAASQLTALGEPTLESLGLGGWSPVGIILNCLEFLHVSMNLPWWGAIVVGTVIARLLMFPLVIITQRNAARMNNHLPQMQAIQVKMTEARQSGNQIESARYAQELMLFMKEKNLNPLKNMIVPMAQMPIFVSFFVGLRRMANLPVDSLRDGGIYWFTDLTVPDQFYALPIITSLTLWTTIELGTDAGRLSSQNLQTMKYVLRALPIIIFPFTINFPGVILCYWVASNFISLAQVGFFANPHGSQLF

pLDDT: mean 73.0, std 21.76, range [24.02, 96.75]